Protein AF-A0A6I8MD84-F1 (afdb_monomer)

InterPro domains:
  IPR002524 Cation efflux [TIGR01297] (111-387)
  IPR016181 Acyl-CoA N-acyltransferase [SSF55729] (29-90)
  IPR027469 Cation efflux transmembrane domain superfamily [G3DSA:1.20.1510.10] (109-306)
  IPR027469 Cation efflux transmembrane domain superfamily [SSF161111] (107-308)
  IPR027470 Cation efflux protein, cytoplasmic domain [PF16916] (311-387)
  IPR036837 Cation efflux protein, cytoplasmic domain superfamily [G3DSA:3.30.70.1350] (307-388)
  IPR036837 Cation efflux protein, cytoplasmic domain superfamily [SSF160240] (311-388)
  IPR050291 Cation-efflux pump FieF-like [PTHR43840] (76-385)
  IPR058533 Cation efflux protein, transmembrane domain [PF01545] (112-307)

Sequence (390 aa):
MIKLNKKGKNKFELELIENDIIISKASIKDNVIENIEVNDKFRHISFGKKTLYYIIAELSKRKYDEVIVLNYNEAGKNFFLKNGFILEAEKLVLSGLKEEREEKRQLLNTSIISFIINIILASMKVFVGYVFNLNSIIADGINSATDSLSTIFAIFGIKISTKKENEKYPFGYGKIEAIFNLFIGFFIFITTASVFYASIKKLFINPNLELDKKSFLIYLITFVFILLKLFQYLYVNTYAKKYKNEVLLTLSKDYLADIMLGIAVLVGVILTIKFSYIYDALLSIIISLYIMYQAFDIAKQNIDILLEKQDEKLIRKVRTIIMRNKDVFFCHDLYMIRSGKSIYMYADIRINKDYSLEKAHEIAEEVSIDVKNRFKNIKNISFHMEPIYI

Mean predicted aligned error: 9.23 Å

Radius of gyration: 27.42 Å; Cα contacts (8 Å, |Δi|>4): 546; chains: 1; bounding box: 78×40×79 Å

Organism: NCBI:txid1130046

Nearest PDB structures (foldseek):
  8f6f-assembly1_B  TM=7.393E-01  e=5.195E-14  Shewanella oneidensis
  6h83-assembly1_A-2  TM=9.193E-01  e=2.066E-04  Magnetospirillum gryphiswaldense
  6h81-assembly1_A-2  TM=9.216E-01  e=3.430E-04  Magnetospirillum gryphiswaldense
  6han-assembly2_B  TM=9.323E-01  e=4.201E-04  Magnetospirillum gryphiswaldense
  6g5e-assembly1_A-2  TM=9.194E-01  e=5.145E-04  Magnetospirillum gryphiswaldense

Solvent-accessible surface area (backbone atoms only — not comparable to full-atom values): 20346 Å² total; per-residue (Å²): 92,77,48,78,46,75,75,53,98,54,29,37,37,41,38,37,33,55,95,92,37,73,46,31,43,32,39,34,45,76,51,33,43,70,44,80,47,49,39,79,96,48,56,94,43,72,56,60,59,54,51,50,54,50,51,54,53,52,38,40,73,72,67,38,43,47,40,38,36,71,72,69,54,74,71,50,47,54,54,43,45,75,70,66,31,42,84,52,96,86,25,37,38,36,69,54,40,50,57,55,51,48,50,53,50,47,56,50,51,55,38,52,55,50,26,54,51,23,48,52,50,13,52,50,30,35,50,50,12,58,77,72,64,36,51,31,42,28,45,54,10,52,51,30,43,50,53,22,52,56,32,45,45,60,57,46,47,57,56,50,69,64,47,67,56,42,94,93,34,74,73,35,60,26,58,57,55,33,52,52,44,36,55,48,20,52,52,51,31,54,58,33,50,51,51,28,52,55,20,55,49,42,63,78,74,50,77,78,67,77,70,70,86,84,47,66,63,57,56,52,51,47,49,48,54,33,51,52,38,48,51,49,26,55,54,40,39,52,55,12,62,74,66,68,34,66,68,40,45,51,53,25,50,54,36,52,52,50,35,54,50,38,49,53,42,46,51,28,51,53,44,22,76,75,75,34,49,55,40,27,24,53,49,17,37,55,51,21,52,52,52,37,49,50,21,48,50,50,30,51,56,27,49,38,45,76,71,38,62,73,54,66,72,58,48,52,55,48,51,57,56,48,59,65,42,86,69,37,78,44,79,45,79,68,49,52,42,55,28,59,81,38,31,38,34,40,30,37,35,27,28,63,60,87,54,51,73,66,56,51,49,51,52,54,48,53,45,41,47,57,48,33,73,77,34,79,48,42,73,45,65,48,73,48,82,40,68,42,93,128

pLDDT: mean 86.71, std 9.93, range [46.69, 97.06]

Foldseek 3Di:
DWDWADPDPFKIKIFDADPNDGQWIWIGGNQETADIDGDPVCPPPCVSVVRVVVSLVVNLVVVDFKHKYQDDDPVRVLVLVLVPWDQDPNMTMDGGSPVVVVLVVVQLVLLVVLLVLLLVQLVLQCVLCVVQVQLLSNLLSLVSVVLSVVSVCSNVVVVQVVQDADPVRNVGQLLVSLVVLLVVLVVSLVSLVVSLVVLVCCLPPPFPPQRPLVCPVVLVSLVVSLVSLVVSLVSLVVSCVVSVPPVSVVSSVVSVVSSVSSVQSSVLVVCCNPPTVNSSSVSSNVSSVVSNVVSVVSNVVSVCLVVQPFDVVLQVVLQVLLVVPPQFPHKDPWGWHDRNLAIEIEIETEGAPPDDPVRQVVSVSVSQSRSCVVPVRHPYYHYDYDYDDD

Secondary structure (DSSP, 8-state):
-EEEEE-SSSEEEEEEEETTEEEEEEEEETTEEEEEEE-GGGTTSTHHHHHHHHHHHHHHHTT-S-EEE----HHHHHHHHHTT-EEETTEEEE--HHHHHHHHHHHHHHHHHHHHHHHHHHHHHHHHHHHT--HHHHHHHHHHHHHHHHHHHHHHHHHHHTS--BTTBTT-SHHHHHHHHHHHHHHHHHHHHHHHHHHHHHHHH-TT----S-THHHHHHHHHHHHHHHHHHHHHHHHHHHTT-HHHHHHHHHHHHHHHHHHHHHHHHHHHHHT-THHHHHHHHHHHHHHHHHHHHHHHHHHHHHTT---HHHHHHHHHHHTTSTT--EEEEEEEEEETTEEEEEEEEEEETTS-HHHHHHHHHHHHHHHHHH-TTEEEEEEEEEEE--

Structure (mmCIF, N/CA/C/O backbone):
data_AF-A0A6I8MD84-F1
#
_entry.id   AF-A0A6I8MD84-F1
#
loop_
_atom_site.group_PDB
_atom_site.id
_atom_site.type_symbol
_atom_site.label_atom_id
_atom_site.label_alt_id
_atom_site.label_comp_id
_atom_site.label_asym_id
_atom_site.label_entity_id
_atom_site.label_seq_id
_atom_site.pdbx_PDB_ins_code
_atom_site.Cartn_x
_atom_site.Cartn_y
_atom_site.Cartn_z
_atom_site.occupancy
_atom_site.B_iso_or_equiv
_atom_site.auth_seq_id
_atom_site.auth_comp_id
_atom_site.auth_asym_id
_atom_site.auth_atom_id
_atom_site.pdbx_PDB_model_num
ATOM 1 N N . MET A 1 1 ? -2.477 13.548 29.105 1.00 71.69 1 MET A N 1
ATOM 2 C CA . MET A 1 1 ? -1.234 12.984 29.680 1.00 71.69 1 MET A CA 1
ATOM 3 C C . MET A 1 1 ? -1.483 11.566 30.185 1.00 71.69 1 MET A C 1
ATOM 5 O O . MET A 1 1 ? -2.589 11.271 30.611 1.00 71.69 1 MET A O 1
ATOM 9 N N . ILE A 1 2 ? -0.492 10.674 30.115 1.00 74.44 2 ILE A N 1
ATOM 10 C CA . ILE A 1 2 ? -0.581 9.343 30.739 1.00 74.44 2 ILE A CA 1
ATOM 11 C C . ILE A 1 2 ? 0.542 9.209 31.743 1.00 74.44 2 ILE A C 1
ATOM 13 O O . ILE A 1 2 ? 1.701 9.449 31.405 1.00 74.44 2 ILE A O 1
ATOM 17 N N . LYS A 1 3 ? 0.182 8.825 32.961 1.00 83.00 3 LYS A N 1
ATOM 18 C CA . LYS A 1 3 ? 1.097 8.641 34.074 1.00 83.00 3 LYS A CA 1
ATOM 19 C C . LYS A 1 3 ? 1.139 7.160 34.426 1.00 83.00 3 LYS A C 1
ATOM 21 O O . LYS A 1 3 ? 0.105 6.541 34.656 1.00 83.00 3 LYS A O 1
ATOM 26 N N . LEU A 1 4 ? 2.339 6.588 34.416 1.00 82.44 4 LEU A N 1
ATOM 27 C CA . LEU A 1 4 ? 2.562 5.186 34.751 1.00 82.44 4 LEU A CA 1
ATOM 28 C C . LEU A 1 4 ? 3.316 5.117 36.076 1.00 82.44 4 LEU A C 1
ATOM 30 O O . LEU A 1 4 ? 4.495 5.460 36.146 1.00 82.44 4 LEU A O 1
ATOM 34 N N . ASN A 1 5 ? 2.624 4.682 37.123 1.00 84.56 5 ASN A N 1
ATOM 35 C CA . ASN A 1 5 ? 3.146 4.616 38.482 1.00 84.56 5 ASN A CA 1
ATOM 36 C C . ASN A 1 5 ? 3.519 3.163 38.797 1.00 84.56 5 ASN A C 1
ATOM 38 O O . ASN A 1 5 ? 2.653 2.299 38.933 1.00 84.56 5 ASN A O 1
ATOM 42 N N . LYS A 1 6 ? 4.815 2.858 38.918 1.00 81.19 6 LYS A N 1
ATOM 43 C CA . LYS A 1 6 ? 5.260 1.530 39.372 1.00 81.19 6 LYS A CA 1
ATOM 44 C C . LYS A 1 6 ? 4.985 1.394 40.872 1.00 81.19 6 LYS A C 1
ATOM 46 O O . LYS A 1 6 ? 5.474 2.204 41.651 1.00 81.19 6 LYS A O 1
ATOM 51 N N . LYS A 1 7 ? 4.238 0.361 41.270 1.00 79.00 7 LYS A N 1
ATOM 52 C CA . LYS A 1 7 ? 3.894 0.062 42.675 1.00 79.00 7 LYS A CA 1
ATOM 53 C C . LYS A 1 7 ? 4.567 -1.208 43.209 1.00 79.00 7 LYS A C 1
ATOM 55 O O . LYS A 1 7 ? 4.214 -1.705 44.270 1.00 79.00 7 LYS A O 1
ATOM 60 N N . GLY A 1 8 ? 5.537 -1.743 42.471 1.00 74.19 8 GLY A N 1
ATOM 61 C CA . GLY A 1 8 ? 6.320 -2.918 42.843 1.00 74.19 8 GLY A CA 1
ATOM 62 C C . GLY A 1 8 ? 7.018 -3.538 41.634 1.00 74.19 8 GLY A C 1
ATOM 63 O O . GLY A 1 8 ? 6.959 -2.993 40.529 1.00 74.19 8 GLY A O 1
ATOM 64 N N . LYS A 1 9 ? 7.658 -4.699 41.831 1.00 69.62 9 LYS A N 1
ATOM 65 C CA . LYS A 1 9 ? 8.406 -5.405 40.772 1.00 69.62 9 LYS A CA 1
ATOM 66 C C . LYS A 1 9 ? 7.499 -5.788 39.592 1.00 69.62 9 LYS A C 1
ATOM 68 O O . LYS A 1 9 ? 7.874 -5.568 38.443 1.00 69.62 9 LYS A O 1
ATOM 73 N N . ASN A 1 10 ? 6.270 -6.221 39.893 1.00 79.25 10 ASN A N 1
ATOM 74 C CA . ASN A 1 10 ? 5.307 -6.700 38.897 1.00 79.25 10 ASN A CA 1
ATOM 75 C C . ASN A 1 10 ? 3.951 -5.974 38.926 1.00 79.25 10 ASN A C 1
ATOM 77 O O . ASN A 1 10 ? 3.030 -6.387 38.233 1.00 79.25 10 ASN A O 1
ATOM 81 N N . LYS A 1 11 ? 3.808 -4.887 39.695 1.00 87.56 11 LYS A N 1
ATOM 82 C CA . LYS A 1 11 ? 2.554 -4.123 39.788 1.00 87.56 11 LYS A CA 1
ATOM 83 C C . LYS A 1 11 ? 2.743 -2.696 39.294 1.00 87.56 11 LYS A C 1
ATOM 85 O O . LYS A 1 11 ? 3.705 -2.023 39.677 1.00 87.56 11 LYS A O 1
ATOM 90 N N . PHE A 1 12 ? 1.839 -2.226 38.445 1.00 88.25 12 PHE A N 1
ATOM 91 C CA . PHE A 1 12 ? 1.821 -0.843 37.988 1.00 88.25 12 PHE A CA 1
ATOM 92 C C . PHE A 1 12 ? 0.394 -0.314 37.884 1.00 88.25 12 PHE A C 1
ATOM 94 O O . PHE A 1 12 ? -0.540 -1.043 37.566 1.00 88.25 12 PHE A O 1
ATOM 101 N N . GLU A 1 13 ? 0.255 0.974 38.165 1.00 88.62 13 GLU A N 1
ATOM 102 C CA . GLU A 1 13 ? -0.969 1.730 37.950 1.00 88.62 13 GLU A CA 1
ATOM 103 C C . GLU A 1 13 ? -0.787 2.638 36.738 1.00 88.62 13 GLU A C 1
ATOM 105 O O . GLU A 1 13 ? 0.288 3.208 36.520 1.00 88.62 13 GLU A O 1
ATOM 110 N N . LEU A 1 14 ? -1.844 2.771 35.949 1.00 86.88 14 LEU A N 1
ATOM 111 C CA . LEU A 1 14 ? -1.883 3.644 34.789 1.00 86.88 14 LEU A CA 1
ATOM 112 C C . LEU A 1 14 ? -3.015 4.647 34.972 1.00 86.88 14 LEU A C 1
ATOM 114 O O . LEU A 1 14 ? -4.163 4.259 35.160 1.00 86.88 14 LEU A O 1
ATOM 118 N N . GLU A 1 15 ? -2.681 5.930 34.920 1.00 87.31 15 GLU A N 1
ATOM 119 C CA . GLU A 1 15 ? -3.626 7.037 35.039 1.00 87.31 15 GLU A CA 1
ATOM 120 C C . GLU A 1 15 ? -3.627 7.827 33.732 1.00 87.31 15 GLU A C 1
ATOM 122 O O . GLU A 1 15 ? -2.584 8.290 33.258 1.00 87.31 15 GLU A O 1
ATOM 127 N N . LEU A 1 16 ? -4.804 7.968 33.128 1.00 82.06 16 LEU A N 1
ATOM 128 C CA . LEU A 1 16 ? -5.026 8.829 31.975 1.00 82.06 16 LEU A CA 1
ATOM 129 C C . LEU A 1 16 ? -5.623 10.142 32.478 1.00 82.06 16 LEU A C 1
ATOM 131 O O . LEU A 1 16 ? -6.715 10.145 33.040 1.00 82.06 16 LEU A O 1
ATOM 135 N N . ILE A 1 17 ? -4.879 11.232 32.303 1.00 83.12 17 ILE A N 1
ATOM 136 C CA . ILE A 1 17 ? -5.186 12.558 32.847 1.00 83.12 17 ILE A CA 1
ATOM 137 C C . ILE A 1 17 ? -5.403 13.529 31.688 1.00 83.12 17 ILE A C 1
ATOM 139 O O . ILE A 1 17 ? -4.570 13.590 30.782 1.00 83.12 17 ILE A O 1
ATOM 143 N N . GLU A 1 18 ? -6.466 14.318 31.711 1.00 77.62 18 GLU A N 1
ATOM 144 C CA . GLU A 1 18 ? -6.718 15.389 30.738 1.00 77.62 18 GLU A CA 1
ATOM 145 C C . GLU A 1 18 ? -7.308 16.582 31.480 1.00 77.62 18 GLU A C 1
ATOM 147 O O . GLU A 1 18 ? -8.179 16.403 32.328 1.00 77.62 18 GLU A O 1
ATOM 152 N N . ASN A 1 19 ? -6.778 17.779 31.214 1.00 77.06 19 ASN A N 1
ATOM 153 C CA . ASN A 1 19 ? -7.138 19.012 31.927 1.00 77.06 19 ASN A CA 1
ATOM 154 C C . ASN A 1 19 ? -7.116 18.846 33.462 1.00 77.06 19 ASN A C 1
ATOM 156 O O . ASN A 1 19 ? -8.062 19.222 34.143 1.00 77.06 19 ASN A O 1
ATOM 160 N N . ASP A 1 20 ? -6.062 18.206 33.983 1.00 80.25 20 ASP A N 1
ATOM 161 C CA . ASP A 1 20 ? -5.855 17.891 35.408 1.00 80.25 20 ASP A CA 1
ATOM 162 C C . ASP A 1 20 ? -6.907 16.978 36.067 1.00 80.25 20 ASP A C 1
ATOM 164 O O . ASP A 1 20 ? -6.879 16.753 37.277 1.00 80.25 20 ASP A O 1
ATOM 168 N N . ILE A 1 21 ? -7.781 16.354 35.274 1.00 81.44 21 ILE A N 1
ATOM 169 C CA . ILE A 1 21 ? -8.766 15.375 35.741 1.00 81.44 21 ILE A CA 1
ATOM 170 C C . ILE A 1 21 ? -8.290 13.966 35.381 1.00 81.44 21 ILE A C 1
ATOM 172 O O . ILE A 1 21 ? -7.938 13.684 34.234 1.00 81.44 21 ILE A O 1
ATOM 176 N N . ILE A 1 22 ? -8.309 13.047 36.353 1.00 82.69 22 ILE A N 1
ATOM 177 C CA . ILE A 1 22 ? -8.101 11.616 36.095 1.00 82.69 22 ILE A CA 1
ATOM 178 C C . ILE A 1 22 ? -9.358 11.079 35.404 1.00 82.69 22 ILE A C 1
ATOM 180 O O . ILE A 1 22 ? -10.414 10.928 36.021 1.00 82.69 22 ILE A O 1
ATOM 184 N N . ILE A 1 23 ? -9.238 10.794 34.111 1.00 84.06 23 ILE A N 1
ATOM 185 C CA . ILE A 1 23 ? -10.333 10.252 33.307 1.00 84.06 23 ILE A CA 1
ATOM 186 C C . ILE A 1 23 ? -10.458 8.748 33.501 1.00 84.06 23 ILE A C 1
ATOM 188 O O . ILE A 1 23 ? -11.563 8.220 33.586 1.00 84.06 23 ILE A O 1
ATOM 192 N N . SER A 1 24 ? -9.332 8.040 33.542 1.00 85.50 24 SER A N 1
ATOM 193 C CA . SER A 1 24 ? -9.349 6.601 33.770 1.00 85.50 24 SER A CA 1
ATOM 194 C C . SER A 1 24 ? -8.149 6.152 34.573 1.00 85.50 24 SER A C 1
ATOM 196 O O . SER A 1 24 ? -7.042 6.659 34.360 1.00 85.50 24 SER A O 1
ATOM 198 N N . LYS A 1 25 ? -8.356 5.137 35.400 1.00 88.62 25 LYS A N 1
ATOM 199 C CA . LYS A 1 25 ? -7.318 4.491 36.184 1.00 88.62 25 LYS A CA 1
ATOM 200 C C . LYS A 1 25 ? -7.363 2.987 35.959 1.00 88.62 25 LYS A C 1
ATOM 202 O O . LYS A 1 25 ? -8.433 2.396 35.910 1.00 88.62 25 LYS A O 1
ATOM 207 N N . ALA A 1 26 ? -6.202 2.364 35.820 1.00 89.00 26 ALA A N 1
ATOM 208 C CA . ALA A 1 26 ? -6.096 0.916 35.734 1.00 89.00 26 ALA A CA 1
ATOM 209 C C . ALA A 1 26 ? -5.017 0.392 36.681 1.00 89.00 26 ALA A C 1
ATOM 211 O O . ALA A 1 26 ? -3.958 1.009 36.815 1.00 89.00 26 ALA A O 1
ATOM 212 N N . SER A 1 27 ? -5.287 -0.749 37.313 1.00 89.25 27 SER A N 1
ATOM 213 C CA . SER A 1 27 ? -4.340 -1.488 38.153 1.00 89.25 27 SER A CA 1
ATOM 214 C C . SER A 1 27 ? -3.997 -2.802 37.470 1.00 89.25 27 SER A C 1
ATOM 216 O O . SER A 1 27 ? -4.888 -3.574 37.113 1.00 89.25 27 SER A O 1
ATOM 218 N N . ILE A 1 28 ? -2.703 -3.043 37.274 1.00 91.88 28 ILE A N 1
ATOM 219 C CA . ILE A 1 28 ? -2.200 -4.220 36.576 1.00 91.88 28 ILE A CA 1
ATOM 220 C C . ILE A 1 28 ? -1.152 -4.893 37.447 1.00 91.88 28 ILE A C 1
ATOM 222 O O . ILE A 1 28 ? -0.208 -4.246 37.917 1.00 91.88 28 ILE A O 1
ATOM 226 N N . LYS A 1 29 ? -1.310 -6.201 37.636 1.00 91.25 29 LYS A N 1
ATOM 227 C CA . LYS A 1 29 ? -0.362 -7.056 38.346 1.00 91.25 29 LYS A CA 1
ATOM 228 C C . LYS A 1 29 ? 0.027 -8.216 37.439 1.00 91.25 29 LYS A C 1
ATOM 230 O O . LYS A 1 29 ? -0.836 -8.925 36.938 1.00 91.25 29 LYS A O 1
ATOM 235 N N . ASP A 1 30 ? 1.326 -8.380 37.222 1.00 90.50 30 ASP A N 1
ATOM 236 C CA . ASP A 1 30 ? 1.889 -9.309 36.245 1.00 90.50 30 ASP A CA 1
ATOM 237 C C . ASP A 1 30 ? 1.310 -9.038 34.845 1.00 90.50 30 ASP A C 1
ATOM 239 O O . ASP A 1 30 ? 1.632 -8.005 34.251 1.00 90.50 30 ASP A O 1
ATOM 243 N N . ASN A 1 31 ? 0.433 -9.914 34.352 1.00 90.69 31 ASN A N 1
ATOM 244 C CA . ASN A 1 31 ? -0.331 -9.762 33.114 1.00 90.69 31 ASN A CA 1
ATOM 245 C C . ASN A 1 31 ? -1.855 -9.680 33.316 1.00 90.69 31 ASN A C 1
ATOM 247 O O . ASN A 1 31 ? -2.615 -9.740 32.347 1.00 90.69 31 ASN A O 1
ATOM 251 N N . VAL A 1 32 ? -2.303 -9.542 34.562 1.00 91.69 32 VAL A N 1
ATOM 252 C CA . VAL A 1 32 ? -3.716 -9.487 34.928 1.00 91.69 32 VAL A CA 1
ATOM 253 C C . VAL A 1 32 ? -4.142 -8.034 35.113 1.00 91.69 32 VAL A C 1
ATOM 255 O O . VAL A 1 32 ? -3.545 -7.291 35.900 1.00 91.69 32 VAL A O 1
ATOM 258 N N . ILE A 1 33 ? -5.195 -7.626 34.406 1.00 91.19 33 ILE A N 1
ATOM 259 C CA . ILE A 1 33 ? -5.908 -6.378 34.680 1.00 91.19 33 ILE A CA 1
ATOM 260 C C . ILE A 1 33 ? -6.779 -6.635 35.910 1.00 91.19 33 ILE A C 1
ATOM 262 O O . ILE A 1 33 ? -7.795 -7.323 35.828 1.00 91.19 33 ILE A O 1
ATOM 266 N N . GLU A 1 34 ? -6.356 -6.112 37.061 1.00 88.31 34 GLU A N 1
ATOM 267 C CA . GLU A 1 34 ? -7.116 -6.234 38.311 1.00 88.31 34 GLU A CA 1
ATOM 268 C C . GLU A 1 34 ? -8.354 -5.335 38.278 1.00 88.31 34 GLU A C 1
ATOM 270 O O . GLU A 1 34 ? -9.414 -5.719 38.765 1.00 88.31 34 GLU A O 1
ATOM 275 N N . ASN A 1 35 ? -8.205 -4.130 37.721 1.00 84.31 35 ASN A N 1
ATOM 276 C CA . ASN A 1 35 ? -9.285 -3.163 37.595 1.00 84.31 35 ASN A CA 1
ATOM 277 C C . ASN A 1 35 ? -8.996 -2.163 36.466 1.00 84.31 35 ASN A C 1
ATOM 279 O O . ASN A 1 35 ? -7.843 -1.760 36.271 1.00 84.31 35 ASN A O 1
ATOM 283 N N . ILE A 1 36 ? -10.042 -1.743 35.758 1.00 85.12 36 ILE A N 1
ATOM 284 C CA . ILE A 1 36 ? -10.031 -0.605 34.842 1.00 85.12 36 ILE A CA 1
ATOM 285 C C . ILE A 1 36 ? -11.277 0.240 35.107 1.00 85.12 36 ILE A C 1
ATOM 287 O O . ILE A 1 36 ? -12.404 -0.172 34.856 1.00 85.12 36 ILE A O 1
ATOM 291 N N . GLU A 1 37 ? -11.061 1.443 35.614 1.00 83.44 37 GLU A N 1
ATOM 292 C CA . GLU A 1 37 ? -12.121 2.387 35.934 1.00 83.44 37 GLU A CA 1
ATOM 293 C C . GLU A 1 37 ? -12.035 3.568 34.983 1.00 83.44 37 GLU A C 1
ATOM 295 O O . GLU A 1 37 ? -10.971 4.163 34.788 1.00 83.44 37 GLU A O 1
ATOM 300 N N . VAL A 1 38 ? -13.171 3.912 34.388 1.00 80.94 38 VAL A N 1
ATOM 301 C CA . VAL A 1 38 ? -13.355 5.164 33.662 1.00 80.94 38 VAL A CA 1
ATOM 302 C C . VAL A 1 38 ? -14.332 5.986 34.476 1.00 80.94 38 VAL A C 1
ATOM 304 O O . VAL A 1 38 ? -15.401 5.497 34.835 1.00 80.94 38 VAL A O 1
ATOM 307 N N . ASN A 1 39 ? -13.949 7.222 34.768 1.00 79.44 39 ASN A N 1
ATOM 308 C CA . ASN A 1 39 ? -14.789 8.175 35.470 1.00 79.44 39 ASN A CA 1
ATOM 309 C C . ASN A 1 39 ? -16.151 8.275 34.767 1.00 79.44 39 ASN A C 1
ATOM 311 O O . ASN A 1 39 ? -16.214 8.423 33.546 1.00 79.44 39 ASN A O 1
ATOM 315 N N . ASP A 1 40 ? -17.226 8.177 35.546 1.00 75.19 40 ASP A N 1
ATOM 316 C CA . ASP A 1 40 ? -18.611 8.039 35.082 1.00 75.19 40 ASP A CA 1
ATOM 317 C C . ASP A 1 40 ? -19.012 9.119 34.084 1.00 75.19 40 ASP A C 1
ATOM 319 O O . ASP A 1 40 ? -19.639 8.823 33.069 1.00 75.19 40 ASP A O 1
ATOM 323 N N . LYS A 1 41 ? -18.530 10.348 34.299 1.00 72.19 41 LYS A N 1
ATOM 324 C CA . LYS A 1 41 ? -18.764 11.489 33.402 1.00 72.19 41 LYS A CA 1
ATOM 325 C C . LYS A 1 41 ? -18.176 11.296 31.997 1.00 72.19 41 LYS A C 1
ATOM 327 O O . LYS A 1 41 ? -18.564 11.998 31.072 1.00 72.19 41 LYS A O 1
ATOM 332 N N . PHE A 1 42 ? -17.245 10.358 31.836 1.00 67.75 42 PHE A N 1
ATOM 333 C CA . PHE A 1 42 ? -16.491 10.103 30.610 1.00 67.75 42 PHE A CA 1
ATOM 334 C C . PHE A 1 42 ? -16.607 8.649 30.111 1.00 67.75 42 PHE A C 1
ATOM 336 O O . PHE A 1 42 ? -15.934 8.296 29.139 1.00 67.75 42 PHE A O 1
ATOM 343 N N . ARG A 1 43 ? -17.453 7.801 30.726 1.00 62.56 43 ARG A N 1
ATOM 344 C CA . ARG A 1 43 ? -17.624 6.376 30.355 1.00 62.56 43 ARG A CA 1
ATOM 345 C C . ARG A 1 43 ? -18.015 6.161 28.891 1.00 62.56 43 ARG A C 1
ATOM 347 O O . ARG A 1 43 ? -17.603 5.171 28.296 1.00 62.56 43 ARG A O 1
ATOM 354 N N . HIS A 1 44 ? -18.753 7.098 28.298 1.00 55.47 44 HIS A N 1
ATOM 355 C CA . HIS A 1 44 ? -19.212 7.021 26.904 1.00 55.47 44 HIS A CA 1
ATOM 356 C C . HIS A 1 44 ? -18.168 7.490 25.878 1.00 55.47 44 HIS A C 1
ATOM 358 O O . HIS A 1 44 ? -18.408 7.452 24.672 1.00 55.47 44 HIS A O 1
ATOM 364 N N . ILE A 1 45 ? -16.994 7.934 26.332 1.00 59.41 45 ILE A N 1
ATOM 365 C CA . ILE A 1 45 ? -15.913 8.402 25.468 1.00 59.41 45 ILE A CA 1
ATOM 366 C C . ILE A 1 45 ? -14.853 7.297 25.378 1.00 59.41 45 ILE A C 1
ATOM 368 O O . ILE A 1 45 ? -14.645 6.517 26.306 1.00 59.41 45 ILE A O 1
ATOM 372 N N . SER A 1 46 ? -14.148 7.220 24.246 1.00 65.50 46 SER A N 1
ATOM 373 C CA . SER A 1 46 ? -13.166 6.171 23.905 1.00 65.50 46 SER A CA 1
ATOM 374 C C 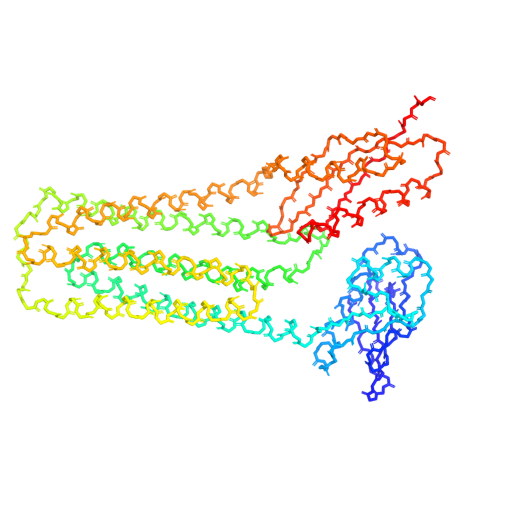. SER A 1 46 ? -11.944 6.037 24.848 1.00 65.50 46 SER A C 1
ATOM 376 O O . SER A 1 46 ? -10.976 5.340 24.526 1.00 65.50 46 SER A O 1
ATOM 378 N N . PHE A 1 47 ? -11.964 6.664 26.026 1.00 76.00 47 PHE A N 1
ATOM 379 C CA . PHE A 1 47 ? -10.890 6.660 27.014 1.00 76.00 47 PHE A CA 1
ATOM 380 C C . PHE A 1 47 ? -10.614 5.284 27.612 1.00 76.00 47 PHE A C 1
ATOM 382 O O . PHE A 1 47 ? -9.445 4.919 27.714 1.00 76.00 47 PHE A O 1
ATOM 389 N N . GLY A 1 48 ? -11.639 4.476 27.904 1.00 78.88 48 GLY A N 1
ATOM 390 C CA . GLY A 1 48 ? -11.432 3.095 28.366 1.00 78.88 48 GLY A CA 1
ATOM 391 C C . GLY A 1 48 ? -10.618 2.279 27.358 1.00 78.88 48 GLY A C 1
ATOM 392 O O . GLY A 1 48 ? -9.617 1.647 27.699 1.00 78.88 48 GLY A O 1
ATOM 393 N N . LYS A 1 49 ? -10.967 2.398 26.071 1.00 78.44 49 LYS A N 1
ATOM 394 C CA . LYS A 1 49 ? -10.236 1.772 24.959 1.00 78.44 49 LYS A CA 1
ATOM 395 C C . LYS A 1 49 ? -8.804 2.292 24.851 1.00 78.44 49 LYS A C 1
ATOM 397 O O . LYS A 1 49 ? -7.868 1.513 24.673 1.00 78.44 49 LYS A O 1
ATOM 402 N N . LYS A 1 50 ? -8.616 3.611 24.973 1.00 77.25 50 LYS A N 1
ATOM 403 C CA . LYS A 1 50 ? -7.290 4.244 24.960 1.00 77.25 50 LYS A CA 1
ATOM 404 C C . LYS A 1 50 ? -6.413 3.637 26.055 1.00 77.25 50 LYS A C 1
ATOM 406 O O . LYS A 1 50 ? -5.300 3.218 25.749 1.00 77.25 50 LYS A O 1
ATOM 411 N N . THR A 1 51 ? -6.935 3.527 27.272 1.00 83.38 51 THR A N 1
ATOM 412 C CA . THR A 1 51 ? -6.258 2.961 28.445 1.00 83.38 51 THR A CA 1
ATOM 413 C C . THR A 1 51 ? -5.915 1.490 28.259 1.00 83.38 51 THR A C 1
ATOM 415 O O . THR A 1 51 ? -4.751 1.127 28.427 1.00 83.38 51 THR A O 1
ATOM 418 N N . LEU A 1 52 ? -6.856 0.670 27.783 1.00 86.31 52 LEU A N 1
ATOM 419 C CA . LEU A 1 52 ? -6.604 -0.735 27.448 1.00 86.31 52 LEU A CA 1
ATOM 420 C C . LEU A 1 52 ? -5.446 -0.900 26.449 1.00 86.31 52 LEU A C 1
ATOM 422 O O . LEU A 1 52 ? -4.538 -1.699 26.670 1.00 86.31 52 LEU A O 1
ATOM 426 N N . TYR A 1 53 ? -5.409 -0.096 25.385 1.00 83.00 53 TYR A N 1
ATOM 427 C CA . TYR A 1 53 ? -4.312 -0.143 24.412 1.00 83.00 53 TYR A CA 1
ATOM 428 C C . TYR A 1 53 ? -2.956 0.255 24.997 1.00 83.00 53 TYR A C 1
ATOM 430 O O . TYR A 1 53 ? -1.928 -0.262 24.558 1.00 83.00 53 TYR A O 1
ATOM 438 N N . TYR A 1 54 ? -2.920 1.152 25.985 1.00 83.00 54 TYR A N 1
ATOM 439 C CA . TYR A 1 54 ? -1.675 1.446 26.696 1.00 83.00 54 TYR A CA 1
ATOM 440 C C . TYR A 1 54 ? -1.228 0.284 27.581 1.00 83.00 54 TYR A C 1
ATOM 442 O O . TYR A 1 54 ? -0.034 -0.011 27.607 1.00 83.00 54 TYR A O 1
ATOM 450 N N . ILE A 1 55 ? -2.164 -0.396 28.246 1.00 87.19 55 ILE A N 1
ATOM 451 C CA . ILE A 1 55 ? -1.873 -1.585 29.056 1.00 87.19 55 ILE A CA 1
ATOM 452 C C . ILE A 1 55 ? -1.270 -2.686 28.183 1.00 87.19 55 ILE A C 1
ATOM 454 O O . ILE A 1 55 ? -0.178 -3.163 28.479 1.00 87.19 55 ILE A O 1
ATOM 458 N N . ILE A 1 56 ? -1.929 -3.031 27.073 1.00 87.00 56 ILE A N 1
ATOM 459 C CA . ILE A 1 56 ? -1.456 -4.059 26.134 1.00 87.00 56 ILE A CA 1
ATOM 460 C C . ILE A 1 56 ? -0.053 -3.713 25.616 1.00 87.00 56 ILE A C 1
ATOM 462 O O . ILE A 1 56 ? 0.846 -4.554 25.623 1.00 87.00 56 ILE A O 1
ATOM 466 N N . ALA A 1 57 ? 0.175 -2.454 25.226 1.00 82.44 57 ALA A N 1
ATOM 467 C CA . ALA A 1 57 ? 1.481 -2.008 24.749 1.00 82.44 57 ALA A CA 1
ATOM 468 C C . ALA A 1 57 ? 2.578 -2.108 25.828 1.00 82.44 57 ALA A C 1
ATOM 470 O O . ALA A 1 57 ? 3.713 -2.473 25.518 1.00 82.44 57 ALA A O 1
ATOM 471 N N . GLU A 1 58 ? 2.265 -1.788 27.085 1.00 84.69 58 GLU A N 1
ATOM 472 C CA . GLU A 1 58 ? 3.204 -1.909 28.204 1.00 84.69 58 GLU A CA 1
ATOM 473 C C . GLU A 1 58 ? 3.495 -3.378 28.550 1.00 84.69 58 GLU A C 1
ATOM 475 O O . GLU A 1 58 ? 4.657 -3.749 28.731 1.00 84.69 58 GLU A O 1
ATOM 480 N N . LEU A 1 59 ? 2.474 -4.238 28.578 1.00 87.38 59 LEU A N 1
ATOM 481 C CA . LEU A 1 59 ? 2.628 -5.675 28.831 1.00 87.38 59 LEU A CA 1
ATOM 482 C C . LEU A 1 59 ? 3.432 -6.366 27.721 1.00 87.38 59 LEU A C 1
ATOM 484 O O . LEU A 1 59 ? 4.371 -7.112 28.013 1.00 87.38 59 LEU A O 1
ATOM 488 N N . SER A 1 60 ? 3.171 -6.021 26.457 1.00 84.75 60 SER A N 1
ATOM 489 C CA . SER A 1 60 ? 3.957 -6.493 25.312 1.00 84.75 60 SER A CA 1
ATOM 490 C C . SER A 1 60 ? 5.423 -6.036 25.395 1.00 84.75 60 SER A C 1
ATOM 492 O O . SER A 1 60 ? 6.345 -6.823 25.143 1.00 84.75 60 SER A O 1
ATOM 494 N N . LYS A 1 61 ? 5.696 -4.793 25.836 1.00 84.62 61 LYS A N 1
ATOM 495 C CA . LYS A 1 61 ? 7.073 -4.319 26.101 1.00 84.62 61 LYS A CA 1
ATOM 496 C C . LYS A 1 61 ? 7.767 -5.149 27.179 1.00 84.62 61 LYS A C 1
ATOM 498 O O . LYS A 1 61 ? 8.942 -5.483 27.006 1.00 84.62 61 LYS A O 1
ATOM 503 N N . ARG A 1 62 ? 7.034 -5.521 28.231 1.00 86.50 62 ARG A N 1
ATOM 504 C CA . ARG A 1 62 ? 7.490 -6.378 29.338 1.00 86.50 62 ARG A CA 1
ATOM 505 C C . ARG A 1 62 ? 7.558 -7.873 28.994 1.00 86.50 62 ARG A C 1
ATOM 507 O O . ARG A 1 62 ? 7.954 -8.650 29.852 1.00 86.50 62 ARG A O 1
ATOM 514 N N . LYS A 1 63 ? 7.285 -8.254 27.738 1.00 85.75 63 LYS A N 1
ATOM 515 C CA . LYS A 1 63 ? 7.368 -9.628 27.205 1.00 85.75 63 LYS A CA 1
ATOM 516 C C . LYS A 1 63 ? 6.331 -10.604 27.780 1.00 85.75 63 LYS A C 1
ATOM 518 O O . LYS A 1 63 ? 6.569 -11.812 27.758 1.00 85.75 63 LYS A O 1
ATOM 523 N N . TYR A 1 64 ? 5.191 -10.106 28.251 1.00 87.75 64 TYR A N 1
ATOM 524 C CA . TYR A 1 64 ? 4.031 -10.966 28.478 1.00 87.75 64 TYR A CA 1
ATOM 525 C C . TYR A 1 64 ? 3.419 -11.374 27.137 1.00 87.75 64 TYR A C 1
ATOM 527 O O . TYR A 1 64 ? 3.435 -10.584 26.193 1.00 87.75 64 TYR A O 1
ATOM 535 N N . ASP A 1 65 ? 2.945 -12.616 27.052 1.00 88.75 65 ASP A N 1
ATOM 536 C CA . ASP A 1 65 ? 2.305 -13.152 25.842 1.00 88.75 65 ASP A CA 1
ATOM 537 C C . ASP A 1 65 ? 0.784 -12.997 25.851 1.00 88.75 65 ASP A C 1
ATOM 539 O O . ASP A 1 65 ? 0.150 -12.942 24.803 1.00 88.75 65 ASP A O 1
ATOM 543 N N . GLU A 1 66 ? 0.214 -12.864 27.045 1.00 91.56 66 GLU A N 1
ATOM 544 C CA . GLU A 1 66 ? -1.224 -12.795 27.252 1.00 91.56 66 GLU A CA 1
ATOM 545 C C . GLU A 1 66 ? -1.577 -11.619 28.157 1.00 91.56 66 GLU A C 1
ATOM 547 O O . GLU A 1 66 ? -0.781 -11.260 29.027 1.00 91.56 66 GLU A O 1
ATOM 552 N N . VAL A 1 67 ? -2.775 -11.058 27.995 1.00 91.88 67 VAL A N 1
ATOM 553 C CA . VAL A 1 67 ? -3.436 -10.190 28.979 1.00 91.88 67 VAL A CA 1
ATOM 554 C C . VAL A 1 67 ? -4.680 -10.899 29.492 1.00 91.88 67 VAL A C 1
ATOM 556 O O . VAL A 1 67 ? -5.475 -11.383 28.692 1.00 91.88 67 VAL A O 1
ATOM 559 N N . ILE A 1 68 ? -4.871 -10.922 30.810 1.00 92.56 68 ILE A N 1
ATOM 560 C CA . ILE A 1 68 ? -5.991 -11.619 31.452 1.00 92.56 68 ILE A CA 1
ATOM 561 C C . ILE A 1 68 ? -6.866 -10.617 32.208 1.00 92.56 68 ILE A C 1
ATOM 563 O O . ILE A 1 68 ? -6.354 -9.732 32.896 1.00 92.56 68 ILE A O 1
ATOM 567 N N . VAL A 1 69 ? -8.185 -10.782 32.129 1.00 91.44 69 VAL A N 1
ATOM 568 C CA . VAL A 1 69 ? -9.164 -10.074 32.963 1.00 91.44 69 VAL A CA 1
ATOM 569 C C . VAL A 1 69 ? -10.001 -11.101 33.715 1.00 91.44 69 VAL A C 1
ATOM 571 O O . VAL A 1 69 ? -10.624 -11.970 33.104 1.00 91.44 69 VAL A O 1
ATOM 574 N N . LEU A 1 70 ? -9.993 -11.001 35.044 1.00 87.12 70 LEU A N 1
ATOM 575 C CA . LEU A 1 70 ? -10.706 -11.927 35.933 1.00 87.12 70 LEU A CA 1
ATOM 576 C C . LEU A 1 70 ? -12.046 -11.360 36.410 1.00 87.12 70 LEU A C 1
ATOM 578 O O . LEU A 1 70 ? -13.009 -12.102 36.532 1.00 87.12 70 LEU A O 1
ATOM 582 N N . ASN A 1 71 ? -12.110 -10.048 36.653 1.00 84.25 71 ASN A N 1
ATOM 583 C CA . ASN A 1 71 ? -13.293 -9.383 37.192 1.00 84.25 71 ASN A CA 1
ATOM 584 C C . ASN A 1 71 ? -13.879 -8.433 36.149 1.00 84.25 71 ASN A C 1
ATOM 586 O O . ASN A 1 71 ? -13.224 -7.476 35.735 1.00 84.25 71 ASN A O 1
ATOM 590 N N . TYR A 1 72 ? -15.115 -8.690 35.734 1.00 83.94 72 TYR A N 1
ATOM 591 C CA . TYR A 1 72 ? -15.852 -7.848 34.799 1.00 83.94 72 TYR A CA 1
ATOM 592 C C . TYR A 1 72 ? -17.359 -7.990 35.039 1.00 83.94 72 TYR A C 1
ATOM 594 O O . TYR A 1 72 ? -17.848 -9.056 35.400 1.00 83.94 72 TYR A O 1
ATOM 602 N N . ASN A 1 73 ? -18.100 -6.905 34.830 1.00 84.25 73 ASN A N 1
ATOM 603 C CA . ASN A 1 73 ? -19.554 -6.944 34.674 1.00 84.25 73 ASN A CA 1
ATOM 604 C C . ASN A 1 73 ? -19.913 -7.154 33.187 1.00 84.25 73 ASN A C 1
ATOM 606 O O . ASN A 1 73 ? -19.022 -7.198 32.337 1.00 84.25 73 ASN A O 1
ATOM 610 N N . GLU A 1 74 ? -21.201 -7.256 32.849 1.00 76.31 74 GLU A N 1
ATOM 611 C CA . GLU A 1 74 ? -21.652 -7.431 31.452 1.00 76.31 74 GLU A CA 1
ATOM 612 C C . GLU A 1 74 ? -21.130 -6.324 30.513 1.00 76.31 74 GLU A C 1
ATOM 614 O O . GLU A 1 74 ? -20.605 -6.605 29.435 1.00 76.31 74 GLU A O 1
ATOM 619 N N . ALA A 1 75 ? -21.147 -5.062 30.956 1.00 76.06 75 ALA A N 1
ATOM 620 C CA . ALA A 1 75 ? -20.585 -3.950 30.184 1.00 76.06 75 ALA A CA 1
ATOM 621 C C . ALA A 1 75 ? -19.069 -4.113 29.934 1.00 76.06 75 ALA A C 1
ATOM 623 O O . ALA A 1 75 ? -18.585 -3.912 28.819 1.00 76.06 75 ALA A O 1
ATOM 624 N N . GLY A 1 76 ? -18.313 -4.522 30.957 1.00 81.19 76 GLY A N 1
ATOM 625 C CA . GLY A 1 76 ? -16.882 -4.805 30.868 1.00 81.19 76 GLY A CA 1
ATOM 626 C C . GLY A 1 76 ? -16.580 -5.980 29.940 1.00 81.19 76 GLY A C 1
ATOM 627 O O . GLY A 1 76 ? -15.683 -5.883 29.102 1.00 81.19 76 GLY A O 1
ATOM 628 N N . LYS A 1 77 ? -17.368 -7.056 30.020 1.00 82.81 77 LYS A N 1
ATOM 629 C CA . LYS A 1 77 ? -17.275 -8.213 29.121 1.00 82.81 77 LYS A CA 1
ATOM 630 C C . LYS A 1 77 ? -17.401 -7.780 27.664 1.00 82.81 77 LYS A C 1
ATOM 632 O O . LYS A 1 77 ? -16.493 -8.032 26.872 1.00 82.81 77 LYS A O 1
ATOM 637 N N . ASN A 1 78 ? -18.467 -7.051 27.331 1.00 79.06 78 ASN A N 1
ATOM 638 C CA . ASN A 1 78 ? -18.697 -6.534 25.980 1.00 79.06 78 ASN A CA 1
ATOM 639 C C . ASN A 1 78 ? -17.561 -5.610 25.524 1.00 79.06 78 ASN A C 1
ATOM 641 O O . ASN A 1 78 ? -17.077 -5.721 24.395 1.00 79.06 78 ASN A O 1
ATOM 645 N N . PHE A 1 79 ? -17.069 -4.749 26.418 1.00 83.31 79 PHE A N 1
ATOM 646 C CA . PHE A 1 79 ? -15.927 -3.882 26.146 1.00 83.31 79 PHE A CA 1
ATOM 647 C C . PHE A 1 79 ? -14.656 -4.667 25.777 1.00 83.31 79 PHE A C 1
ATOM 649 O O . PHE A 1 79 ? -14.004 -4.337 24.783 1.00 83.31 79 PHE A O 1
ATOM 656 N N . PHE A 1 80 ? -14.284 -5.704 26.528 1.00 86.69 80 PHE A N 1
ATOM 657 C CA . PHE A 1 80 ? -13.076 -6.489 26.250 1.00 86.69 80 PHE A CA 1
ATOM 658 C C . PHE A 1 80 ? -13.225 -7.377 25.010 1.00 86.69 80 PHE A C 1
ATOM 660 O O . PHE A 1 80 ? -12.312 -7.404 24.181 1.00 86.69 80 PHE A O 1
ATOM 667 N N . LEU A 1 81 ? -14.383 -8.020 24.817 1.00 80.62 81 LEU A N 1
ATOM 668 C CA . LEU A 1 81 ? -14.678 -8.799 23.606 1.00 80.62 81 LEU A CA 1
ATOM 669 C C . LEU A 1 81 ? -14.567 -7.923 22.342 1.00 80.62 81 LEU A C 1
ATOM 671 O O . LEU A 1 81 ? -13.900 -8.292 21.376 1.00 80.62 81 LEU A O 1
ATOM 675 N N . LYS A 1 82 ? -15.101 -6.690 22.381 1.00 77.25 82 LYS A N 1
ATOM 676 C CA . LYS A 1 82 ? -14.969 -5.681 21.306 1.00 77.25 82 LYS A CA 1
ATOM 677 C C . LYS A 1 82 ? -13.517 -5.289 21.011 1.00 77.25 82 LYS A C 1
ATOM 679 O O . LYS A 1 82 ? -13.221 -4.772 19.932 1.00 77.25 82 LYS A O 1
ATOM 684 N N . ASN A 1 83 ? -12.606 -5.512 21.957 1.00 80.25 83 ASN A N 1
ATOM 685 C CA . ASN A 1 83 ? -11.179 -5.225 21.826 1.00 80.25 83 ASN A CA 1
ATOM 686 C C . ASN A 1 83 ? -10.315 -6.487 21.639 1.00 80.25 83 ASN A C 1
ATOM 688 O O . ASN A 1 83 ? -9.097 -6.396 21.771 1.00 80.25 83 ASN A O 1
ATOM 692 N N . GLY A 1 84 ? -10.919 -7.622 21.265 1.00 79.06 84 GLY A N 1
ATOM 693 C CA . GLY A 1 84 ? -10.205 -8.819 20.805 1.00 79.06 84 GLY A CA 1
ATOM 694 C C . GLY A 1 84 ? -9.918 -9.872 21.873 1.00 79.06 84 GLY A C 1
ATOM 695 O O . GLY A 1 84 ? -9.235 -10.843 21.568 1.00 79.06 84 GLY A O 1
ATOM 696 N N . PHE A 1 85 ? -10.429 -9.704 23.094 1.00 88.81 85 PHE A N 1
ATOM 697 C CA . PHE A 1 85 ? -10.349 -10.745 24.118 1.00 88.81 85 PHE A CA 1
ATOM 698 C C . PHE A 1 85 ? -11.324 -11.884 23.797 1.00 88.81 85 PHE A C 1
ATOM 700 O O . PHE A 1 85 ? -12.377 -11.657 23.199 1.00 88.81 85 PHE A O 1
ATOM 707 N N . ILE A 1 86 ? -10.988 -13.095 24.231 1.00 87.88 86 ILE A N 1
ATOM 708 C CA . ILE A 1 86 ? -11.815 -14.298 24.115 1.00 87.88 86 ILE A CA 1
ATOM 709 C C . ILE A 1 86 ? -12.186 -14.759 25.525 1.00 87.88 86 ILE A C 1
ATOM 711 O O . ILE A 1 86 ? -11.386 -14.641 26.452 1.00 87.88 86 ILE A O 1
ATOM 715 N N . LEU A 1 87 ? -13.418 -15.238 25.697 1.00 89.25 87 LEU A N 1
ATOM 716 C CA . LEU A 1 87 ? -13.880 -15.803 26.960 1.00 89.25 87 LEU A CA 1
ATOM 717 C C . LEU A 1 87 ? -13.448 -17.272 27.062 1.00 89.25 87 LEU A C 1
ATOM 719 O O . LEU A 1 87 ? -13.942 -18.113 26.315 1.00 89.25 87 LEU A O 1
ATOM 723 N N . GLU A 1 88 ? -12.573 -17.579 28.015 1.00 88.56 88 GLU A N 1
ATOM 724 C CA . GLU A 1 88 ? -12.055 -18.919 28.294 1.00 88.56 88 GLU A CA 1
ATOM 725 C C . GLU A 1 88 ? -12.180 -19.216 29.792 1.00 88.56 88 GLU A C 1
ATOM 727 O O . GLU A 1 88 ? -11.577 -18.529 30.615 1.00 88.56 88 GLU A O 1
ATOM 732 N N . ALA A 1 89 ? -12.972 -20.233 30.156 1.00 82.75 89 ALA A N 1
ATOM 733 C CA . ALA A 1 89 ? -13.145 -20.678 31.547 1.00 82.75 89 ALA A CA 1
ATOM 734 C C . ALA A 1 89 ? -13.373 -19.512 32.541 1.00 82.75 89 ALA A C 1
ATOM 736 O O . ALA A 1 89 ? -12.633 -19.356 33.512 1.00 82.75 89 ALA A O 1
ATOM 737 N N . GLU A 1 90 ? -14.376 -18.671 32.246 1.00 85.75 90 GLU A N 1
ATOM 738 C CA . GLU A 1 90 ? -14.781 -17.481 33.025 1.00 85.75 90 GLU A CA 1
ATOM 739 C C . GLU A 1 90 ? -13.774 -16.316 33.045 1.00 85.75 90 GLU A C 1
ATOM 741 O O . GLU A 1 90 ? -14.009 -15.297 33.694 1.00 85.75 90 GLU A O 1
ATOM 746 N N . LYS A 1 91 ? -12.689 -16.394 32.274 1.00 90.31 91 LYS A N 1
ATOM 747 C CA . LYS A 1 91 ? -11.677 -15.337 32.156 1.00 90.31 91 LYS A CA 1
ATOM 748 C C . LYS A 1 91 ? -11.677 -14.771 30.748 1.00 90.31 91 LYS A C 1
ATOM 750 O O . LYS A 1 91 ? -11.912 -15.489 29.782 1.00 90.31 91 LYS A O 1
ATOM 755 N N . LEU A 1 92 ? -11.386 -13.483 30.616 1.00 89.94 92 LEU A N 1
ATOM 756 C CA . LEU A 1 92 ? -11.159 -12.874 29.307 1.00 89.94 92 LEU A CA 1
ATOM 757 C C . LEU A 1 92 ? -9.661 -12.846 29.041 1.00 89.94 92 LEU A C 1
ATOM 759 O O . LEU A 1 92 ? -8.911 -12.248 29.814 1.00 89.94 92 LEU A O 1
ATOM 763 N N . VAL A 1 93 ? -9.235 -13.477 27.951 1.00 89.88 93 VAL A N 1
ATOM 764 C CA . VAL A 1 93 ? -7.824 -13.616 27.587 1.00 89.88 93 VAL A CA 1
ATOM 765 C C . VAL A 1 93 ? -7.580 -12.992 26.218 1.00 89.88 93 VAL A C 1
ATOM 767 O O . VAL A 1 93 ? -8.324 -13.223 25.267 1.00 89.88 93 VAL A O 1
ATOM 770 N N . LEU A 1 94 ? -6.533 -12.180 26.125 1.00 89.19 94 LEU A N 1
ATOM 771 C CA . LEU A 1 94 ? -5.951 -11.734 24.865 1.00 89.19 94 LEU A CA 1
ATOM 772 C C . LEU A 1 94 ? -4.568 -12.367 24.753 1.00 89.19 94 LEU A C 1
ATOM 774 O O . LEU A 1 94 ? -3.666 -11.942 25.469 1.00 89.19 94 LEU A O 1
ATOM 778 N N . SER A 1 95 ? -4.413 -13.363 23.889 1.00 87.81 95 SER A N 1
ATOM 779 C CA . SER A 1 95 ? -3.169 -14.113 23.681 1.00 87.81 95 SER A CA 1
ATOM 780 C C . SER A 1 95 ? -2.425 -13.684 22.411 1.00 87.81 95 SER A C 1
ATOM 782 O O . SER A 1 95 ? -2.938 -12.907 21.603 1.00 87.81 95 SER A O 1
ATOM 784 N N . GLY A 1 96 ? -1.187 -14.161 22.245 1.00 83.38 96 GLY A N 1
ATOM 785 C CA . GLY A 1 96 ? -0.392 -13.950 21.029 1.00 83.38 96 GLY A CA 1
ATOM 786 C C . GLY A 1 96 ? 0.356 -12.615 20.958 1.00 83.38 96 GLY A C 1
ATOM 787 O O . GLY A 1 96 ? 0.810 -12.219 19.883 1.00 83.38 96 GLY A O 1
ATOM 788 N N . LEU A 1 97 ? 0.545 -11.911 22.081 1.00 82.94 97 LEU A N 1
ATOM 789 C CA . LEU A 1 97 ? 1.243 -10.618 22.097 1.00 82.94 97 LEU A CA 1
ATOM 790 C C . LEU A 1 97 ? 2.714 -10.729 21.679 1.00 82.94 97 LEU A C 1
ATOM 792 O O . LEU A 1 97 ? 3.275 -9.760 21.150 1.00 82.94 97 LEU A O 1
ATOM 796 N N . LYS A 1 98 ? 3.378 -11.865 21.950 1.00 81.88 98 LYS A N 1
ATOM 797 C CA . LYS A 1 98 ? 4.762 -12.083 21.501 1.00 81.88 98 LYS A CA 1
ATOM 798 C C . LYS A 1 98 ? 4.811 -12.344 20.007 1.00 81.88 98 LYS A C 1
ATOM 800 O O . LYS A 1 98 ? 5.638 -11.728 19.338 1.00 81.88 98 LYS A O 1
ATOM 805 N N . GLU A 1 99 ? 3.934 -13.205 19.499 1.00 80.94 99 GLU A N 1
ATOM 806 C CA . GLU A 1 99 ? 3.860 -13.532 18.074 1.00 80.94 99 GLU A CA 1
ATOM 807 C C . GLU A 1 99 ? 3.542 -12.283 17.242 1.00 80.94 99 GLU A C 1
ATOM 809 O O . GLU A 1 99 ? 4.285 -11.972 16.315 1.00 80.94 99 GLU A O 1
ATOM 814 N N . GLU A 1 100 ? 2.554 -11.480 17.653 1.00 78.50 100 GLU A N 1
ATOM 815 C CA . GLU A 1 100 ? 2.209 -10.211 16.996 1.00 78.50 100 GLU A CA 1
ATOM 816 C C . GLU A 1 100 ? 3.394 -9.226 17.006 1.00 78.50 100 GLU A C 1
ATOM 818 O O . GLU A 1 100 ? 3.697 -8.549 16.015 1.00 78.50 100 GLU A O 1
ATOM 823 N N . ARG A 1 101 ? 4.125 -9.150 18.127 1.00 80.38 101 ARG A N 1
ATOM 824 C CA . ARG A 1 101 ? 5.322 -8.306 18.239 1.00 80.38 101 ARG A CA 1
ATOM 825 C C . ARG A 1 101 ? 6.445 -8.792 17.324 1.00 80.38 101 ARG A C 1
ATOM 827 O O . ARG A 1 101 ? 7.140 -7.960 16.730 1.00 80.38 101 ARG A O 1
ATOM 834 N N . GLU A 1 102 ? 6.669 -10.098 17.247 1.00 82.31 102 GLU A N 1
ATOM 835 C CA . GLU A 1 102 ? 7.676 -10.695 16.375 1.00 82.31 102 GLU A CA 1
ATOM 836 C C . GLU A 1 102 ? 7.318 -10.516 14.905 1.00 82.31 102 GLU A C 1
ATOM 838 O O . GLU A 1 102 ? 8.163 -10.031 14.153 1.00 82.31 102 GLU A O 1
ATOM 843 N N . GLU A 1 103 ? 6.077 -10.802 14.512 1.00 82.56 103 GLU A N 1
ATOM 844 C CA . GLU A 1 103 ? 5.559 -10.549 13.168 1.00 82.56 103 GLU A CA 1
ATOM 845 C C . GLU A 1 103 ? 5.785 -9.088 12.779 1.00 82.56 103 GLU A C 1
ATOM 847 O O . GLU A 1 103 ? 6.415 -8.804 11.760 1.00 82.56 103 GLU A O 1
ATOM 852 N N . LYS A 1 104 ? 5.361 -8.141 13.625 1.00 80.38 104 LYS A N 1
ATOM 853 C CA . LYS A 1 104 ? 5.537 -6.708 13.364 1.00 80.38 104 LYS A CA 1
ATOM 854 C C . LYS A 1 104 ? 7.007 -6.320 13.220 1.00 80.38 104 LYS A C 1
ATOM 856 O O . LYS A 1 104 ? 7.346 -5.486 12.378 1.00 80.38 104 LYS A O 1
ATOM 861 N N . ARG A 1 105 ? 7.897 -6.903 14.030 1.00 83.69 105 ARG A N 1
ATOM 862 C CA . ARG A 1 105 ? 9.345 -6.665 13.923 1.00 83.69 105 ARG A CA 1
ATOM 863 C C . ARG A 1 105 ? 9.897 -7.210 12.609 1.00 83.69 105 ARG A C 1
ATOM 865 O O . ARG A 1 105 ? 10.688 -6.523 11.970 1.00 83.69 105 ARG A O 1
ATOM 872 N N . GLN A 1 106 ? 9.493 -8.414 12.211 1.00 85.12 106 GLN A N 1
ATOM 873 C CA . GLN A 1 106 ? 9.928 -9.011 10.951 1.00 85.12 106 GLN A CA 1
ATOM 874 C C . GLN A 1 106 ? 9.391 -8.229 9.755 1.00 85.12 106 GLN A C 1
ATOM 876 O O . GLN A 1 106 ? 10.174 -7.881 8.885 1.00 85.12 106 GLN A O 1
ATOM 881 N N . LEU A 1 107 ? 8.116 -7.836 9.761 1.00 83.88 107 LEU A N 1
ATOM 882 C CA . LEU A 1 107 ? 7.518 -6.968 8.746 1.00 83.88 107 LEU A CA 1
ATOM 883 C C . LEU A 1 107 ? 8.346 -5.692 8.538 1.00 83.88 107 LEU A C 1
ATOM 885 O O . LEU A 1 107 ? 8.678 -5.345 7.404 1.00 83.88 107 LEU A O 1
ATOM 889 N N . LEU A 1 108 ? 8.717 -5.014 9.630 1.00 83.44 108 LEU A N 1
ATOM 890 C CA . LEU A 1 108 ? 9.549 -3.811 9.575 1.00 83.44 108 LEU A CA 1
ATOM 891 C C . LEU A 1 108 ? 10.947 -4.107 9.026 1.00 83.44 108 LEU A C 1
ATOM 893 O O . LEU A 1 108 ? 11.394 -3.416 8.114 1.00 83.44 108 LEU A O 1
ATOM 897 N N . ASN A 1 109 ? 11.623 -5.137 9.537 1.00 87.19 109 ASN A N 1
ATOM 898 C CA . ASN A 1 109 ? 12.967 -5.504 9.089 1.00 87.19 109 ASN A CA 1
ATOM 899 C C . ASN A 1 109 ? 12.989 -5.886 7.604 1.00 87.19 109 ASN A C 1
ATOM 901 O O . ASN A 1 109 ? 13.822 -5.386 6.851 1.00 87.19 109 ASN A O 1
ATOM 905 N N . THR A 1 110 ? 12.047 -6.725 7.171 1.00 88.38 110 THR A N 1
ATOM 906 C CA . THR A 1 110 ? 11.898 -7.152 5.779 1.00 88.38 110 THR A CA 1
ATOM 907 C C . THR A 1 110 ? 11.621 -5.964 4.864 1.00 88.38 110 THR A C 1
ATOM 909 O O . THR A 1 110 ? 12.222 -5.867 3.792 1.00 88.38 110 THR A O 1
ATOM 912 N N . SER A 1 111 ? 10.777 -5.025 5.299 1.00 86.12 111 SER A N 1
ATOM 913 C CA . SER A 1 111 ? 10.499 -3.800 4.545 1.00 86.12 111 SER A CA 1
ATOM 914 C C . SER A 1 111 ? 11.732 -2.891 4.461 1.00 86.12 111 SER A C 1
ATOM 916 O O . SER A 1 111 ? 12.024 -2.364 3.395 1.00 86.12 111 SER A O 1
ATOM 918 N N . ILE A 1 112 ? 12.504 -2.730 5.543 1.00 87.50 112 ILE A N 1
ATOM 919 C CA . ILE A 1 112 ? 13.730 -1.907 5.543 1.00 87.50 112 ILE A CA 1
ATOM 920 C C . ILE A 1 112 ? 14.786 -2.492 4.603 1.00 87.50 112 ILE A C 1
ATOM 922 O O . ILE A 1 112 ? 15.363 -1.762 3.800 1.00 87.50 112 ILE A O 1
ATOM 926 N N . ILE A 1 113 ? 15.024 -3.804 4.672 1.00 89.25 113 ILE A N 1
ATOM 927 C CA . ILE A 1 113 ? 15.964 -4.490 3.773 1.00 89.25 113 ILE A CA 1
ATOM 928 C C . ILE A 1 113 ? 15.525 -4.300 2.320 1.00 89.25 113 ILE A C 1
ATOM 930 O O . ILE A 1 113 ? 16.332 -3.938 1.468 1.00 89.25 113 ILE A O 1
ATOM 934 N N . SER A 1 114 ? 14.231 -4.477 2.056 1.00 89.25 114 SER A N 1
ATOM 935 C CA . SER A 1 114 ? 13.660 -4.300 0.723 1.00 89.25 114 SER A CA 1
ATOM 936 C C . SER A 1 114 ? 13.821 -2.875 0.194 1.00 89.25 114 SER A C 1
ATOM 938 O O . SER A 1 114 ? 14.197 -2.679 -0.958 1.00 89.25 114 SER A O 1
ATOM 940 N N . PHE A 1 115 ? 13.595 -1.880 1.049 1.00 90.00 115 PHE A N 1
ATOM 941 C CA . PHE A 1 115 ? 13.797 -0.477 0.720 1.00 90.00 115 PHE A CA 1
ATOM 942 C C . PHE A 1 115 ? 15.251 -0.183 0.322 1.00 90.00 115 PHE A C 1
ATOM 944 O O . PHE A 1 115 ? 15.491 0.439 -0.711 1.00 90.00 115 PHE A O 1
ATOM 951 N N . ILE A 1 116 ? 16.219 -0.671 1.106 1.00 90.88 116 ILE A N 1
ATOM 952 C CA . ILE A 1 116 ? 17.650 -0.477 0.828 1.00 90.88 116 ILE A CA 1
ATOM 953 C C . ILE A 1 116 ? 18.030 -1.118 -0.512 1.00 90.88 116 ILE A C 1
ATOM 955 O O . ILE A 1 116 ? 18.681 -0.473 -1.333 1.00 90.88 116 ILE A O 1
ATOM 959 N N . ILE A 1 117 ? 17.590 -2.357 -0.759 1.00 91.94 117 ILE A N 1
ATOM 960 C CA . ILE A 1 117 ? 17.850 -3.061 -2.022 1.00 91.94 117 ILE A CA 1
ATOM 961 C C . ILE A 1 117 ? 17.263 -2.285 -3.206 1.00 91.94 117 ILE A C 1
ATOM 963 O O . ILE A 1 117 ? 17.957 -2.093 -4.202 1.00 91.94 117 ILE A O 1
ATOM 967 N N . ASN A 1 118 ? 16.024 -1.794 -3.097 1.00 92.94 118 ASN A N 1
ATOM 968 C CA . ASN A 1 118 ? 15.374 -1.059 -4.183 1.00 92.94 118 ASN A CA 1
ATOM 969 C C . ASN A 1 118 ? 16.078 0.270 -4.494 1.00 92.94 118 ASN A C 1
ATOM 971 O O . ASN A 1 118 ? 16.257 0.581 -5.669 1.00 92.94 118 ASN A O 1
ATOM 975 N N . ILE A 1 119 ? 16.552 1.016 -3.486 1.00 92.81 119 ILE A N 1
ATOM 976 C CA . ILE A 1 119 ? 17.327 2.247 -3.722 1.00 92.81 119 ILE A CA 1
ATOM 977 C C . ILE A 1 119 ? 18.650 1.949 -4.427 1.00 92.81 119 ILE A C 1
ATOM 979 O O . ILE A 1 119 ? 19.026 2.667 -5.359 1.00 92.81 119 ILE A O 1
ATOM 983 N N . ILE A 1 120 ? 19.356 0.900 -3.996 1.00 94.31 120 ILE A N 1
ATOM 984 C CA . ILE A 1 120 ? 20.622 0.498 -4.617 1.00 94.31 120 ILE A CA 1
ATOM 985 C C . ILE A 1 120 ? 20.368 0.081 -6.068 1.00 94.31 120 ILE A C 1
ATOM 987 O O . ILE A 1 120 ? 21.037 0.581 -6.969 1.00 94.31 120 ILE A O 1
ATOM 991 N N . LEU A 1 121 ? 19.359 -0.762 -6.310 1.00 94.75 121 LEU A N 1
ATOM 992 C CA . LEU A 1 121 ? 18.976 -1.198 -7.652 1.00 94.75 121 LEU A CA 1
ATOM 993 C C . LEU A 1 121 ? 18.575 -0.026 -8.545 1.00 94.75 121 LEU A C 1
ATOM 995 O O . LEU A 1 121 ? 19.069 0.065 -9.663 1.00 94.75 121 LEU A O 1
ATOM 999 N N . ALA A 1 122 ? 17.729 0.882 -8.059 1.00 95.44 122 ALA A N 1
ATOM 1000 C CA . ALA A 1 122 ? 17.313 2.065 -8.802 1.00 95.44 122 ALA A CA 1
ATOM 1001 C C . ALA A 1 122 ? 18.517 2.925 -9.203 1.00 95.44 122 ALA A C 1
ATOM 1003 O O . ALA A 1 122 ? 18.679 3.256 -10.376 1.00 95.44 122 ALA A O 1
ATOM 1004 N N . SER A 1 123 ? 19.404 3.218 -8.248 1.00 95.88 123 SER A N 1
ATOM 1005 C CA . SER A 1 123 ? 20.602 4.029 -8.487 1.00 95.88 123 SER A CA 1
ATOM 1006 C C . SER A 1 123 ? 21.542 3.363 -9.493 1.00 95.88 123 SER A C 1
ATOM 1008 O O . SER A 1 123 ? 21.987 4.010 -10.439 1.00 95.88 123 SER A O 1
ATOM 1010 N N . MET A 1 124 ? 21.807 2.061 -9.335 1.00 96.12 124 MET A N 1
ATOM 1011 C CA . MET A 1 124 ? 22.672 1.314 -10.251 1.00 96.12 124 MET A CA 1
ATOM 1012 C C . MET A 1 124 ? 22.065 1.213 -11.652 1.00 96.12 124 MET A C 1
ATOM 1014 O O . MET A 1 124 ? 22.778 1.429 -12.626 1.00 96.12 124 MET A O 1
ATOM 1018 N N . LYS A 1 125 ? 20.764 0.928 -11.772 1.00 96.12 125 LYS A N 1
ATOM 1019 C CA . LYS A 1 125 ? 20.066 0.854 -13.063 1.00 96.12 125 LYS A CA 1
ATOM 1020 C C . LYS A 1 125 ? 20.084 2.196 -13.784 1.00 96.12 125 LYS A C 1
ATOM 1022 O O . LYS A 1 125 ? 20.485 2.245 -14.940 1.00 96.12 125 LYS A O 1
ATOM 1027 N N . VAL A 1 126 ? 19.727 3.290 -13.108 1.00 95.81 126 VAL A N 1
ATOM 1028 C CA . VAL A 1 126 ? 19.766 4.633 -13.711 1.00 95.81 126 VAL A CA 1
ATOM 1029 C C . VAL A 1 126 ? 21.189 4.999 -14.132 1.00 95.81 126 VAL A C 1
ATOM 1031 O O . VAL A 1 126 ? 21.384 5.479 -15.245 1.00 95.81 126 VAL A O 1
ATOM 1034 N N . PHE A 1 127 ? 22.191 4.723 -13.292 1.00 94.88 127 PHE A N 1
ATOM 1035 C CA . PHE A 1 127 ? 23.592 4.985 -13.620 1.00 94.88 127 PHE A CA 1
ATOM 1036 C C . PHE A 1 127 ? 24.059 4.189 -14.847 1.00 94.88 127 PHE A C 1
ATOM 1038 O O . PHE A 1 127 ? 24.596 4.764 -15.789 1.00 94.88 127 PHE A O 1
ATOM 1045 N N . VAL A 1 128 ? 23.811 2.878 -14.869 1.00 93.31 128 VAL A N 1
ATOM 1046 C CA . VAL A 1 128 ? 24.169 1.986 -15.984 1.00 93.31 128 VAL A CA 1
ATOM 1047 C C . VAL A 1 128 ? 23.428 2.397 -17.255 1.00 93.31 128 VAL A C 1
ATOM 1049 O O . VAL A 1 128 ? 24.049 2.559 -18.301 1.00 93.31 128 VAL A O 1
ATOM 1052 N N . GLY A 1 129 ? 22.122 2.641 -17.167 1.00 92.88 129 GLY A N 1
ATOM 1053 C CA . GLY A 1 129 ? 21.322 3.124 -18.286 1.00 92.88 129 GLY A CA 1
ATOM 1054 C C . GLY A 1 129 ? 21.830 4.456 -18.837 1.00 92.88 129 GLY A C 1
ATOM 1055 O O . GLY A 1 129 ? 21.914 4.620 -20.046 1.00 92.88 129 GLY A O 1
ATOM 1056 N N . TYR A 1 130 ? 22.266 5.382 -17.982 1.00 91.81 130 TYR A N 1
ATOM 1057 C CA . TYR A 1 130 ? 22.859 6.644 -18.425 1.00 91.81 130 TYR A CA 1
ATOM 1058 C C . TYR A 1 130 ? 24.222 6.446 -19.108 1.00 91.81 130 TYR A C 1
ATOM 1060 O O . TYR A 1 130 ? 24.425 6.933 -20.218 1.00 91.81 130 TYR A O 1
ATOM 1068 N N . VAL A 1 131 ? 25.140 5.692 -18.489 1.00 90.12 131 VAL A N 1
ATOM 1069 C CA . VAL A 1 131 ? 26.503 5.452 -19.007 1.00 90.12 131 VAL A CA 1
ATOM 1070 C C . VAL A 1 131 ? 26.486 4.719 -20.349 1.00 90.12 131 VAL A C 1
ATOM 1072 O O . VAL A 1 131 ? 27.215 5.092 -21.263 1.00 90.12 131 VAL A O 1
ATOM 1075 N N . PHE A 1 132 ? 25.635 3.702 -20.488 1.00 87.94 132 PHE A N 1
ATOM 1076 C CA . PHE A 1 132 ? 25.482 2.939 -21.732 1.00 87.94 132 PHE A CA 1
ATOM 1077 C C . PHE A 1 132 ? 24.403 3.516 -22.660 1.00 87.94 132 PHE A C 1
ATOM 1079 O O . PHE A 1 132 ? 24.090 2.935 -23.700 1.00 87.94 132 PHE A O 1
ATOM 1086 N N . ASN A 1 133 ? 23.839 4.668 -22.289 1.00 88.38 133 ASN A N 1
ATOM 1087 C CA . ASN A 1 133 ? 22.775 5.378 -22.987 1.00 88.38 133 ASN A CA 1
ATOM 1088 C C . ASN A 1 133 ? 21.451 4.585 -23.122 1.00 88.38 133 ASN A C 1
ATOM 1090 O O . ASN A 1 133 ? 20.557 5.040 -23.813 1.00 88.38 133 ASN A O 1
ATOM 1094 N N . LEU A 1 134 ? 21.266 3.425 -22.488 1.00 91.69 134 LEU A N 1
ATOM 1095 C CA . LEU A 1 134 ? 20.086 2.562 -22.655 1.00 91.69 134 LEU A CA 1
ATOM 1096 C C . LEU A 1 134 ? 18.875 3.071 -21.863 1.00 91.69 134 LEU A C 1
ATOM 1098 O O . LEU A 1 134 ? 18.833 2.973 -20.633 1.00 91.69 134 LEU A O 1
ATOM 1102 N N . ASN A 1 135 ? 17.856 3.569 -22.567 1.00 93.94 135 ASN A N 1
ATOM 1103 C CA . ASN A 1 135 ? 16.673 4.152 -21.936 1.00 93.94 135 ASN A CA 1
ATOM 1104 C C . ASN A 1 135 ? 15.794 3.090 -21.262 1.00 93.94 135 ASN A C 1
ATOM 1106 O O . ASN A 1 135 ? 15.172 3.392 -20.244 1.00 93.94 135 ASN A O 1
ATOM 1110 N N . SER A 1 136 ? 15.771 1.851 -21.771 1.00 95.69 136 SER A N 1
ATOM 1111 C CA . SER A 1 136 ? 14.987 0.767 -21.160 1.00 95.69 136 SER A CA 1
ATOM 1112 C C . SER A 1 136 ? 15.478 0.431 -19.747 1.00 95.69 136 SER A C 1
ATOM 1114 O O . SER A 1 136 ? 14.666 0.223 -18.845 1.00 95.69 136 SER A O 1
ATOM 1116 N N . ILE A 1 137 ? 16.799 0.477 -19.519 1.00 95.94 137 ILE A N 1
ATOM 1117 C CA . ILE A 1 137 ? 17.401 0.294 -18.190 1.00 95.94 137 ILE A CA 1
ATOM 1118 C C . ILE A 1 137 ? 17.084 1.493 -17.282 1.00 95.94 137 ILE A C 1
ATOM 1120 O O . ILE A 1 137 ? 16.789 1.301 -16.103 1.00 95.94 137 ILE A O 1
ATOM 1124 N N . ILE A 1 138 ? 17.096 2.726 -17.809 1.00 96.50 138 ILE A N 1
ATOM 1125 C CA . ILE A 1 138 ? 16.704 3.917 -17.031 1.00 96.50 138 ILE A CA 1
ATOM 1126 C C . ILE A 1 138 ? 15.238 3.804 -16.592 1.00 96.50 138 ILE A C 1
ATOM 1128 O O . ILE A 1 138 ? 14.939 4.045 -15.422 1.00 96.50 138 ILE A O 1
ATOM 1132 N N . ALA A 1 139 ? 14.334 3.403 -17.491 1.00 96.00 139 ALA A N 1
ATOM 1133 C CA . ALA A 1 139 ? 12.917 3.222 -17.182 1.00 96.00 139 ALA A CA 1
ATOM 1134 C C . ALA A 1 139 ? 12.701 2.164 -16.080 1.00 96.00 139 ALA A C 1
ATOM 1136 O O . ALA A 1 139 ? 11.985 2.418 -15.114 1.00 96.00 139 ALA A O 1
ATOM 1137 N N . ASP A 1 140 ? 13.388 1.022 -16.159 1.00 95.75 140 ASP A N 1
ATOM 1138 C CA . ASP A 1 140 ? 13.381 -0.012 -15.110 1.00 95.75 140 ASP A CA 1
ATOM 1139 C C . ASP A 1 140 ? 14.002 0.483 -13.780 1.00 95.75 140 ASP A C 1
ATOM 1141 O O . ASP A 1 140 ? 13.554 0.144 -12.679 1.00 95.75 140 ASP A O 1
ATOM 1145 N N . GLY A 1 141 ? 14.996 1.372 -13.855 1.00 95.88 141 GLY A N 1
ATOM 1146 C CA . GLY A 1 141 ? 15.525 2.094 -12.698 1.00 95.88 141 GLY A CA 1
ATOM 1147 C C . GLY A 1 141 ? 14.486 2.997 -12.022 1.00 95.88 141 GLY A C 1
ATOM 1148 O O . GLY A 1 141 ? 14.365 2.968 -10.796 1.00 95.88 141 GLY A O 1
ATOM 1149 N N . ILE A 1 142 ? 13.690 3.741 -12.799 1.00 94.25 142 ILE A N 1
ATOM 1150 C CA . ILE A 1 142 ? 12.578 4.565 -12.289 1.00 94.25 142 ILE A CA 1
ATOM 1151 C C . ILE A 1 142 ? 11.476 3.688 -11.669 1.00 94.25 142 ILE A C 1
ATOM 1153 O O . ILE A 1 142 ? 10.935 4.043 -10.618 1.00 94.25 142 ILE A O 1
ATOM 1157 N N . ASN A 1 143 ? 11.183 2.519 -12.250 1.00 92.31 143 ASN A N 1
ATOM 1158 C CA . ASN A 1 143 ? 10.270 1.545 -11.641 1.00 92.31 143 ASN A CA 1
ATOM 1159 C C . ASN A 1 143 ? 10.789 1.091 -10.266 1.00 92.31 143 ASN A C 1
ATOM 1161 O O . ASN A 1 143 ? 10.095 1.212 -9.262 1.00 92.31 143 ASN A O 1
ATOM 1165 N N . SER A 1 144 ? 12.069 0.720 -10.184 1.00 93.25 144 SER A N 1
ATOM 1166 C CA . SER A 1 144 ? 12.703 0.311 -8.917 1.00 93.25 144 SER A CA 1
ATOM 1167 C C . SER A 1 144 ? 12.713 1.444 -7.865 1.00 93.25 144 SER A C 1
ATOM 1169 O O . SER A 1 144 ? 12.609 1.206 -6.655 1.00 93.25 144 SER A O 1
ATOM 1171 N N . ALA A 1 145 ? 12.813 2.705 -8.302 1.00 90.00 145 ALA A N 1
ATOM 1172 C CA . ALA A 1 145 ? 12.673 3.869 -7.424 1.00 90.00 145 ALA A CA 1
ATOM 1173 C C . ALA A 1 145 ? 11.234 4.012 -6.898 1.00 90.00 145 ALA A C 1
ATOM 1175 O O . ALA A 1 145 ? 11.035 4.304 -5.717 1.00 90.00 145 ALA A O 1
ATOM 1176 N N . THR A 1 146 ? 10.238 3.743 -7.744 1.00 86.94 146 THR A N 1
ATOM 1177 C CA . THR A 1 146 ? 8.818 3.710 -7.362 1.00 86.94 146 THR A CA 1
ATOM 1178 C C . THR A 1 146 ? 8.565 2.656 -6.282 1.00 86.94 146 THR A C 1
ATOM 1180 O O . THR A 1 146 ? 7.951 2.967 -5.261 1.00 86.94 146 THR A O 1
ATOM 1183 N N . ASP A 1 147 ? 9.147 1.459 -6.407 1.00 85.38 147 ASP A N 1
ATOM 1184 C CA . ASP A 1 147 ? 9.031 0.407 -5.383 1.00 85.38 147 ASP A CA 1
ATOM 1185 C C . ASP A 1 147 ? 9.639 0.820 -4.039 1.00 85.38 147 ASP A C 1
ATOM 1187 O O . ASP A 1 147 ? 9.148 0.450 -2.965 1.00 85.38 147 ASP A O 1
ATOM 1191 N N . SER A 1 148 ? 10.736 1.584 -4.081 1.00 85.88 148 SER A N 1
ATOM 1192 C CA . SER A 1 148 ? 11.372 2.136 -2.880 1.00 85.88 148 SER A CA 1
ATOM 1193 C C . SER A 1 148 ? 10.404 3.058 -2.144 1.00 85.88 148 SER A C 1
ATOM 1195 O O . SER A 1 148 ? 10.255 2.950 -0.926 1.00 85.88 148 SER A O 1
ATOM 1197 N N . LEU A 1 149 ? 9.702 3.922 -2.882 1.00 80.12 149 LEU A N 1
ATOM 1198 C CA . LEU A 1 149 ? 8.701 4.831 -2.329 1.00 80.12 149 LEU A CA 1
ATOM 1199 C C . LEU A 1 149 ? 7.519 4.054 -1.739 1.00 80.12 149 LEU A C 1
ATOM 1201 O O . LEU A 1 149 ? 7.175 4.282 -0.581 1.00 80.12 149 LEU A O 1
ATOM 1205 N N . SER A 1 150 ? 6.974 3.065 -2.447 1.00 73.56 150 SER A N 1
ATOM 1206 C CA . SER A 1 150 ? 5.910 2.192 -1.923 1.00 73.56 150 SER A CA 1
ATOM 1207 C C . SER A 1 150 ? 6.320 1.483 -0.623 1.00 73.56 150 SER A C 1
ATOM 1209 O O . SER A 1 150 ? 5.544 1.410 0.334 1.00 73.56 150 SER A O 1
ATOM 1211 N N . THR A 1 151 ? 7.575 1.032 -0.533 1.00 75.69 151 THR A N 1
ATOM 1212 C CA . THR A 1 151 ? 8.119 0.389 0.675 1.00 75.69 151 THR A CA 1
ATOM 1213 C C . THR A 1 151 ? 8.301 1.390 1.823 1.00 75.69 151 THR A C 1
ATOM 1215 O O . THR A 1 151 ? 8.002 1.070 2.977 1.00 75.69 151 THR A O 1
ATOM 1218 N N . ILE A 1 152 ? 8.713 2.631 1.528 1.00 74.19 152 ILE A N 1
ATOM 1219 C CA . ILE A 1 152 ? 8.705 3.735 2.499 1.00 74.19 152 ILE A CA 1
ATOM 1220 C C . ILE A 1 152 ? 7.296 3.918 3.052 1.00 74.19 152 ILE A C 1
ATOM 1222 O O . ILE A 1 152 ? 7.168 3.978 4.269 1.00 74.19 152 ILE A O 1
ATOM 1226 N N . PHE A 1 153 ? 6.237 3.958 2.238 1.00 66.06 153 PHE A N 1
ATOM 1227 C CA . PHE A 1 153 ? 4.870 4.083 2.768 1.00 66.06 153 PHE A CA 1
ATOM 1228 C C . PHE A 1 153 ? 4.417 2.869 3.555 1.00 66.06 153 PHE A C 1
ATOM 1230 O O . PHE A 1 153 ? 3.716 3.036 4.547 1.00 66.06 153 PHE A O 1
ATOM 1237 N N . ALA A 1 154 ? 4.850 1.660 3.210 1.00 64.25 154 ALA A N 1
ATOM 1238 C CA . ALA A 1 154 ? 4.585 0.511 4.069 1.00 64.25 154 ALA A CA 1
ATOM 1239 C C . ALA A 1 154 ? 5.168 0.735 5.482 1.00 64.25 154 ALA A C 1
ATOM 1241 O O . ALA A 1 154 ? 4.483 0.513 6.481 1.00 64.25 154 ALA A O 1
ATOM 1242 N N . ILE A 1 155 ? 6.392 1.268 5.584 1.00 65.31 155 ILE A N 1
ATOM 1243 C CA . ILE A 1 155 ? 7.085 1.527 6.859 1.00 65.31 155 ILE A CA 1
ATOM 1244 C C . ILE A 1 155 ? 6.538 2.779 7.575 1.00 65.31 155 ILE A C 1
ATOM 1246 O O . ILE A 1 155 ? 6.245 2.755 8.774 1.00 65.31 155 ILE A O 1
ATOM 1250 N N . PHE A 1 156 ? 6.392 3.892 6.859 1.00 64.00 156 PHE A N 1
ATOM 1251 C CA . PHE A 1 156 ? 5.904 5.168 7.380 1.00 64.00 156 PHE A CA 1
ATOM 1252 C C . PHE A 1 156 ? 4.407 5.151 7.627 1.00 64.00 156 PHE A C 1
ATOM 1254 O O . PHE A 1 156 ? 3.981 5.728 8.616 1.00 64.00 156 PHE A O 1
ATOM 1261 N N . GLY A 1 157 ? 3.612 4.460 6.818 1.00 57.56 157 GLY A N 1
ATOM 1262 C CA . GLY A 1 157 ? 2.185 4.242 7.043 1.00 57.56 157 GLY A CA 1
ATOM 1263 C C . GLY A 1 157 ? 1.937 3.529 8.369 1.00 57.56 157 GLY A C 1
ATOM 1264 O O . GLY A 1 157 ? 1.040 3.916 9.116 1.00 57.56 157 GLY A O 1
ATOM 1265 N N . ILE A 1 158 ? 2.800 2.587 8.771 1.00 55.91 158 ILE A N 1
ATOM 1266 C CA . ILE A 1 158 ? 2.773 2.011 10.129 1.00 55.91 158 ILE A CA 1
ATOM 1267 C C . ILE A 1 158 ? 3.064 3.088 11.187 1.00 55.91 158 ILE A C 1
ATOM 1269 O O . ILE A 1 158 ? 2.398 3.147 12.215 1.00 55.91 158 ILE A O 1
ATOM 1273 N N . LYS A 1 159 ? 4.028 3.982 10.952 1.00 56.34 159 LYS A N 1
ATOM 1274 C CA . LYS A 1 159 ? 4.412 5.022 11.922 1.00 56.34 159 LYS A CA 1
ATOM 1275 C C . LYS A 1 159 ? 3.401 6.181 12.001 1.00 56.34 159 LYS A C 1
ATOM 1277 O O . LYS A 1 159 ? 3.116 6.673 13.090 1.00 56.34 159 LYS A O 1
ATOM 1282 N N . ILE A 1 160 ? 2.808 6.591 10.885 1.00 54.94 160 ILE A N 1
ATOM 1283 C CA . ILE A 1 160 ? 1.802 7.656 10.787 1.00 54.94 160 ILE A CA 1
ATOM 1284 C C . ILE A 1 160 ? 0.444 7.148 11.271 1.00 54.94 160 ILE A C 1
ATOM 1286 O O . ILE A 1 160 ? -0.208 7.854 12.033 1.00 54.94 160 ILE A O 1
ATOM 1290 N N . SER A 1 161 ? 0.055 5.907 10.950 1.00 46.69 161 SER A N 1
ATOM 1291 C CA . SER A 1 161 ? -1.156 5.293 11.523 1.00 46.69 161 SER A CA 1
ATOM 1292 C C . SER A 1 161 ? -1.080 5.144 13.046 1.00 46.69 161 SER A C 1
ATOM 1294 O O . SER A 1 161 ? -2.111 5.159 13.716 1.00 46.69 161 SER A O 1
ATOM 1296 N N . THR A 1 162 ? 0.127 5.081 13.628 1.00 49.91 162 THR A N 1
ATOM 1297 C CA . THR A 1 162 ? 0.292 5.122 15.092 1.00 49.91 162 THR A CA 1
ATOM 1298 C C . THR A 1 162 ? 0.161 6.522 15.697 1.00 49.91 162 THR A C 1
ATOM 1300 O O . THR A 1 162 ? 0.003 6.636 16.917 1.00 49.91 162 THR A O 1
ATOM 1303 N N . LYS A 1 163 ? 0.180 7.594 14.888 1.00 57.00 163 LYS A N 1
ATOM 1304 C CA . LYS A 1 163 ? -0.125 8.950 15.357 1.00 57.00 163 LYS A CA 1
ATOM 1305 C C . LYS A 1 163 ? -1.637 9.040 15.577 1.00 57.00 163 LYS A C 1
ATOM 1307 O O . LYS A 1 163 ? -2.417 9.179 14.638 1.00 57.00 163 LYS A O 1
ATOM 1312 N N . LYS A 1 164 ? -2.028 8.873 16.843 1.00 58.91 164 LYS A N 1
ATOM 1313 C CA . LYS A 1 164 ? -3.427 8.800 17.277 1.00 58.91 164 LYS A CA 1
ATOM 1314 C C . LYS A 1 164 ? -4.190 10.073 16.897 1.00 58.91 164 LYS A C 1
ATOM 1316 O O . LYS A 1 164 ? -3.614 11.161 16.866 1.00 58.91 164 LYS A O 1
ATOM 1321 N N . GLU A 1 165 ? -5.483 9.895 16.641 1.00 70.69 165 GLU A N 1
ATOM 1322 C CA . GLU A 1 165 ? -6.461 10.981 16.549 1.00 70.69 165 GLU A CA 1
ATOM 1323 C C . GLU A 1 165 ? -6.291 11.931 17.733 1.00 70.69 165 GLU A C 1
ATOM 1325 O O . GLU A 1 165 ? -5.975 11.515 18.854 1.00 70.69 165 GLU A O 1
ATOM 1330 N N . ASN A 1 166 ? -6.487 13.210 17.468 1.00 71.44 166 ASN A N 1
ATOM 1331 C CA . ASN A 1 166 ? -6.499 14.246 18.484 1.00 71.44 166 ASN A CA 1
ATOM 1332 C C . ASN A 1 166 ? -7.625 15.228 18.167 1.00 71.44 166 ASN A C 1
ATOM 1334 O O . ASN A 1 166 ? -8.227 15.154 17.100 1.00 71.44 166 ASN A O 1
ATOM 1338 N N . GLU A 1 167 ? -7.895 16.150 19.081 1.00 70.00 167 GLU A N 1
ATOM 1339 C CA . GLU A 1 167 ? -8.984 17.121 18.927 1.00 70.00 167 GLU A CA 1
ATOM 1340 C C . GLU A 1 167 ? -8.854 17.964 17.650 1.00 70.00 167 GLU A C 1
ATOM 1342 O O . GLU A 1 167 ? -9.851 18.282 17.011 1.00 70.00 167 GLU A O 1
ATOM 1347 N N . LYS A 1 168 ? -7.621 18.263 17.220 1.00 72.25 168 LYS A N 1
ATOM 1348 C CA . LYS A 1 168 ? -7.356 19.016 15.986 1.00 72.25 168 LYS A CA 1
ATOM 1349 C C . LYS A 1 168 ? -7.572 18.182 14.715 1.00 72.25 168 LYS A C 1
ATOM 1351 O O . LYS A 1 168 ? -7.903 18.733 13.671 1.00 72.25 168 LYS A O 1
ATOM 1356 N N . TYR A 1 169 ? -7.366 16.869 14.789 1.00 81.19 169 TYR A N 1
ATOM 1357 C CA . TYR A 1 169 ? -7.484 15.920 13.681 1.00 81.19 169 TYR A CA 1
ATOM 1358 C C . TYR A 1 169 ? -8.254 14.673 14.149 1.00 81.19 169 TYR A C 1
ATOM 1360 O O . TYR A 1 169 ? -7.642 13.632 14.436 1.00 81.19 169 TYR A O 1
ATOM 1368 N N . PRO A 1 170 ? -9.594 14.760 14.234 1.00 78.56 170 PRO A N 1
ATOM 1369 C CA . PRO A 1 170 ? -10.430 13.733 14.860 1.00 78.56 170 PRO A CA 1
ATOM 1370 C C . PRO A 1 170 ? -10.455 12.403 14.097 1.00 78.56 170 PRO A C 1
ATOM 1372 O O . PRO A 1 170 ? -10.679 11.365 14.706 1.00 78.56 170 PRO A O 1
ATOM 1375 N N . PHE A 1 171 ? -10.145 12.406 12.795 1.00 79.25 171 PHE A N 1
ATOM 1376 C CA . PHE A 1 171 ? -9.980 11.192 11.976 1.00 79.25 171 PHE A CA 1
ATOM 1377 C C . PHE A 1 171 ? -8.509 10.805 11.758 1.00 79.25 171 PHE A C 1
ATOM 1379 O O . PHE A 1 171 ? -8.195 9.912 10.962 1.00 79.25 171 PHE A O 1
ATOM 1386 N N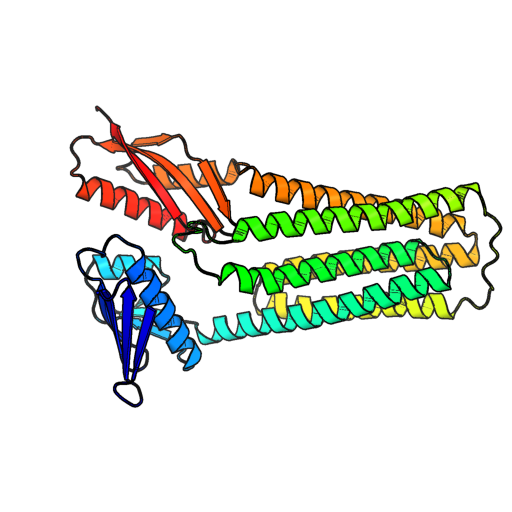 . GLY A 1 172 ? -7.590 11.481 12.451 1.00 80.19 172 GLY A N 1
ATOM 1387 C CA . GLY A 1 172 ? -6.151 11.287 12.343 1.00 80.19 172 GLY A CA 1
ATOM 1388 C C . GLY A 1 172 ? -5.546 11.904 11.082 1.00 80.19 172 GLY A C 1
ATOM 1389 O O . GLY A 1 172 ? -6.135 12.752 10.418 1.00 80.19 172 GLY A O 1
ATOM 1390 N N . TYR A 1 173 ? -4.333 11.463 10.757 1.00 79.62 173 TYR A N 1
ATOM 1391 C CA . TYR A 1 173 ? -3.500 12.043 9.698 1.00 79.62 173 TYR A CA 1
ATOM 1392 C C . TYR A 1 173 ? -3.475 11.206 8.410 1.00 79.62 173 TYR A C 1
ATOM 1394 O O . TYR A 1 173 ? -2.622 11.417 7.555 1.00 79.62 173 TYR A O 1
ATOM 1402 N N . GLY A 1 174 ? -4.391 10.248 8.249 1.00 79.31 174 GLY A N 1
ATOM 1403 C CA . GLY A 1 174 ? -4.360 9.304 7.130 1.00 79.31 174 GLY A CA 1
ATOM 1404 C C . GLY A 1 174 ? -4.533 9.956 5.754 1.00 79.31 174 GLY A C 1
ATOM 1405 O O . GLY A 1 174 ? -3.953 9.487 4.785 1.00 79.31 174 GLY A O 1
ATOM 1406 N N . LYS A 1 175 ? -5.255 11.081 5.648 1.00 85.75 175 LYS A N 1
ATOM 1407 C CA . LYS A 1 175 ? -5.393 11.817 4.373 1.00 85.75 175 LYS A CA 1
ATOM 1408 C C . LYS A 1 175 ? -4.083 12.467 3.896 1.00 85.75 175 LYS A C 1
ATOM 1410 O O . LYS A 1 175 ? -3.917 12.681 2.701 1.00 85.75 175 LYS A O 1
ATOM 1415 N N . ILE A 1 176 ? -3.128 12.732 4.794 1.00 83.69 176 ILE A N 1
ATOM 1416 C CA . ILE A 1 176 ? -1.806 13.261 4.412 1.00 83.69 176 ILE A CA 1
ATOM 1417 C C . ILE A 1 176 ? -1.021 12.234 3.590 1.00 83.69 176 ILE A C 1
ATOM 1419 O O . ILE A 1 176 ? -0.295 12.616 2.678 1.00 83.69 176 ILE A O 1
ATOM 1423 N N . GLU A 1 177 ? -1.199 10.940 3.866 1.00 79.81 177 GLU A N 1
ATOM 1424 C CA . GLU A 1 177 ? -0.613 9.860 3.064 1.00 79.81 177 GLU A CA 1
ATOM 1425 C C . GLU A 1 177 ? -1.057 9.963 1.601 1.00 79.81 177 GLU A C 1
ATOM 1427 O O . GLU A 1 177 ? -0.221 9.938 0.702 1.00 79.81 177 GLU A O 1
ATOM 1432 N N . ALA A 1 178 ? -2.353 10.194 1.370 1.00 85.69 178 ALA A N 1
ATOM 1433 C CA . ALA A 1 178 ? -2.890 10.356 0.024 1.00 85.69 178 ALA A CA 1
ATOM 1434 C C . ALA A 1 178 ? -2.296 11.573 -0.703 1.00 85.69 178 ALA A C 1
ATOM 1436 O O . ALA A 1 178 ? -1.958 11.482 -1.880 1.00 85.69 178 ALA A O 1
ATOM 1437 N N . ILE A 1 179 ? -2.091 12.688 0.005 1.00 88.38 179 ILE A N 1
ATOM 1438 C CA . ILE A 1 179 ? -1.437 13.882 -0.553 1.00 88.38 179 ILE A CA 1
ATOM 1439 C C . ILE A 1 179 ? 0.013 13.575 -0.951 1.00 88.38 179 ILE A C 1
ATOM 1441 O O . ILE A 1 179 ? 0.434 13.922 -2.052 1.00 88.38 179 ILE A O 1
ATOM 1445 N N . PHE A 1 180 ? 0.780 12.897 -0.093 1.00 84.31 180 PHE A N 1
ATOM 1446 C CA . PHE A 1 180 ? 2.154 12.510 -0.425 1.00 84.31 180 PHE A CA 1
ATOM 1447 C C . PHE A 1 180 ? 2.217 11.563 -1.629 1.00 84.31 180 PHE A C 1
ATOM 1449 O O . PHE A 1 180 ? 3.062 11.748 -2.505 1.00 84.31 180 PHE A O 1
ATOM 1456 N N . ASN A 1 181 ? 1.299 10.600 -1.711 1.00 83.81 181 ASN A N 1
ATOM 1457 C CA . ASN A 1 181 ? 1.219 9.681 -2.844 1.00 83.81 181 ASN A CA 1
ATOM 1458 C C . ASN A 1 181 ? 0.899 10.402 -4.160 1.00 83.81 181 ASN A C 1
ATOM 1460 O O . ASN A 1 181 ? 1.408 10.003 -5.205 1.00 83.81 181 ASN A O 1
ATOM 1464 N N . LEU A 1 182 ? 0.113 11.484 -4.124 1.00 89.69 182 LEU A N 1
ATOM 1465 C CA . LEU A 1 182 ? -0.135 12.313 -5.306 1.00 89.69 182 LEU A CA 1
ATOM 1466 C C . LEU A 1 182 ? 1.131 13.009 -5.797 1.00 89.69 182 LEU A C 1
ATOM 1468 O O . LEU A 1 182 ? 1.422 12.958 -6.991 1.00 89.69 182 LEU A O 1
ATOM 1472 N N . PHE A 1 183 ? 1.907 13.611 -4.890 1.00 87.81 183 PHE A N 1
ATOM 1473 C CA . PHE A 1 183 ? 3.195 14.206 -5.256 1.00 87.81 183 PHE A CA 1
ATOM 1474 C C . PHE A 1 183 ? 4.133 13.168 -5.869 1.00 87.81 183 PHE A C 1
ATOM 1476 O O . PHE A 1 183 ? 4.792 13.438 -6.867 1.00 87.81 183 PHE A O 1
ATOM 1483 N N . ILE A 1 184 ? 4.164 11.964 -5.309 1.00 85.12 184 ILE A N 1
ATOM 1484 C CA . ILE A 1 184 ? 5.013 10.883 -5.805 1.00 85.12 184 ILE A CA 1
ATOM 1485 C C . ILE A 1 184 ? 4.573 10.399 -7.179 1.00 85.12 184 ILE A C 1
ATOM 1487 O O . ILE A 1 184 ? 5.408 10.333 -8.078 1.00 85.12 184 ILE A O 1
ATOM 1491 N N . GLY A 1 185 ? 3.279 10.130 -7.367 1.00 89.50 185 GLY A N 1
ATOM 1492 C CA . GLY A 1 185 ? 2.730 9.786 -8.676 1.00 89.50 185 GLY A CA 1
ATOM 1493 C C . GLY A 1 185 ? 3.061 10.857 -9.717 1.00 89.50 185 GLY A C 1
ATOM 1494 O O . GLY A 1 185 ? 3.501 10.534 -10.816 1.00 89.50 185 GLY A O 1
ATOM 1495 N N . PHE A 1 186 ? 2.967 12.136 -9.348 1.00 91.06 186 PHE A N 1
ATOM 1496 C CA . PHE A 1 186 ? 3.349 13.253 -10.212 1.00 91.06 186 PHE A CA 1
ATOM 1497 C C . PHE A 1 186 ? 4.842 13.250 -10.583 1.00 91.06 186 PHE A C 1
ATOM 1499 O O . PHE A 1 186 ? 5.179 13.368 -11.762 1.00 91.06 186 PHE A O 1
ATOM 1506 N N . PHE A 1 187 ? 5.747 13.062 -9.615 1.00 89.56 187 PHE A N 1
ATOM 1507 C CA . PHE A 1 187 ? 7.186 12.985 -9.891 1.00 89.56 187 PHE A CA 1
ATOM 1508 C C . PHE A 1 187 ? 7.550 11.781 -10.762 1.00 89.56 187 PHE A C 1
ATOM 1510 O O . PHE A 1 187 ? 8.327 11.939 -11.702 1.00 89.56 187 PHE A O 1
ATOM 1517 N N . ILE A 1 188 ? 6.968 10.607 -10.492 1.00 91.44 188 ILE A N 1
ATOM 1518 C CA . ILE A 1 188 ? 7.159 9.399 -11.309 1.00 91.44 188 ILE A CA 1
ATOM 1519 C C . ILE A 1 188 ? 6.666 9.646 -12.732 1.00 91.44 188 ILE A C 1
ATOM 1521 O O . ILE A 1 188 ? 7.345 9.284 -13.691 1.00 91.44 188 ILE A O 1
ATOM 1525 N N . PHE A 1 189 ? 5.506 10.286 -12.888 1.00 94.69 189 PHE A N 1
ATOM 1526 C CA . PHE A 1 189 ? 4.958 10.594 -14.200 1.00 94.69 189 PHE A CA 1
ATOM 1527 C C . PHE A 1 189 ? 5.895 11.510 -14.995 1.00 94.69 189 PHE A C 1
ATOM 1529 O O . PHE A 1 189 ? 6.207 11.198 -16.140 1.00 94.69 189 PHE A O 1
ATOM 1536 N N . ILE A 1 190 ? 6.399 12.596 -14.396 1.00 94.88 190 ILE A N 1
ATOM 1537 C CA . ILE A 1 190 ? 7.311 13.534 -15.073 1.00 94.88 190 ILE A CA 1
ATOM 1538 C C . ILE A 1 190 ? 8.633 12.863 -15.454 1.00 94.88 190 ILE A C 1
ATOM 1540 O O . ILE A 1 190 ? 9.082 12.988 -16.596 1.00 94.88 190 ILE A O 1
ATOM 1544 N N . THR A 1 191 ? 9.269 12.154 -14.518 1.00 93.62 191 THR A N 1
ATOM 1545 C CA . THR A 1 191 ? 10.563 11.504 -14.776 1.00 93.62 191 THR A CA 1
ATOM 1546 C C . THR A 1 191 ? 10.413 10.439 -15.858 1.00 93.62 191 THR A C 1
ATOM 1548 O O . THR A 1 191 ? 11.201 10.406 -16.803 1.00 93.62 191 THR A O 1
ATOM 1551 N N . THR A 1 192 ? 9.349 9.642 -15.804 1.00 95.88 192 THR A N 1
ATOM 1552 C CA . THR A 1 192 ? 9.054 8.621 -16.814 1.00 95.88 192 THR A CA 1
ATOM 1553 C C . THR A 1 192 ? 8.699 9.239 -18.166 1.00 95.88 192 THR A C 1
ATOM 1555 O O . THR A 1 192 ? 9.193 8.773 -19.191 1.00 95.88 192 THR A O 1
ATOM 1558 N N . ALA A 1 193 ? 7.917 10.323 -18.196 1.00 96.94 193 ALA A N 1
ATOM 1559 C CA . ALA A 1 193 ? 7.587 11.043 -19.426 1.00 96.94 193 ALA A CA 1
ATOM 1560 C C . ALA A 1 193 ? 8.840 11.612 -20.113 1.00 96.94 193 ALA A C 1
ATOM 1562 O O . ALA A 1 193 ? 8.926 11.617 -21.342 1.00 96.94 193 ALA A O 1
ATOM 1563 N N . SER A 1 194 ? 9.848 12.032 -19.339 1.00 95.75 194 SER A N 1
ATOM 1564 C CA . SER A 1 194 ? 11.136 12.462 -19.894 1.00 95.75 194 SER A CA 1
ATOM 1565 C C . SER A 1 194 ? 11.882 11.318 -20.596 1.00 95.75 194 SER A C 1
ATOM 1567 O O . SER A 1 194 ? 12.393 11.507 -21.702 1.00 95.75 194 SER A O 1
ATOM 1569 N N . VAL A 1 195 ? 11.872 10.109 -20.017 1.00 95.88 195 VAL A N 1
ATOM 1570 C CA . VAL A 1 195 ? 12.478 8.906 -20.618 1.00 95.88 195 VAL A CA 1
ATOM 1571 C C . VAL A 1 195 ? 11.697 8.461 -21.852 1.00 95.88 195 VAL A C 1
ATOM 1573 O O . VAL A 1 195 ? 12.297 8.135 -22.880 1.00 95.88 195 VAL A O 1
ATOM 1576 N N . PHE A 1 196 ? 10.367 8.520 -21.796 1.00 97.06 196 PHE A N 1
ATOM 1577 C CA . PHE A 1 196 ? 9.489 8.263 -22.933 1.00 97.06 196 PHE A CA 1
ATOM 1578 C C . PHE A 1 196 ? 9.818 9.190 -24.111 1.00 97.06 196 PHE A C 1
ATOM 1580 O O . PHE A 1 196 ? 10.106 8.720 -25.213 1.00 97.06 196 PHE A O 1
ATOM 1587 N N . TYR A 1 197 ? 9.873 10.503 -23.865 1.00 96.00 197 TYR A N 1
ATOM 1588 C CA . TYR A 1 197 ? 10.222 11.495 -24.882 1.00 96.00 197 TYR A CA 1
ATOM 1589 C C . TYR A 1 197 ? 11.630 11.273 -25.451 1.00 96.00 197 TYR A C 1
ATOM 1591 O O . TYR A 1 197 ? 11.818 11.290 -26.669 1.00 96.00 197 TYR A O 1
ATOM 1599 N N . ALA A 1 198 ? 12.619 10.992 -24.595 1.00 91.94 198 ALA A N 1
ATOM 1600 C CA . ALA A 1 198 ? 13.975 10.665 -25.036 1.00 91.94 198 ALA A CA 1
ATOM 1601 C C . ALA A 1 198 ? 14.011 9.412 -25.929 1.00 91.94 198 ALA A C 1
ATOM 1603 O O . ALA A 1 198 ? 14.796 9.349 -26.876 1.00 91.94 198 ALA A O 1
ATOM 1604 N N . SER A 1 199 ? 13.153 8.428 -25.653 1.00 92.81 199 SER A N 1
ATOM 1605 C CA . SER A 1 199 ? 13.058 7.178 -26.419 1.00 92.81 199 SER A CA 1
ATOM 1606 C C . SER A 1 199 ? 12.406 7.396 -27.784 1.00 92.81 199 SER A C 1
ATOM 1608 O O . SER A 1 199 ? 12.930 6.914 -28.786 1.00 92.81 199 SER A O 1
ATOM 1610 N N . ILE A 1 200 ? 11.349 8.214 -27.853 1.00 93.44 200 ILE A N 1
ATOM 1611 C CA . ILE A 1 200 ? 10.768 8.670 -29.127 1.00 93.44 200 ILE A CA 1
ATOM 1612 C C . ILE A 1 200 ? 11.821 9.408 -29.953 1.00 93.44 200 ILE A C 1
ATOM 1614 O O . ILE A 1 200 ? 12.027 9.090 -31.121 1.00 93.44 200 ILE A O 1
ATOM 1618 N N . LYS A 1 201 ? 12.535 10.363 -29.347 1.00 89.94 201 LYS A N 1
ATOM 1619 C CA . LYS A 1 201 ? 13.571 11.140 -30.038 1.00 89.94 201 LYS A CA 1
ATOM 1620 C C . LYS A 1 201 ? 14.641 10.230 -30.652 1.00 89.94 201 LYS A C 1
ATOM 1622 O O . LYS A 1 201 ? 15.039 10.438 -31.797 1.00 89.94 201 LYS A O 1
ATOM 1627 N N . LYS A 1 202 ? 15.085 9.207 -29.913 1.00 83.62 202 LYS A N 1
ATOM 1628 C CA . LYS A 1 202 ? 16.069 8.225 -30.395 1.00 83.62 202 LYS A CA 1
ATOM 1629 C C . LYS A 1 202 ? 15.579 7.426 -31.596 1.00 83.62 202 LYS A C 1
ATOM 1631 O O . LYS A 1 202 ? 16.373 7.190 -32.501 1.00 83.62 202 LYS A O 1
ATOM 1636 N N . LEU A 1 203 ? 14.295 7.075 -31.630 1.00 86.00 203 LEU A N 1
ATOM 1637 C CA . LEU A 1 203 ? 13.699 6.316 -32.728 1.00 86.00 203 LEU A CA 1
ATOM 1638 C C . LEU A 1 203 ? 13.751 7.073 -34.068 1.00 86.00 203 LEU A C 1
ATOM 1640 O O . LEU A 1 203 ? 13.923 6.446 -35.107 1.00 86.00 203 LEU A O 1
ATOM 1644 N N . PHE A 1 204 ? 13.659 8.408 -34.043 1.00 83.31 204 PHE A N 1
ATOM 1645 C CA . PHE A 1 204 ? 13.646 9.236 -35.257 1.00 83.31 204 PHE A CA 1
ATOM 1646 C C . PHE A 1 204 ? 15.003 9.850 -35.640 1.00 83.31 204 PHE A C 1
ATOM 1648 O O . PHE A 1 204 ? 15.215 10.128 -36.815 1.00 83.31 204 PHE A O 1
ATOM 1655 N N . ILE A 1 205 ? 15.909 10.099 -34.684 1.00 71.94 205 ILE A N 1
ATOM 1656 C CA . ILE A 1 205 ? 17.103 10.938 -34.926 1.00 71.94 205 ILE A CA 1
ATOM 1657 C C . ILE A 1 205 ? 18.421 10.150 -35.023 1.00 71.94 205 ILE A C 1
ATOM 1659 O O . ILE A 1 205 ? 19.331 10.627 -35.689 1.00 71.94 205 ILE A O 1
ATOM 1663 N N . ASN A 1 206 ? 18.558 8.961 -34.415 1.00 61.16 206 ASN A N 1
ATOM 1664 C CA . ASN A 1 206 ? 19.854 8.253 -34.352 1.00 61.16 206 ASN A CA 1
ATOM 1665 C C . ASN A 1 206 ? 19.746 6.715 -34.508 1.00 61.16 206 ASN A C 1
ATOM 1667 O O . ASN A 1 206 ? 20.029 5.988 -33.553 1.00 61.16 206 ASN A O 1
ATOM 1671 N N . PRO A 1 207 ? 19.405 6.178 -35.695 1.00 56.97 207 PRO A N 1
ATOM 1672 C CA . PRO A 1 207 ?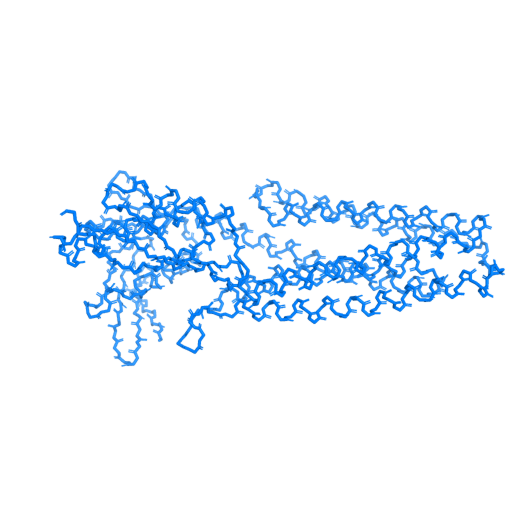 19.390 4.726 -35.918 1.00 56.97 207 PRO A CA 1
ATOM 1673 C C . PRO A 1 207 ? 20.790 4.073 -35.927 1.00 56.97 207 PRO A C 1
ATOM 1675 O O . PRO A 1 207 ? 20.886 2.864 -35.730 1.00 56.97 207 PRO A O 1
ATOM 1678 N N . ASN A 1 208 ? 21.869 4.854 -36.100 1.00 54.53 208 ASN A N 1
ATOM 1679 C CA . ASN A 1 208 ? 23.239 4.359 -36.332 1.00 54.53 208 ASN A CA 1
ATOM 1680 C C . ASN A 1 208 ? 24.198 4.540 -35.136 1.00 54.53 208 ASN A C 1
ATOM 1682 O O . ASN A 1 208 ? 25.409 4.623 -35.326 1.00 54.53 208 ASN A O 1
ATOM 1686 N N . LEU A 1 209 ? 23.688 4.637 -33.902 1.00 56.06 209 LEU A N 1
ATOM 1687 C CA . LEU A 1 209 ? 24.540 4.584 -32.707 1.00 56.06 209 LEU A CA 1
ATOM 1688 C C . LEU A 1 209 ? 25.148 3.177 -32.593 1.00 56.06 209 LEU A C 1
ATOM 1690 O O . LEU A 1 209 ? 24.520 2.260 -32.062 1.00 56.06 209 LEU A O 1
ATOM 1694 N N . GLU A 1 210 ? 26.363 3.002 -33.115 1.00 55.06 210 GLU A N 1
ATOM 1695 C CA . GLU A 1 210 ? 27.158 1.802 -32.875 1.00 55.06 210 GLU A CA 1
ATOM 1696 C C . GLU A 1 210 ? 27.542 1.769 -31.393 1.00 55.06 210 GLU A C 1
ATOM 1698 O O . GLU A 1 210 ? 28.394 2.524 -30.926 1.00 55.06 210 GLU A O 1
ATOM 1703 N N . LEU A 1 211 ? 26.879 0.903 -30.626 1.00 58.16 211 LEU A N 1
ATOM 1704 C CA . LEU A 1 211 ? 27.385 0.521 -29.315 1.00 58.16 211 LEU A CA 1
ATOM 1705 C C . LEU A 1 211 ? 28.724 -0.183 -29.522 1.00 58.16 211 LEU A C 1
ATOM 1707 O O . LEU A 1 211 ? 28.820 -1.122 -30.319 1.00 58.16 211 LEU A O 1
ATOM 1711 N N . ASP A 1 212 ? 29.745 0.248 -28.780 1.00 60.16 212 ASP A N 1
ATOM 1712 C CA . ASP A 1 212 ? 31.025 -0.446 -28.762 1.00 60.16 212 ASP A CA 1
ATOM 1713 C C . ASP A 1 212 ? 30.773 -1.922 -28.390 1.00 60.16 212 ASP A C 1
ATOM 1715 O O . ASP A 1 212 ? 30.188 -2.257 -27.349 1.00 60.16 212 ASP A O 1
ATOM 1719 N N . LYS A 1 213 ? 31.161 -2.831 -29.293 1.00 55.69 213 LYS A N 1
ATOM 1720 C CA . LYS A 1 213 ? 30.806 -4.263 -29.264 1.00 55.69 213 LYS A CA 1
ATOM 1721 C C . LYS A 1 213 ? 31.404 -5.007 -28.060 1.00 55.69 213 LYS A C 1
ATOM 1723 O O . LYS A 1 213 ? 31.110 -6.184 -27.857 1.00 55.69 213 LYS A O 1
ATOM 1728 N N . LYS A 1 214 ? 32.162 -4.328 -27.189 1.00 55.75 214 LYS A N 1
ATOM 1729 C CA . LYS A 1 214 ? 32.619 -4.804 -25.868 1.00 55.75 214 LYS A CA 1
ATOM 1730 C C . LYS A 1 214 ? 31.512 -4.780 -24.793 1.00 55.75 214 LYS A C 1
ATOM 1732 O O . LYS A 1 214 ? 31.760 -4.499 -23.625 1.00 55.75 214 LYS A O 1
ATOM 1737 N N . SER A 1 215 ? 30.281 -5.127 -25.167 1.00 69.50 215 SER A N 1
ATOM 1738 C CA . SER A 1 215 ? 29.077 -4.990 -24.331 1.00 69.50 215 SER A CA 1
ATOM 1739 C C . SER A 1 215 ? 28.738 -6.216 -23.457 1.00 69.50 215 SER A C 1
ATOM 1741 O O . SER A 1 215 ? 27.644 -6.292 -22.899 1.00 69.50 215 SER A O 1
ATOM 1743 N N . PHE A 1 216 ? 29.666 -7.170 -23.271 1.00 79.44 216 PHE A N 1
ATOM 1744 C CA . PHE A 1 216 ? 29.453 -8.307 -22.351 1.00 79.44 216 PHE A CA 1
ATOM 1745 C C . PHE A 1 216 ? 29.159 -7.844 -20.916 1.00 79.44 216 PHE A C 1
ATOM 1747 O O . PHE A 1 216 ? 28.337 -8.435 -20.215 1.00 79.44 216 PHE A O 1
ATOM 1754 N N . LEU A 1 217 ? 29.785 -6.737 -20.508 1.00 87.19 217 LEU A N 1
ATOM 1755 C CA . LEU A 1 217 ? 29.596 -6.144 -19.191 1.00 87.19 217 LEU A CA 1
ATOM 1756 C C . LEU A 1 217 ? 28.140 -5.711 -18.945 1.00 87.19 217 LEU A C 1
ATOM 1758 O O . LEU A 1 217 ? 27.645 -5.885 -17.836 1.00 87.19 217 LEU A O 1
ATOM 1762 N N . ILE A 1 218 ? 27.434 -5.210 -19.967 1.00 89.81 218 ILE A N 1
ATOM 1763 C CA . ILE A 1 218 ? 26.041 -4.754 -19.830 1.00 89.81 218 ILE A CA 1
ATOM 1764 C C . ILE A 1 218 ? 25.126 -5.949 -19.554 1.00 89.81 218 ILE A C 1
ATOM 1766 O O . ILE A 1 218 ? 24.341 -5.905 -18.613 1.00 89.81 218 ILE A O 1
ATOM 1770 N N . TYR A 1 219 ? 25.277 -7.051 -20.302 1.00 89.81 219 TYR A N 1
ATOM 1771 C CA . TYR A 1 219 ? 24.508 -8.278 -20.056 1.00 89.81 219 TYR A CA 1
ATOM 1772 C C . TYR A 1 219 ? 24.721 -8.806 -18.647 1.00 89.81 219 TYR A C 1
ATOM 1774 O O . TYR A 1 219 ? 23.757 -9.155 -17.971 1.00 89.81 219 TYR A O 1
ATOM 1782 N N . LEU A 1 220 ? 25.984 -8.847 -18.210 1.00 91.81 220 LEU A N 1
ATOM 1783 C CA . LEU A 1 220 ? 26.340 -9.331 -16.885 1.00 91.81 220 LEU A CA 1
ATOM 1784 C C . LEU A 1 220 ? 25.688 -8.465 -15.802 1.00 91.81 220 LEU A C 1
ATOM 1786 O O . LEU A 1 220 ? 25.073 -9.001 -14.885 1.00 91.81 220 LEU A O 1
ATOM 1790 N N . ILE A 1 221 ? 25.761 -7.139 -15.931 1.00 93.12 221 ILE A N 1
ATOM 1791 C CA . ILE A 1 221 ? 25.171 -6.205 -14.966 1.00 93.12 221 ILE A CA 1
ATOM 1792 C C . ILE A 1 221 ? 23.638 -6.306 -14.952 1.00 93.12 221 ILE A C 1
ATOM 1794 O O . ILE A 1 221 ? 23.047 -6.425 -13.879 1.00 93.12 221 ILE A O 1
ATOM 1798 N N . THR A 1 222 ? 22.980 -6.318 -16.115 1.00 93.62 222 THR A N 1
ATOM 1799 C CA . THR A 1 222 ? 21.517 -6.458 -16.191 1.00 93.62 222 THR A CA 1
ATOM 1800 C C . THR A 1 222 ? 21.057 -7.811 -15.643 1.00 93.62 222 THR A C 1
ATOM 1802 O O . THR A 1 222 ? 20.061 -7.882 -14.926 1.00 93.62 222 THR A O 1
ATOM 1805 N N . PHE A 1 223 ? 21.812 -8.884 -15.893 1.00 95.69 223 PHE A N 1
ATOM 1806 C CA . PHE A 1 223 ? 21.548 -10.194 -15.302 1.00 95.69 223 PHE A CA 1
ATOM 1807 C C . PHE A 1 223 ? 21.705 -10.181 -13.774 1.00 95.69 223 PHE A C 1
ATOM 1809 O O . PHE A 1 223 ? 20.861 -10.724 -13.062 1.00 95.69 223 PHE A O 1
ATOM 1816 N N . VAL A 1 224 ? 22.725 -9.496 -13.247 1.00 96.25 224 VAL A N 1
ATOM 1817 C CA . VAL A 1 224 ? 22.896 -9.299 -11.798 1.00 96.25 224 VAL A CA 1
ATOM 1818 C C . VAL A 1 224 ? 21.704 -8.553 -11.189 1.00 96.25 224 VAL A C 1
ATOM 1820 O O . VAL A 1 224 ? 21.254 -8.936 -10.111 1.00 96.25 224 VAL A O 1
ATOM 1823 N N . PHE A 1 225 ? 21.123 -7.556 -11.867 1.00 96.56 225 PHE A N 1
ATOM 1824 C CA . PHE A 1 225 ? 19.903 -6.894 -11.379 1.00 96.56 225 PHE A CA 1
ATOM 1825 C C . PHE A 1 225 ? 18.723 -7.861 -11.231 1.00 96.56 225 PHE A C 1
ATOM 1827 O O . PHE A 1 225 ? 18.003 -7.797 -10.232 1.00 96.56 225 PHE A O 1
ATOM 1834 N N . ILE A 1 226 ? 18.556 -8.790 -12.177 1.00 96.81 226 ILE A N 1
ATOM 1835 C CA . ILE A 1 226 ? 17.528 -9.838 -12.100 1.00 96.81 226 ILE A CA 1
ATOM 1836 C C . ILE A 1 226 ? 17.805 -10.769 -10.916 1.00 96.81 226 ILE A C 1
ATOM 1838 O O . ILE A 1 226 ? 16.888 -11.066 -10.153 1.00 96.81 226 ILE A O 1
ATOM 1842 N N . LEU A 1 227 ? 19.057 -11.197 -10.715 1.00 96.69 227 LEU A N 1
ATOM 1843 C CA . LEU A 1 227 ? 19.428 -12.051 -9.580 1.00 96.69 227 LEU A CA 1
ATOM 1844 C C . LEU A 1 227 ? 19.176 -11.369 -8.232 1.00 96.69 227 LEU A C 1
ATOM 1846 O O . LEU A 1 227 ? 18.672 -12.005 -7.307 1.00 96.69 227 LEU A O 1
ATOM 1850 N N . LEU A 1 228 ? 19.477 -10.074 -8.122 1.00 94.88 228 LEU A N 1
ATOM 1851 C CA . LEU A 1 228 ? 19.195 -9.289 -6.921 1.00 94.88 228 LEU A CA 1
ATOM 1852 C C . LEU A 1 228 ? 17.687 -9.192 -6.653 1.00 94.88 228 LEU A C 1
ATOM 1854 O O . LEU A 1 228 ? 17.264 -9.384 -5.511 1.00 94.88 228 LEU A O 1
ATOM 1858 N N . LYS A 1 229 ? 16.859 -8.973 -7.686 1.00 94.38 229 LYS A N 1
ATOM 1859 C CA . LYS A 1 229 ? 15.395 -9.017 -7.528 1.00 94.38 229 LYS A CA 1
ATOM 1860 C C . LYS A 1 229 ? 14.875 -10.411 -7.196 1.00 94.38 229 LYS A C 1
ATOM 1862 O O . LYS A 1 229 ? 13.981 -10.527 -6.363 1.00 94.38 229 LYS A O 1
ATOM 1867 N N . LEU A 1 230 ? 15.448 -11.467 -7.769 1.00 96.31 230 LEU A N 1
ATOM 1868 C CA . LEU A 1 230 ? 15.097 -12.846 -7.429 1.00 96.31 230 LEU A CA 1
ATOM 1869 C C . LEU A 1 230 ? 15.412 -13.157 -5.964 1.00 96.31 230 LEU A C 1
ATOM 1871 O O . LEU A 1 230 ? 14.571 -13.710 -5.258 1.00 96.31 230 LEU A O 1
ATOM 1875 N N . PHE A 1 231 ? 16.587 -12.750 -5.481 1.00 95.06 231 PHE A N 1
ATOM 1876 C CA . PHE A 1 231 ? 16.937 -12.852 -4.067 1.00 95.06 231 PHE A CA 1
ATOM 1877 C C . PHE A 1 231 ? 15.926 -12.103 -3.189 1.00 95.06 231 PHE A C 1
ATOM 1879 O O . PHE A 1 231 ? 15.420 -12.663 -2.215 1.00 95.06 231 PHE A O 1
ATOM 1886 N N . GLN A 1 232 ? 15.580 -10.867 -3.561 1.00 93.06 232 GLN A N 1
ATOM 1887 C CA . GLN A 1 232 ? 14.602 -10.061 -2.834 1.00 93.06 232 GLN A CA 1
ATOM 1888 C C . GLN A 1 232 ? 13.215 -10.722 -2.805 1.00 93.06 232 GLN A C 1
ATOM 1890 O O . GLN A 1 232 ? 12.591 -10.793 -1.746 1.00 93.06 232 GLN A O 1
ATOM 1895 N N . TYR A 1 233 ? 12.755 -11.263 -3.936 1.00 95.12 233 TYR A N 1
ATOM 1896 C CA . TYR A 1 233 ? 11.518 -12.034 -4.039 1.00 95.12 233 TYR A CA 1
ATOM 1897 C C . TYR A 1 233 ? 11.528 -13.240 -3.097 1.00 95.12 233 TYR A C 1
ATOM 1899 O O . TYR A 1 233 ? 10.610 -13.395 -2.295 1.00 95.12 233 TYR A O 1
ATOM 1907 N N . LEU A 1 234 ? 12.570 -14.077 -3.151 1.00 95.19 234 LEU A N 1
ATOM 1908 C CA . LEU A 1 234 ? 12.676 -15.274 -2.312 1.00 95.19 234 LEU A CA 1
ATOM 1909 C C . LEU A 1 234 ? 12.682 -14.915 -0.825 1.00 95.19 234 LEU A C 1
ATOM 1911 O O . LEU A 1 234 ? 11.981 -15.549 -0.031 1.00 95.19 234 LEU A O 1
ATOM 1915 N N . TYR A 1 235 ? 13.425 -13.869 -0.462 1.00 93.25 235 TYR A N 1
ATOM 1916 C CA . TYR A 1 235 ? 13.473 -13.354 0.896 1.00 93.25 235 TYR A CA 1
ATOM 1917 C C . TYR A 1 235 ? 12.079 -12.917 1.363 1.00 93.25 235 TYR A C 1
ATOM 1919 O O . TYR A 1 235 ? 11.551 -13.489 2.314 1.00 93.25 235 TYR A O 1
ATOM 1927 N N . VAL A 1 236 ? 11.424 -11.983 0.664 1.00 92.12 236 VAL A N 1
ATOM 1928 C CA . VAL A 1 236 ? 10.106 -11.469 1.074 1.00 92.12 236 VAL A CA 1
ATOM 1929 C C . VAL A 1 236 ? 9.035 -12.557 1.067 1.00 92.12 236 VAL A C 1
ATOM 1931 O O . VAL A 1 236 ? 8.286 -12.664 2.036 1.00 92.12 236 VAL A O 1
ATOM 1934 N N . ASN A 1 237 ? 8.989 -13.411 0.044 1.00 94.12 237 ASN A N 1
ATOM 1935 C CA . ASN A 1 237 ? 7.999 -14.484 -0.073 1.00 94.12 237 ASN A CA 1
ATOM 1936 C C . ASN A 1 237 ? 8.088 -15.492 1.086 1.00 94.12 237 ASN A C 1
ATOM 1938 O O . ASN A 1 237 ? 7.069 -15.990 1.565 1.00 94.12 237 ASN A O 1
ATOM 1942 N N . THR A 1 238 ? 9.301 -15.771 1.573 1.00 93.19 238 THR A N 1
ATOM 1943 C CA . THR A 1 238 ? 9.513 -16.670 2.718 1.00 93.19 238 THR A CA 1
ATOM 1944 C C . THR A 1 238 ? 8.847 -16.119 3.979 1.00 93.19 238 THR A C 1
ATOM 1946 O O . THR A 1 238 ? 8.087 -16.828 4.641 1.00 93.19 238 THR A O 1
ATOM 1949 N N . TYR A 1 239 ? 9.062 -14.836 4.286 1.00 89.88 239 TYR A N 1
ATOM 1950 C CA . TYR A 1 239 ? 8.432 -14.180 5.437 1.00 89.88 239 TYR A CA 1
ATOM 1951 C C . TYR A 1 239 ? 6.931 -13.950 5.218 1.00 89.88 239 TYR A C 1
ATOM 1953 O O . TYR A 1 239 ? 6.143 -14.147 6.141 1.00 89.88 239 TYR A O 1
ATOM 1961 N N . ALA A 1 240 ? 6.518 -13.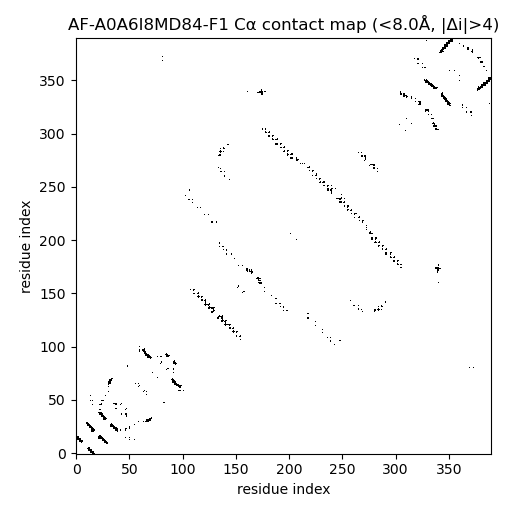626 3.992 1.00 89.19 240 ALA A N 1
ATOM 1962 C CA . ALA A 1 240 ? 5.117 -13.459 3.622 1.00 89.19 240 ALA A CA 1
ATOM 1963 C C . ALA A 1 240 ? 4.293 -14.719 3.913 1.00 89.19 240 ALA A C 1
ATOM 1965 O O . ALA A 1 240 ? 3.230 -14.639 4.527 1.00 89.19 240 ALA A O 1
ATOM 1966 N N . LYS A 1 241 ? 4.810 -15.892 3.525 1.00 90.88 241 LYS A N 1
ATOM 1967 C CA . LYS A 1 241 ? 4.167 -17.187 3.782 1.00 90.88 241 LYS A CA 1
ATOM 1968 C C . LYS A 1 241 ? 4.243 -17.594 5.249 1.00 90.88 241 LYS A C 1
ATOM 1970 O O . LYS A 1 241 ? 3.245 -18.072 5.780 1.00 90.88 241 LYS A O 1
ATOM 1975 N N . LYS A 1 242 ? 5.393 -17.384 5.904 1.00 88.62 242 LYS A N 1
ATOM 1976 C CA . LYS A 1 242 ? 5.589 -17.731 7.321 1.00 88.62 242 LYS A CA 1
ATOM 1977 C C . LYS A 1 242 ? 4.576 -17.028 8.227 1.00 88.62 242 LYS A C 1
ATOM 1979 O O . LYS A 1 242 ? 4.007 -17.673 9.095 1.00 88.62 242 LYS A O 1
ATOM 1984 N N . TYR A 1 243 ? 4.347 -15.736 7.998 1.00 84.44 243 TYR A N 1
ATOM 1985 C CA . TYR A 1 243 ? 3.458 -14.911 8.821 1.00 84.44 243 TYR A CA 1
ATOM 1986 C C . TYR A 1 243 ? 2.060 -14.717 8.212 1.00 84.44 243 TYR A C 1
ATOM 1988 O O . TYR A 1 243 ? 1.253 -13.985 8.766 1.00 84.44 243 TYR A O 1
ATOM 1996 N N . LYS A 1 244 ? 1.766 -15.339 7.057 1.00 84.75 244 LYS A N 1
ATOM 1997 C CA . LYS A 1 244 ? 0.510 -15.160 6.295 1.00 84.75 244 LYS A CA 1
ATOM 1998 C C . LYS A 1 244 ? 0.113 -13.684 6.130 1.00 84.75 244 LYS A C 1
ATOM 2000 O O . LYS A 1 244 ? -1.065 -13.334 6.140 1.00 84.75 244 LYS A O 1
ATOM 2005 N N . ASN A 1 245 ? 1.107 -12.814 5.973 1.00 82.19 245 ASN A N 1
ATOM 2006 C CA . ASN A 1 245 ? 0.903 -11.376 5.998 1.00 82.19 245 ASN A CA 1
ATOM 2007 C C . ASN A 1 245 ? 0.568 -10.856 4.592 1.00 82.19 245 ASN A C 1
ATOM 2009 O O . ASN A 1 245 ? 1.391 -10.933 3.676 1.00 82.19 245 ASN A O 1
ATOM 2013 N N . GLU A 1 246 ? -0.630 -10.295 4.419 1.00 79.88 246 GLU A N 1
ATOM 2014 C CA . GLU A 1 246 ? -1.120 -9.814 3.119 1.00 79.88 246 GLU A CA 1
ATOM 2015 C C . GLU A 1 246 ? -0.250 -8.706 2.507 1.00 79.88 246 GLU A C 1
ATOM 2017 O O . GLU A 1 246 ? -0.108 -8.635 1.284 1.00 79.88 246 GLU A O 1
ATOM 2022 N N . VAL A 1 247 ? 0.375 -7.864 3.340 1.00 81.00 247 VAL A N 1
ATOM 2023 C CA . VAL A 1 247 ? 1.243 -6.773 2.868 1.00 81.00 247 VAL A CA 1
ATOM 2024 C C . VAL A 1 247 ? 2.501 -7.348 2.224 1.00 81.00 247 VAL A C 1
ATOM 2026 O O . VAL A 1 247 ? 2.842 -6.973 1.105 1.00 81.00 247 VAL A O 1
ATOM 2029 N N . LEU A 1 248 ? 3.158 -8.305 2.887 1.00 84.56 248 LEU A N 1
ATOM 2030 C CA . LEU A 1 248 ? 4.343 -8.970 2.337 1.00 84.56 248 LEU A CA 1
ATOM 2031 C C . LEU A 1 248 ? 4.006 -9.855 1.129 1.00 84.56 248 LEU A C 1
ATOM 2033 O O . LEU A 1 248 ? 4.809 -9.955 0.204 1.00 84.56 248 LEU A O 1
ATOM 2037 N N . LEU A 1 249 ? 2.824 -10.483 1.108 1.00 88.25 249 LEU A N 1
ATOM 2038 C CA . LEU A 1 249 ? 2.366 -11.270 -0.044 1.00 88.25 249 LEU A CA 1
ATOM 2039 C C . LEU A 1 249 ? 2.148 -10.393 -1.278 1.00 88.25 249 LEU A C 1
ATOM 2041 O O . LEU A 1 249 ? 2.509 -10.798 -2.380 1.00 88.25 249 LEU A O 1
ATOM 2045 N N . THR A 1 250 ? 1.573 -9.204 -1.094 1.00 85.12 250 THR A N 1
ATOM 2046 C CA . THR A 1 250 ? 1.402 -8.222 -2.174 1.00 85.12 250 THR A CA 1
ATOM 2047 C C . THR A 1 250 ? 2.765 -7.768 -2.689 1.00 85.12 250 THR A C 1
ATOM 2049 O O . THR A 1 250 ? 3.044 -7.925 -3.872 1.00 85.12 250 THR A O 1
ATOM 2052 N N . LEU A 1 251 ? 3.667 -7.379 -1.782 1.00 85.81 251 LEU A N 1
ATOM 2053 C CA . LEU A 1 251 ? 5.026 -6.961 -2.132 1.00 85.81 251 LEU A CA 1
ATOM 2054 C C . LEU A 1 251 ? 5.807 -8.049 -2.891 1.00 85.81 251 LEU A C 1
ATOM 2056 O O . LEU A 1 251 ? 6.538 -7.773 -3.837 1.00 85.81 251 LEU A O 1
ATOM 2060 N N . SER A 1 252 ? 5.632 -9.316 -2.506 1.00 90.31 252 SER A N 1
ATOM 2061 C CA . SER A 1 252 ? 6.244 -10.442 -3.212 1.00 90.31 252 SER A CA 1
ATOM 2062 C C . SER A 1 252 ? 5.711 -10.614 -4.638 1.00 90.31 252 SER A C 1
ATOM 2064 O O . SER A 1 252 ? 6.462 -11.082 -5.492 1.00 90.31 252 SER A O 1
ATOM 2066 N N . LYS A 1 253 ? 4.440 -10.295 -4.906 1.00 90.62 253 LYS A N 1
ATOM 2067 C CA . LYS A 1 253 ? 3.880 -10.349 -6.266 1.00 90.62 253 LYS A CA 1
ATOM 2068 C C . LYS A 1 253 ? 4.438 -9.225 -7.131 1.00 90.62 253 LYS A C 1
ATOM 2070 O O . LYS A 1 253 ? 4.788 -9.492 -8.276 1.00 90.62 253 LYS A O 1
ATOM 2075 N N . ASP A 1 254 ? 4.593 -8.033 -6.565 1.00 89.00 254 ASP A N 1
ATOM 2076 C CA . ASP A 1 254 ? 5.196 -6.893 -7.261 1.00 89.00 254 ASP A CA 1
ATOM 2077 C C . ASP A 1 254 ? 6.632 -7.231 -7.690 1.00 89.00 254 ASP A C 1
ATOM 2079 O O . ASP A 1 254 ? 6.985 -7.099 -8.858 1.00 89.00 254 ASP A O 1
ATOM 2083 N N . TYR A 1 255 ? 7.425 -7.849 -6.806 1.00 91.94 255 TYR A N 1
ATOM 2084 C CA . TYR A 1 255 ? 8.787 -8.276 -7.159 1.00 91.94 255 TYR A CA 1
ATOM 2085 C C . TYR A 1 255 ? 8.836 -9.366 -8.226 1.00 91.94 255 TYR A C 1
ATOM 2087 O O . TYR A 1 255 ? 9.805 -9.439 -8.977 1.00 91.94 255 TYR A O 1
ATOM 2095 N N . LEU A 1 256 ? 7.808 -10.211 -8.330 1.00 93.19 256 LEU A N 1
ATOM 2096 C CA . LEU A 1 256 ? 7.718 -11.159 -9.438 1.00 93.19 256 LEU A CA 1
ATOM 2097 C C . LEU A 1 256 ? 7.499 -10.428 -10.770 1.00 93.19 256 LEU A C 1
ATOM 2099 O O . LEU A 1 256 ? 8.121 -10.793 -11.769 1.00 93.19 256 LEU A O 1
ATOM 2103 N N . ALA A 1 257 ? 6.659 -9.389 -10.782 1.00 91.62 257 ALA A N 1
ATOM 2104 C CA . ALA A 1 257 ? 6.467 -8.540 -11.954 1.00 91.62 257 ALA A CA 1
ATOM 2105 C C . ALA A 1 257 ? 7.763 -7.796 -12.327 1.00 91.62 257 ALA A C 1
ATOM 2107 O O . ALA A 1 257 ? 8.126 -7.777 -13.502 1.00 91.62 257 ALA A O 1
ATOM 2108 N N . ASP A 1 258 ? 8.521 -7.297 -11.345 1.00 92.88 258 ASP A N 1
ATOM 2109 C CA . ASP A 1 258 ? 9.822 -6.651 -11.578 1.00 92.88 258 ASP A CA 1
ATOM 2110 C C . ASP A 1 258 ? 10.862 -7.604 -12.175 1.00 92.88 258 ASP A C 1
ATOM 2112 O O . ASP A 1 258 ? 11.682 -7.198 -12.997 1.00 92.88 258 ASP A O 1
ATOM 2116 N N . ILE A 1 259 ? 10.854 -8.881 -11.777 1.00 95.94 259 ILE A N 1
ATOM 2117 C CA . ILE A 1 259 ? 11.731 -9.897 -12.376 1.00 95.94 259 ILE A CA 1
ATOM 2118 C C . ILE A 1 259 ? 11.377 -10.077 -13.854 1.00 95.94 259 ILE A C 1
ATOM 2120 O O . ILE A 1 259 ? 12.277 -10.116 -14.691 1.00 95.94 259 ILE A O 1
ATOM 2124 N N . MET A 1 260 ? 10.085 -10.149 -14.190 1.00 95.44 260 MET A N 1
ATOM 2125 C CA . MET A 1 260 ? 9.637 -10.251 -15.585 1.00 95.44 260 MET A CA 1
ATOM 2126 C C . MET A 1 260 ? 10.016 -9.006 -16.393 1.00 95.44 260 MET A C 1
ATOM 2128 O O . MET A 1 260 ? 10.505 -9.135 -17.516 1.00 95.44 260 MET A O 1
ATOM 2132 N N . LEU A 1 261 ? 9.866 -7.814 -15.805 1.00 94.56 261 LEU A N 1
ATOM 2133 C CA . LEU A 1 261 ? 10.322 -6.557 -16.395 1.00 94.56 261 LEU A CA 1
ATOM 2134 C C . LEU A 1 261 ? 11.837 -6.583 -16.643 1.00 94.56 261 LEU A C 1
ATOM 2136 O O . LEU A 1 261 ? 12.282 -6.295 -17.750 1.00 94.56 261 LEU A O 1
ATOM 2140 N N . GLY A 1 262 ? 12.626 -7.001 -15.652 1.00 95.50 262 GLY A N 1
ATOM 2141 C CA . GLY A 1 262 ? 14.079 -7.120 -15.766 1.00 95.50 262 GLY A CA 1
ATOM 2142 C C . GLY A 1 262 ? 14.515 -8.120 -16.841 1.00 95.50 262 GLY A C 1
ATOM 2143 O O . GLY A 1 262 ? 15.456 -7.849 -17.586 1.00 95.50 262 GLY A O 1
ATOM 2144 N N . ILE A 1 263 ? 13.809 -9.248 -16.986 1.00 96.88 263 ILE A N 1
ATOM 2145 C CA . ILE A 1 263 ? 14.035 -10.210 -18.077 1.00 96.88 263 ILE A CA 1
ATOM 2146 C C . ILE A 1 263 ? 13.733 -9.563 -19.433 1.00 96.88 263 ILE A C 1
ATOM 2148 O O . ILE A 1 263 ? 14.539 -9.693 -20.355 1.00 96.88 263 ILE A O 1
ATOM 2152 N N . ALA A 1 264 ? 12.618 -8.837 -19.560 1.00 96.31 264 ALA A N 1
ATOM 2153 C CA . ALA A 1 264 ? 12.288 -8.114 -20.786 1.00 96.31 264 ALA A CA 1
ATOM 2154 C C . ALA A 1 264 ? 13.369 -7.077 -21.136 1.00 96.31 264 ALA A C 1
ATOM 2156 O O . ALA A 1 264 ? 13.787 -7.004 -22.290 1.00 96.31 264 ALA A O 1
ATOM 2157 N N . VAL A 1 265 ? 13.887 -6.349 -20.139 1.00 96.69 265 VAL A N 1
ATOM 2158 C CA . VAL A 1 265 ? 15.024 -5.425 -20.291 1.00 96.69 265 VAL A CA 1
ATOM 2159 C C . VAL A 1 265 ? 16.272 -6.161 -20.761 1.00 96.69 265 VAL A C 1
ATOM 2161 O O . VAL A 1 265 ? 16.872 -5.742 -21.743 1.00 96.69 265 VAL A O 1
ATOM 2164 N N . LEU A 1 266 ? 16.647 -7.288 -20.148 1.00 96.25 266 LEU A N 1
ATOM 2165 C CA . LEU A 1 266 ? 17.805 -8.073 -20.589 1.00 96.25 266 LEU A CA 1
ATOM 2166 C C . LEU A 1 266 ? 17.670 -8.529 -22.049 1.00 96.25 266 LEU A C 1
ATOM 2168 O O . LEU A 1 266 ? 18.621 -8.407 -22.822 1.00 96.25 266 LEU A O 1
ATOM 2172 N N . VAL A 1 267 ? 16.490 -9.012 -22.446 1.00 95.56 267 VAL A N 1
ATOM 2173 C CA . VAL A 1 267 ? 16.207 -9.380 -23.841 1.00 95.56 267 VAL A CA 1
ATOM 2174 C C . VAL A 1 267 ? 16.320 -8.158 -24.754 1.00 95.56 267 VAL A C 1
ATOM 2176 O O . VAL A 1 267 ? 16.987 -8.233 -25.784 1.00 95.56 267 VAL A O 1
ATOM 2179 N N . GLY A 1 268 ? 15.748 -7.017 -24.364 1.00 93.38 268 GLY A N 1
ATOM 2180 C CA . GLY A 1 268 ? 15.859 -5.759 -25.105 1.00 93.38 268 GLY A CA 1
ATOM 2181 C C . GLY A 1 268 ? 17.302 -5.296 -25.285 1.00 93.38 268 GLY A C 1
ATOM 2182 O O . GLY A 1 268 ? 17.682 -4.884 -26.379 1.00 93.38 268 GLY A O 1
ATOM 2183 N N . VAL A 1 269 ? 18.135 -5.439 -24.254 1.00 92.00 269 VAL A N 1
ATOM 2184 C CA . VAL A 1 269 ? 19.571 -5.134 -24.297 1.00 92.00 269 VAL A CA 1
ATOM 2185 C C . VAL A 1 269 ? 20.300 -6.063 -25.275 1.00 92.00 269 VAL A C 1
ATOM 2187 O O . VAL A 1 269 ? 21.073 -5.588 -26.106 1.00 92.00 269 VAL A O 1
ATOM 2190 N N . ILE A 1 270 ? 20.017 -7.373 -25.250 1.00 91.75 270 ILE A N 1
ATOM 2191 C CA . ILE A 1 270 ? 20.567 -8.347 -26.215 1.00 91.75 270 ILE A CA 1
ATOM 2192 C C . ILE A 1 270 ? 20.186 -7.981 -27.647 1.00 91.75 270 ILE A C 1
ATOM 2194 O O . ILE A 1 270 ? 21.051 -7.974 -28.525 1.00 91.75 270 ILE A O 1
ATOM 2198 N N . LEU A 1 271 ? 18.916 -7.656 -27.888 1.00 91.31 271 LEU A N 1
ATOM 2199 C CA . LEU A 1 271 ? 18.453 -7.256 -29.214 1.00 91.31 271 LEU A CA 1
ATOM 2200 C C . LEU A 1 271 ? 19.102 -5.945 -29.668 1.00 91.31 271 LEU A C 1
ATOM 2202 O O . LEU A 1 271 ? 19.504 -5.813 -30.823 1.00 91.31 271 LEU A O 1
ATOM 2206 N N . THR A 1 272 ? 19.268 -5.006 -28.741 1.00 89.19 272 THR A N 1
ATOM 2207 C CA . THR A 1 272 ? 19.866 -3.699 -29.009 1.00 89.19 272 THR A CA 1
ATOM 2208 C C . THR A 1 272 ? 21.310 -3.809 -29.469 1.00 89.19 272 THR A C 1
ATOM 2210 O O . THR A 1 272 ? 21.683 -3.224 -30.481 1.00 89.19 272 THR A O 1
ATOM 2213 N N . ILE A 1 273 ? 22.112 -4.602 -28.762 1.00 86.38 273 ILE A N 1
ATOM 2214 C CA . ILE A 1 273 ? 23.535 -4.768 -29.071 1.00 86.38 273 ILE A CA 1
ATOM 2215 C C . ILE A 1 273 ? 23.746 -5.643 -30.315 1.00 86.38 273 ILE A C 1
ATOM 2217 O O . ILE A 1 273 ? 24.675 -5.395 -31.081 1.00 86.38 273 ILE A O 1
ATOM 2221 N N . LYS A 1 274 ? 22.924 -6.684 -30.524 1.00 86.12 274 LYS A N 1
ATOM 2222 C CA . LYS A 1 274 ? 23.090 -7.598 -31.668 1.00 86.12 274 LYS A CA 1
ATOM 2223 C C . LYS A 1 274 ? 22.540 -7.052 -32.980 1.00 86.12 274 LYS A C 1
ATOM 2225 O O . LYS A 1 274 ? 23.082 -7.396 -34.027 1.00 86.12 274 LYS A O 1
ATOM 2230 N N . PHE A 1 275 ? 21.461 -6.273 -32.930 1.00 86.31 275 PHE A N 1
ATOM 2231 C CA . PHE A 1 275 ? 20.726 -5.867 -34.125 1.00 86.31 275 PHE A CA 1
ATOM 2232 C C . PHE A 1 275 ? 20.692 -4.351 -34.308 1.00 86.31 275 PHE A C 1
ATOM 2234 O O . PHE A 1 275 ? 21.194 -3.861 -35.314 1.00 86.31 275 PHE A O 1
ATOM 2241 N N . SER A 1 276 ? 20.069 -3.603 -33.391 1.00 85.75 276 SER A N 1
ATOM 2242 C CA . SER A 1 276 ? 19.909 -2.149 -33.545 1.00 85.75 276 SER A CA 1
ATOM 2243 C C . SER A 1 276 ? 19.405 -1.467 -32.275 1.00 85.75 276 SER A C 1
ATOM 2245 O O . SER A 1 276 ? 18.568 -2.005 -31.554 1.00 85.75 276 SER A O 1
ATOM 2247 N N . TYR A 1 277 ? 19.800 -0.209 -32.077 1.00 85.81 277 TYR A N 1
ATOM 2248 C CA . TYR A 1 277 ? 19.312 0.654 -30.998 1.00 85.81 277 TYR A CA 1
ATOM 2249 C C . TYR A 1 277 ? 17.790 0.853 -30.957 1.00 85.81 277 TYR A C 1
ATOM 2251 O O . TYR A 1 277 ? 17.231 1.238 -29.928 1.00 85.81 277 TYR A O 1
ATOM 2259 N N . ILE A 1 278 ? 17.094 0.564 -32.059 1.00 89.38 278 ILE A N 1
ATOM 2260 C CA . ILE A 1 278 ? 15.637 0.686 -32.129 1.00 89.38 278 ILE A CA 1
ATOM 2261 C C . ILE A 1 278 ? 14.921 -0.209 -31.107 1.00 89.38 278 ILE A C 1
ATOM 2263 O O . ILE A 1 278 ? 13.864 0.171 -30.607 1.00 89.38 278 ILE A O 1
ATOM 2267 N N . TYR A 1 279 ? 15.502 -1.359 -30.743 1.00 91.75 279 TYR A N 1
ATOM 2268 C CA . TYR A 1 279 ? 14.897 -2.278 -29.777 1.00 91.75 279 TYR A CA 1
ATOM 2269 C C . TYR A 1 279 ? 14.873 -1.699 -28.354 1.00 91.75 279 TYR A C 1
ATOM 2271 O O . TYR A 1 279 ? 13.857 -1.837 -27.674 1.00 91.75 279 TYR A O 1
ATOM 2279 N N . ASP A 1 280 ? 15.926 -0.992 -27.924 1.00 92.50 280 ASP A N 1
ATOM 2280 C CA . ASP A 1 280 ? 15.943 -0.266 -26.643 1.00 92.50 280 ASP A CA 1
ATOM 2281 C C . ASP A 1 280 ? 14.900 0.850 -26.640 1.00 92.50 280 ASP A C 1
ATOM 2283 O O . ASP A 1 280 ? 14.141 0.976 -25.682 1.00 92.50 280 ASP A O 1
ATOM 2287 N N . ALA A 1 281 ? 14.809 1.620 -27.730 1.00 92.56 281 ALA A N 1
ATOM 2288 C CA . ALA A 1 281 ? 13.833 2.698 -27.848 1.00 92.56 281 ALA A CA 1
ATOM 2289 C C . ALA A 1 281 ? 12.389 2.174 -27.768 1.00 92.56 281 ALA A C 1
ATOM 2291 O O . ALA A 1 281 ? 11.590 2.708 -27.000 1.00 92.56 281 ALA A O 1
ATOM 2292 N N . LEU A 1 282 ? 12.063 1.108 -28.508 1.00 95.00 282 LEU A N 1
ATOM 2293 C CA . LEU A 1 282 ? 10.737 0.483 -28.487 1.00 95.00 282 LEU A CA 1
ATOM 2294 C C . LEU A 1 282 ? 10.401 -0.095 -27.111 1.00 95.00 282 LEU A C 1
ATOM 2296 O O . LEU A 1 282 ? 9.319 0.165 -26.583 1.00 95.00 282 LEU A O 1
ATOM 2300 N N . LEU A 1 283 ? 11.327 -0.846 -26.509 1.00 96.00 283 LEU A N 1
ATOM 2301 C CA . LEU A 1 283 ? 11.103 -1.427 -25.191 1.00 96.00 283 LEU A CA 1
ATOM 2302 C C . LEU A 1 283 ? 10.938 -0.338 -24.128 1.00 96.00 283 LEU A C 1
ATOM 2304 O O . LEU A 1 283 ? 10.018 -0.404 -23.318 1.00 96.00 283 LEU A O 1
ATOM 2308 N N . SER A 1 284 ? 11.786 0.688 -24.159 1.00 96.31 284 SER A N 1
ATOM 2309 C CA . SER A 1 284 ? 11.699 1.835 -23.260 1.00 96.31 284 SER A CA 1
ATOM 2310 C C . SER A 1 284 ? 10.357 2.558 -23.384 1.00 96.31 284 SER A C 1
ATOM 2312 O O . SER A 1 284 ? 9.729 2.842 -22.372 1.00 96.31 284 SER A O 1
ATOM 2314 N N . ILE A 1 285 ? 9.858 2.782 -24.606 1.00 96.56 285 ILE A N 1
ATOM 2315 C CA . ILE A 1 285 ? 8.525 3.362 -24.847 1.00 96.56 285 ILE A CA 1
ATOM 2316 C C . ILE A 1 285 ? 7.435 2.525 -24.167 1.00 96.56 285 ILE A C 1
ATOM 2318 O O . ILE A 1 285 ? 6.601 3.078 -23.451 1.00 96.56 285 ILE A O 1
ATOM 2322 N N . ILE A 1 286 ? 7.458 1.201 -24.348 1.00 96.56 286 ILE A N 1
ATOM 2323 C CA . ILE A 1 286 ? 6.470 0.287 -23.754 1.00 96.56 286 ILE A CA 1
ATOM 2324 C C . ILE A 1 286 ? 6.532 0.340 -22.222 1.00 96.56 286 ILE A C 1
ATOM 2326 O O . ILE A 1 286 ? 5.502 0.513 -21.567 1.00 96.56 286 ILE A O 1
ATOM 2330 N N . ILE A 1 287 ? 7.733 0.234 -21.647 1.00 95.56 287 ILE A N 1
ATOM 2331 C CA . ILE A 1 287 ? 7.939 0.270 -20.194 1.00 95.56 287 ILE A CA 1
ATOM 2332 C C . ILE A 1 287 ? 7.512 1.627 -19.624 1.00 95.56 287 ILE A C 1
ATOM 2334 O O . ILE A 1 287 ? 6.798 1.680 -18.624 1.00 95.56 287 ILE A O 1
ATOM 2338 N N . SER A 1 288 ? 7.894 2.732 -20.264 1.00 96.44 288 SER A N 1
ATOM 2339 C CA . SER A 1 288 ? 7.515 4.071 -19.822 1.00 96.44 288 SER A CA 1
ATOM 2340 C C . SER A 1 288 ? 6.002 4.289 -19.856 1.00 96.44 288 SER A C 1
ATOM 2342 O O . SER A 1 288 ? 5.466 4.852 -18.906 1.00 96.44 288 SER A O 1
ATOM 2344 N N . LEU A 1 289 ? 5.288 3.809 -20.882 1.00 96.69 289 LEU A N 1
ATOM 2345 C CA . LEU A 1 289 ? 3.821 3.880 -20.918 1.00 96.69 289 LEU A CA 1
ATOM 2346 C C . LEU A 1 289 ? 3.186 3.105 -19.762 1.00 96.69 289 LEU A C 1
ATOM 2348 O O . LEU A 1 289 ? 2.259 3.603 -19.122 1.00 96.69 289 LEU A O 1
ATOM 2352 N N . TYR A 1 290 ? 3.710 1.916 -19.461 1.00 93.94 290 TYR A N 1
ATOM 2353 C CA . TYR A 1 290 ? 3.251 1.119 -18.328 1.00 93.94 290 TYR A CA 1
ATOM 2354 C C . TYR A 1 290 ? 3.478 1.840 -16.990 1.00 93.94 290 TYR A C 1
ATOM 2356 O O . TYR A 1 290 ? 2.556 1.952 -16.184 1.00 93.94 290 TYR A O 1
ATOM 2364 N N . ILE A 1 291 ? 4.667 2.405 -16.760 1.00 93.00 291 ILE A N 1
ATOM 2365 C CA . ILE A 1 291 ? 4.974 3.147 -15.527 1.00 93.00 291 ILE A CA 1
ATOM 2366 C C . ILE A 1 291 ? 4.135 4.433 -15.423 1.00 93.00 291 ILE A C 1
ATOM 2368 O O . ILE A 1 291 ? 3.625 4.743 -14.349 1.00 93.00 291 ILE A O 1
ATOM 2372 N N . MET A 1 292 ? 3.917 5.160 -16.524 1.00 95.25 292 MET A N 1
ATOM 2373 C CA . MET A 1 292 ? 3.026 6.329 -16.543 1.00 95.25 292 MET A CA 1
ATOM 2374 C C . MET A 1 292 ? 1.577 5.950 -16.213 1.00 95.25 292 MET A C 1
ATOM 2376 O O . MET A 1 292 ? 0.915 6.675 -15.470 1.00 95.25 292 MET A O 1
ATOM 2380 N N . TYR A 1 293 ? 1.092 4.809 -16.716 1.00 94.38 293 TYR A N 1
ATOM 2381 C CA . TYR A 1 293 ? -0.218 4.269 -16.349 1.00 94.38 293 TYR A CA 1
ATOM 2382 C C . TYR A 1 293 ? -0.297 3.941 -14.852 1.00 94.38 293 TYR A C 1
ATOM 2384 O O . TYR A 1 293 ? -1.256 4.343 -14.195 1.00 94.38 293 TYR A O 1
ATOM 2392 N N . GLN A 1 294 ? 0.729 3.293 -14.286 1.00 90.81 294 GLN A N 1
ATOM 2393 C CA . GLN A 1 294 ? 0.800 3.032 -12.843 1.00 90.81 294 GLN A CA 1
ATOM 2394 C C . GLN A 1 294 ? 0.781 4.334 -12.027 1.00 90.81 294 GLN A C 1
ATOM 2396 O O . GLN A 1 294 ? 0.040 4.444 -11.053 1.00 90.81 294 GLN A O 1
ATOM 2401 N N . ALA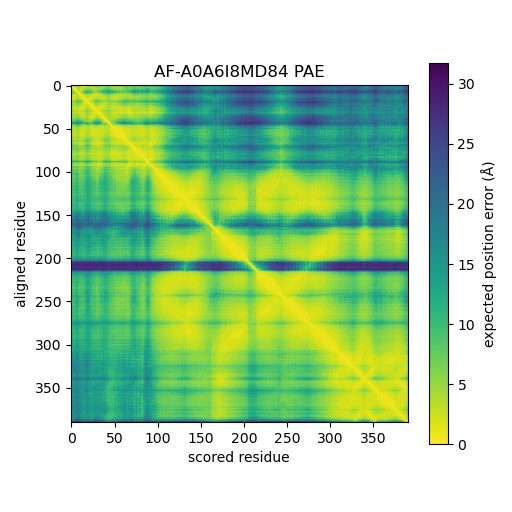 A 1 295 ? 1.542 5.349 -12.445 1.00 91.69 295 ALA A N 1
ATOM 2402 C CA . ALA A 1 295 ? 1.562 6.654 -11.789 1.00 91.69 295 ALA A CA 1
ATOM 2403 C C . ALA A 1 295 ? 0.187 7.347 -11.822 1.00 91.69 295 ALA A C 1
ATOM 2405 O O . ALA A 1 295 ? -0.241 7.926 -10.820 1.00 91.69 295 ALA A O 1
ATOM 2406 N N . PHE A 1 296 ? -0.529 7.251 -12.947 1.00 94.31 296 PHE A N 1
ATOM 2407 C CA . PHE A 1 296 ? -1.897 7.752 -13.067 1.00 94.31 296 PHE A CA 1
ATOM 2408 C C . PHE A 1 296 ? -2.874 6.993 -12.161 1.00 94.31 296 PHE A C 1
ATOM 2410 O O . PHE A 1 296 ? -3.700 7.619 -11.497 1.00 94.31 296 PHE A O 1
ATOM 2417 N N . ASP A 1 297 ? -2.777 5.664 -12.094 1.00 91.31 297 ASP A N 1
ATOM 2418 C CA . ASP A 1 297 ? -3.645 4.857 -11.234 1.00 91.31 297 ASP A CA 1
ATOM 2419 C C . ASP A 1 297 ? -3.405 5.156 -9.748 1.00 91.31 297 ASP A C 1
ATOM 2421 O O . ASP A 1 297 ? -4.360 5.396 -9.009 1.00 91.31 297 ASP A O 1
ATOM 2425 N N . ILE A 1 298 ? -2.140 5.285 -9.324 1.00 88.56 298 ILE A N 1
ATOM 2426 C CA . ILE A 1 298 ? -1.783 5.758 -7.978 1.00 88.56 298 ILE A CA 1
ATOM 2427 C C . ILE A 1 298 ? -2.440 7.114 -7.709 1.00 88.56 298 ILE A C 1
ATOM 2429 O O . ILE A 1 298 ? -3.085 7.292 -6.673 1.00 88.56 298 ILE A O 1
ATOM 2433 N N . ALA A 1 299 ? -2.329 8.073 -8.631 1.00 91.75 299 ALA A N 1
ATOM 2434 C CA . ALA A 1 299 ? -2.941 9.384 -8.447 1.00 91.75 299 ALA A CA 1
ATOM 2435 C C . ALA A 1 299 ? -4.470 9.289 -8.320 1.00 91.75 299 ALA A C 1
ATOM 2437 O O . ALA A 1 299 ? -5.053 9.829 -7.380 1.00 91.75 299 ALA A O 1
ATOM 2438 N N . LYS A 1 300 ? -5.126 8.534 -9.203 1.00 93.88 300 LYS A N 1
ATOM 2439 C CA . LYS A 1 300 ? -6.576 8.324 -9.178 1.00 93.88 300 LYS A CA 1
ATOM 2440 C C . LYS A 1 300 ? -7.046 7.696 -7.866 1.00 93.88 300 LYS A C 1
ATOM 2442 O O . LYS A 1 300 ? -7.983 8.207 -7.258 1.00 93.88 300 LYS A O 1
ATOM 2447 N N . GLN A 1 301 ? -6.384 6.639 -7.396 1.00 89.56 301 GLN A N 1
ATOM 2448 C CA . GLN A 1 301 ? -6.723 5.981 -6.130 1.00 89.56 301 GLN A CA 1
ATOM 2449 C C . GLN A 1 301 ? -6.609 6.938 -4.935 1.00 89.56 301 GLN A C 1
ATOM 2451 O O . GLN A 1 301 ? -7.438 6.905 -4.025 1.00 89.56 301 GLN A O 1
ATOM 2456 N N . ASN A 1 302 ? -5.605 7.815 -4.929 1.00 89.38 302 ASN A N 1
ATOM 2457 C CA . ASN A 1 302 ? -5.408 8.765 -3.837 1.00 89.38 302 ASN A CA 1
ATOM 2458 C C . ASN A 1 302 ? -6.364 9.968 -3.923 1.00 89.38 302 ASN A C 1
ATOM 2460 O O . ASN A 1 302 ? -6.845 10.419 -2.884 1.00 89.38 302 ASN A O 1
ATOM 2464 N N . ILE A 1 303 ? -6.731 10.427 -5.125 1.00 94.00 303 ILE A N 1
ATOM 2465 C CA . ILE A 1 303 ? -7.831 11.389 -5.321 1.00 94.00 303 ILE A CA 1
ATOM 2466 C C . ILE A 1 303 ? -9.149 10.793 -4.819 1.00 94.00 303 ILE A C 1
ATOM 2468 O O . ILE A 1 303 ? -9.866 11.452 -4.071 1.00 94.00 303 ILE A O 1
ATOM 2472 N N . ASP A 1 304 ? -9.436 9.534 -5.154 1.00 93.31 304 ASP A N 1
ATOM 2473 C CA . ASP A 1 304 ? -10.627 8.820 -4.688 1.00 93.31 304 ASP A CA 1
ATOM 2474 C C . ASP A 1 304 ? -10.693 8.767 -3.145 1.00 93.31 304 ASP A C 1
ATOM 2476 O O . ASP A 1 304 ? -11.772 8.890 -2.566 1.00 93.31 304 ASP A O 1
ATOM 2480 N N . ILE A 1 305 ? -9.551 8.624 -2.456 1.00 89.31 305 ILE A N 1
ATOM 2481 C CA . ILE A 1 305 ? -9.481 8.695 -0.984 1.00 89.31 305 ILE A CA 1
ATOM 2482 C C . ILE A 1 305 ? -9.792 10.111 -0.480 1.00 89.31 305 ILE A C 1
ATOM 2484 O O . ILE A 1 305 ? -10.525 10.258 0.499 1.00 89.31 305 ILE A O 1
ATOM 2488 N N . LEU A 1 306 ? -9.242 11.146 -1.122 1.00 91.62 306 LEU A N 1
ATOM 2489 C CA . LEU A 1 306 ? -9.448 12.542 -0.719 1.00 91.62 306 LEU A CA 1
ATOM 2490 C C . LEU A 1 306 ? -10.888 13.014 -0.941 1.00 91.62 306 LEU A C 1
ATOM 2492 O O . LEU A 1 306 ? -11.408 13.749 -0.103 1.00 91.62 306 LEU A O 1
ATOM 2496 N N . LEU A 1 307 ? -11.521 12.557 -2.023 1.00 94.56 307 LEU A N 1
ATOM 2497 C CA . LEU A 1 307 ? -12.913 12.845 -2.381 1.00 94.56 307 LEU A CA 1
ATOM 2498 C C . LEU A 1 307 ? -13.926 11.908 -1.709 1.00 94.56 307 LEU A C 1
ATOM 2500 O O . LEU A 1 307 ? -15.110 11.978 -2.019 1.00 94.56 307 LEU A O 1
ATOM 2504 N N . GLU A 1 308 ? -13.477 11.024 -0.813 1.00 93.56 308 GLU A N 1
ATOM 2505 C CA . GLU A 1 308 ? -14.349 10.117 -0.055 1.00 93.56 308 GLU A CA 1
ATOM 2506 C C . GLU A 1 308 ? -15.209 9.228 -0.964 1.00 93.56 308 GLU A C 1
ATOM 2508 O O . GLU A 1 308 ? -16.396 9.003 -0.729 1.00 93.56 308 GLU A O 1
ATOM 2513 N N . LYS A 1 309 ? -14.601 8.686 -2.024 1.00 94.81 309 LYS A N 1
ATOM 2514 C CA . LYS A 1 309 ? -15.291 7.777 -2.938 1.00 94.81 309 LYS A CA 1
ATOM 2515 C C . LYS A 1 309 ? -15.848 6.568 -2.193 1.00 94.81 309 LYS A C 1
ATOM 2517 O O . LYS A 1 309 ? -15.132 5.877 -1.464 1.00 94.81 309 LYS A O 1
ATOM 2522 N N . GLN A 1 310 ? -17.123 6.294 -2.444 1.00 95.50 310 GLN A N 1
ATOM 2523 C CA . GLN A 1 310 ? -17.875 5.218 -1.811 1.00 95.50 310 GLN A CA 1
ATOM 2524 C C . GLN A 1 310 ? -17.521 3.843 -2.402 1.00 95.50 310 GLN A C 1
ATOM 2526 O O . GLN A 1 310 ? -17.294 3.701 -3.604 1.00 95.50 310 GLN A O 1
ATOM 2531 N N . ASP A 1 311 ? -17.499 2.812 -1.552 1.00 94.69 311 ASP A N 1
ATOM 2532 C CA . ASP A 1 311 ? -17.354 1.409 -1.955 1.00 94.69 311 ASP A CA 1
ATOM 2533 C C . ASP A 1 311 ? -18.712 0.718 -1.819 1.00 94.69 311 ASP A C 1
ATOM 2535 O O . ASP A 1 311 ? -19.086 0.241 -0.746 1.00 94.69 311 ASP A O 1
ATOM 2539 N N . GLU A 1 312 ? -19.465 0.663 -2.917 1.00 94.75 312 GLU A N 1
ATOM 2540 C CA . GLU A 1 312 ? -20.811 0.085 -2.920 1.00 94.75 312 GLU A CA 1
ATOM 2541 C C . GLU A 1 312 ? -20.842 -1.373 -2.456 1.00 94.75 312 GLU A C 1
ATOM 2543 O O . GLU A 1 312 ? -21.809 -1.807 -1.826 1.00 94.75 312 GLU A O 1
ATOM 2548 N N . LYS A 1 313 ? -19.798 -2.156 -2.762 1.00 95.62 313 LYS A N 1
ATOM 2549 C CA . LYS A 1 313 ? -19.737 -3.565 -2.358 1.00 95.62 313 LYS A CA 1
ATOM 2550 C C . LYS A 1 313 ? -19.591 -3.664 -0.845 1.00 95.62 313 LYS A C 1
ATOM 2552 O O . LYS A 1 313 ? -20.262 -4.495 -0.231 1.00 95.62 313 LYS A O 1
ATOM 2557 N N . LEU A 1 314 ? -18.740 -2.831 -0.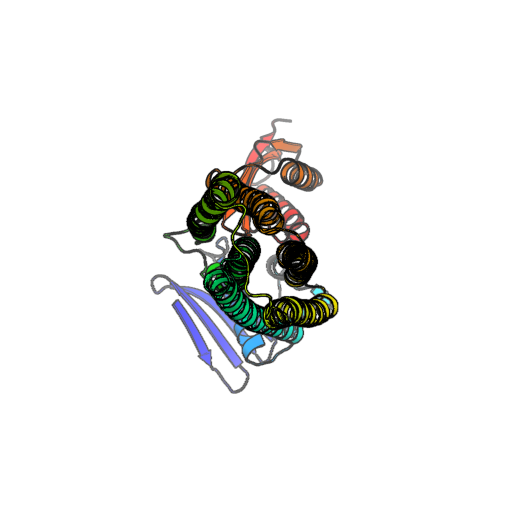248 1.00 95.06 314 LEU A N 1
ATOM 2558 C CA . LEU A 1 314 ? -18.595 -2.757 1.203 1.00 95.06 314 LEU A CA 1
ATOM 2559 C C . LEU A 1 314 ? -19.878 -2.238 1.865 1.00 95.06 314 LEU A C 1
ATOM 2561 O O . LEU A 1 314 ? -20.376 -2.883 2.784 1.00 95.06 314 LEU A O 1
ATOM 2565 N N . ILE A 1 315 ? -20.451 -1.14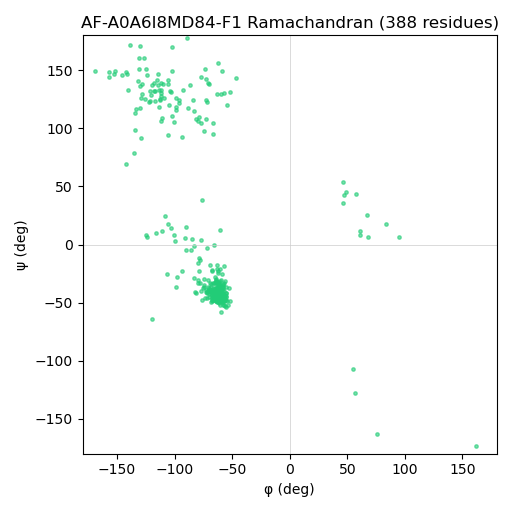3 1.360 1.00 96.62 315 ILE A N 1
ATOM 2566 C CA . ILE A 1 315 ? -21.689 -0.533 1.876 1.00 96.62 315 ILE A CA 1
ATOM 2567 C C . ILE A 1 315 ? -22.837 -1.543 1.875 1.00 96.62 315 ILE A C 1
ATOM 2569 O O . ILE A 1 315 ? -23.498 -1.717 2.896 1.00 96.62 315 ILE A O 1
ATOM 2573 N N . ARG A 1 316 ? -23.045 -2.280 0.773 1.00 96.00 316 ARG A N 1
ATOM 2574 C CA . ARG A 1 316 ? -24.074 -3.334 0.710 1.00 96.00 316 ARG A CA 1
ATOM 2575 C C . ARG A 1 316 ? -23.843 -4.408 1.769 1.00 96.00 316 ARG A C 1
ATOM 2577 O O . ARG A 1 316 ? -24.775 -4.754 2.486 1.00 96.00 316 ARG A O 1
ATOM 2584 N N . LYS A 1 317 ? -22.609 -4.906 1.910 1.00 96.44 317 LYS A N 1
ATOM 2585 C CA . LYS A 1 317 ? -22.285 -5.932 2.914 1.00 96.44 317 LYS A CA 1
ATOM 2586 C C . LYS A 1 317 ? -22.508 -5.439 4.344 1.00 96.44 317 LYS A C 1
ATOM 2588 O O . LYS A 1 317 ? -23.001 -6.209 5.163 1.00 96.44 317 LYS A O 1
ATOM 2593 N N . VAL A 1 318 ? -22.145 -4.192 4.644 1.00 96.81 318 VAL A N 1
ATOM 2594 C CA . VAL A 1 318 ? -22.351 -3.582 5.965 1.00 96.81 318 VAL A CA 1
ATOM 2595 C C . VAL A 1 318 ? -23.838 -3.391 6.241 1.00 96.81 318 VAL A C 1
ATOM 2597 O O . VAL A 1 318 ? -24.305 -3.830 7.287 1.00 96.81 318 VAL A O 1
ATOM 2600 N N . ARG A 1 319 ? -24.606 -2.862 5.279 1.00 97.06 319 ARG A N 1
ATOM 2601 C CA . ARG A 1 319 ? -26.068 -2.746 5.390 1.00 97.06 319 ARG A CA 1
ATOM 2602 C C . ARG A 1 319 ? -26.720 -4.096 5.680 1.00 97.06 319 ARG A C 1
ATOM 2604 O O . ARG A 1 319 ? -27.559 -4.185 6.564 1.00 97.06 319 ARG A O 1
ATOM 2611 N N . THR A 1 320 ? -26.302 -5.162 4.996 1.00 96.00 320 THR A N 1
ATOM 2612 C CA . THR A 1 320 ? -26.814 -6.514 5.265 1.00 96.00 320 THR A CA 1
ATOM 2613 C C . THR A 1 320 ? -26.520 -6.987 6.688 1.00 96.00 320 THR A C 1
ATOM 2615 O O . THR A 1 320 ? -27.322 -7.728 7.236 1.00 96.00 320 THR A O 1
ATOM 2618 N N . ILE A 1 321 ? -25.392 -6.602 7.293 1.00 95.50 321 ILE A N 1
ATOM 2619 C CA . ILE A 1 321 ? -25.094 -6.951 8.692 1.00 95.50 321 ILE A CA 1
ATOM 2620 C C . ILE A 1 321 ? -25.979 -6.146 9.638 1.00 95.50 321 ILE A C 1
ATOM 2622 O O . ILE A 1 321 ? -26.576 -6.736 10.528 1.00 95.50 321 ILE A O 1
ATOM 2626 N N . ILE A 1 322 ? -26.106 -4.837 9.407 1.00 96.56 322 ILE A N 1
ATOM 2627 C CA . ILE A 1 322 ? -26.955 -3.949 10.212 1.00 96.56 322 ILE A CA 1
ATOM 2628 C C . ILE A 1 322 ? -28.395 -4.471 10.257 1.00 96.56 322 ILE A C 1
ATOM 2630 O O . ILE A 1 322 ? -28.966 -4.637 11.327 1.00 96.56 322 ILE A O 1
ATOM 2634 N N . MET A 1 323 ? -28.939 -4.830 9.094 1.00 96.25 323 MET A N 1
ATOM 2635 C CA . MET A 1 323 ? -30.310 -5.324 8.936 1.00 96.25 323 MET A CA 1
ATOM 2636 C C . MET A 1 323 ? -30.554 -6.743 9.481 1.00 96.25 323 MET A C 1
ATOM 2638 O O . MET A 1 323 ? -31.672 -7.238 9.388 1.00 96.25 323 MET A O 1
ATOM 2642 N N . ARG A 1 324 ? -29.534 -7.447 10.000 1.00 95.62 324 ARG A N 1
ATOM 2643 C CA . ARG A 1 324 ? -29.735 -8.747 10.674 1.00 95.62 324 ARG A CA 1
ATOM 2644 C C . ARG A 1 324 ? -30.237 -8.592 12.101 1.00 95.62 324 ARG A C 1
ATOM 2646 O O . ARG A 1 324 ? -30.805 -9.544 12.630 1.00 95.62 324 ARG A O 1
ATOM 2653 N N . ASN A 1 325 ? -30.001 -7.439 12.722 1.00 95.00 325 ASN A N 1
ATOM 2654 C CA . ASN A 1 325 ? -30.549 -7.165 14.035 1.00 95.00 325 ASN A CA 1
ATOM 2655 C C . ASN A 1 325 ? -32.059 -6.930 13.894 1.00 95.00 325 ASN A C 1
ATOM 2657 O O . ASN A 1 325 ? -32.491 -6.058 13.145 1.00 95.00 325 ASN A O 1
ATOM 2661 N N . LYS A 1 326 ? -32.852 -7.734 14.606 1.00 94.00 326 LYS A N 1
ATOM 2662 C CA . LYS A 1 326 ? -34.321 -7.727 14.535 1.00 94.00 326 LYS A CA 1
ATOM 2663 C C . LYS A 1 326 ? -34.954 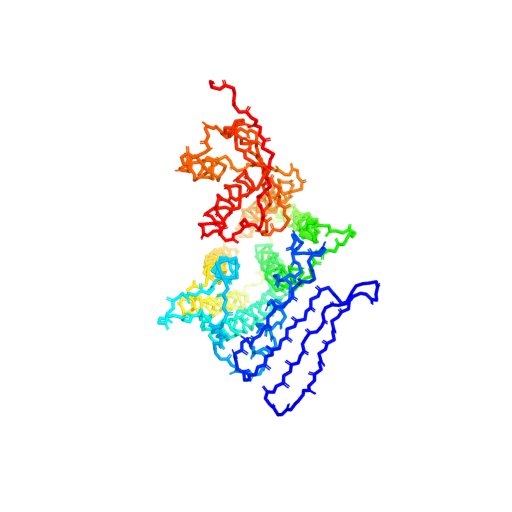-6.399 14.968 1.00 94.00 326 LYS A C 1
ATOM 2665 O O . LYS A 1 326 ? -36.078 -6.120 14.569 1.00 94.00 326 LYS A O 1
ATOM 2670 N N . ASP A 1 327 ? -34.241 -5.610 15.768 1.00 95.12 327 ASP A N 1
ATOM 2671 C CA . ASP A 1 327 ? -34.723 -4.340 16.305 1.00 95.12 327 ASP A CA 1
ATOM 2672 C C . ASP A 1 327 ? -34.386 -3.158 15.364 1.00 95.12 327 ASP A C 1
ATOM 2674 O O . ASP A 1 327 ? -34.830 -2.031 15.594 1.00 95.12 327 ASP A O 1
ATOM 2678 N N . VAL A 1 328 ? -33.641 -3.412 14.272 1.00 96.50 328 VAL A N 1
ATOM 2679 C CA . VAL A 1 328 ? -33.366 -2.457 13.188 1.00 96.50 328 VAL A CA 1
ATOM 2680 C C . VAL A 1 328 ? -34.283 -2.740 11.998 1.00 96.50 328 VAL A C 1
ATOM 2682 O O . VAL A 1 328 ? -34.071 -3.669 11.220 1.00 96.50 328 VAL A O 1
ATOM 2685 N N . PHE A 1 329 ? -35.289 -1.888 11.814 1.00 94.62 329 PHE A N 1
ATOM 2686 C CA . PHE A 1 329 ? -36.308 -2.046 10.772 1.00 94.62 329 PHE A CA 1
ATOM 2687 C C . PHE A 1 329 ? -35.837 -1.585 9.396 1.00 94.62 329 PHE A C 1
ATOM 2689 O O . PHE A 1 329 ? -36.305 -2.089 8.375 1.00 94.62 329 PHE A O 1
ATOM 2696 N N . PHE A 1 330 ? -34.940 -0.599 9.349 1.00 94.81 330 PHE A N 1
ATOM 2697 C CA . PHE A 1 330 ? -34.415 -0.063 8.099 1.00 94.81 330 PHE A CA 1
ATOM 2698 C C . PHE A 1 330 ? -33.064 0.619 8.308 1.00 94.81 330 PHE A C 1
ATOM 2700 O O . PHE A 1 330 ? -32.825 1.203 9.360 1.00 94.81 330 PHE A O 1
ATOM 2707 N N . CYS A 1 331 ? -32.196 0.575 7.297 1.00 96.19 331 CYS A N 1
ATOM 2708 C CA . CYS A 1 331 ? -30.914 1.272 7.284 1.00 96.19 331 CYS A CA 1
ATOM 2709 C C . CYS A 1 331 ? -30.738 1.996 5.947 1.00 96.19 331 CYS A C 1
ATOM 2711 O O . CYS A 1 331 ? -30.650 1.360 4.889 1.00 96.19 331 CYS A O 1
ATOM 2713 N N . HIS A 1 332 ? -30.656 3.320 6.014 1.00 93.94 332 HIS A N 1
ATOM 2714 C CA . HIS A 1 332 ? -30.498 4.219 4.876 1.00 93.94 332 HIS A CA 1
ATOM 2715 C C . HIS A 1 332 ? -29.355 5.203 5.107 1.00 93.94 332 HIS A C 1
ATOM 2717 O O . HIS A 1 332 ? -28.715 5.170 6.156 1.00 93.94 332 HIS A O 1
ATOM 2723 N N . ASP A 1 333 ? -29.008 5.940 4.050 1.00 94.94 333 ASP A N 1
ATOM 2724 C CA . ASP A 1 333 ? -27.942 6.947 4.056 1.00 94.94 333 ASP A CA 1
ATOM 2725 C C . ASP A 1 333 ? -26.636 6.453 4.693 1.00 94.94 333 ASP A C 1
ATOM 2727 O O . ASP A 1 333 ? -25.952 7.134 5.444 1.00 94.94 333 ASP A O 1
ATOM 2731 N N . LEU A 1 334 ? -26.278 5.208 4.352 1.00 97.06 334 LEU A N 1
ATOM 2732 C CA . LEU A 1 334 ? -25.018 4.590 4.747 1.00 97.06 334 LEU A CA 1
ATOM 2733 C C . LEU A 1 334 ? -23.900 5.050 3.809 1.00 97.06 334 LEU A C 1
ATOM 2735 O O . LEU A 1 334 ? -23.816 4.579 2.670 1.00 97.06 334 LEU A O 1
ATOM 2739 N N . TYR A 1 335 ? -23.016 5.901 4.318 1.00 96.00 335 TYR A N 1
ATOM 2740 C CA . TYR A 1 335 ? -21.819 6.366 3.621 1.00 96.00 335 TYR A CA 1
ATOM 2741 C C . TYR A 1 335 ? -20.558 6.152 4.459 1.00 96.00 335 TYR A C 1
ATOM 2743 O O . TYR A 1 335 ? -20.594 5.941 5.675 1.00 96.00 335 TYR A O 1
ATOM 2751 N N . MET A 1 336 ? -19.413 6.166 3.781 1.00 95.44 336 MET A N 1
ATOM 2752 C CA . MET A 1 336 ? -18.105 5.935 4.375 1.00 95.44 336 MET A CA 1
ATOM 2753 C C . MET A 1 336 ? -17.131 7.083 4.116 1.00 95.44 336 MET A C 1
ATOM 2755 O O . MET A 1 336 ? -17.105 7.669 3.039 1.00 95.44 336 MET A O 1
ATOM 2759 N N . ILE A 1 337 ? -16.264 7.326 5.092 1.00 93.31 337 ILE A N 1
ATOM 2760 C CA . ILE A 1 337 ? -15.134 8.247 5.031 1.00 93.31 337 ILE A CA 1
ATOM 2761 C C . ILE A 1 337 ? -13.855 7.447 5.260 1.00 93.31 337 ILE A C 1
ATOM 2763 O O . ILE A 1 337 ? -13.781 6.596 6.152 1.00 93.31 337 ILE A O 1
ATOM 2767 N N . ARG A 1 338 ? -12.819 7.729 4.467 1.00 89.38 338 ARG A N 1
ATOM 2768 C CA . ARG A 1 338 ? -11.505 7.087 4.584 1.00 89.38 338 ARG A CA 1
ATOM 2769 C C . ARG A 1 338 ? -10.472 8.029 5.191 1.00 89.38 338 ARG A C 1
ATOM 2771 O O . ARG A 1 338 ? -10.372 9.199 4.830 1.00 89.38 338 ARG A O 1
ATOM 2778 N N . SER A 1 339 ? -9.656 7.482 6.087 1.00 85.31 339 SER A N 1
ATOM 2779 C CA . SER A 1 339 ? -8.428 8.109 6.579 1.00 85.31 339 SER A CA 1
ATOM 2780 C C . SER A 1 339 ? -7.322 7.057 6.582 1.00 85.31 339 SER A C 1
ATOM 2782 O O . SER A 1 339 ? -7.246 6.205 7.475 1.00 85.31 339 SER A O 1
ATOM 2784 N N . GLY A 1 340 ? -6.492 7.074 5.536 1.00 79.19 340 GLY A N 1
ATOM 2785 C CA . GLY A 1 340 ? -5.543 5.995 5.260 1.00 79.19 340 GLY A CA 1
ATOM 2786 C C . GLY A 1 340 ? -6.280 4.658 5.126 1.00 79.19 340 GLY A C 1
ATOM 2787 O O . GLY A 1 340 ? -7.274 4.556 4.408 1.00 79.19 340 GLY A O 1
ATOM 2788 N N . LYS A 1 341 ? -5.844 3.642 5.878 1.00 77.19 341 LYS A N 1
ATOM 2789 C CA . LYS A 1 341 ? -6.494 2.316 5.913 1.00 77.19 341 LYS A CA 1
ATOM 2790 C C . LYS A 1 341 ? -7.761 2.245 6.777 1.00 77.19 341 LYS A C 1
ATOM 2792 O O . LYS A 1 341 ? -8.459 1.236 6.735 1.00 77.19 341 LYS A O 1
ATOM 2797 N N . SER A 1 342 ? -8.038 3.269 7.587 1.00 83.88 342 SER A N 1
ATOM 2798 C CA . SER A 1 342 ? -9.201 3.279 8.482 1.00 83.88 342 SER A CA 1
ATOM 2799 C C . SER A 1 342 ? -10.440 3.799 7.763 1.00 83.88 342 SER A C 1
ATOM 2801 O O . SER A 1 342 ? -10.376 4.807 7.057 1.00 83.88 342 SER A O 1
ATOM 2803 N N . ILE A 1 343 ? -11.570 3.135 7.994 1.00 91.25 343 ILE A N 1
ATOM 2804 C CA . ILE A 1 343 ? -12.884 3.530 7.491 1.00 91.25 343 ILE A CA 1
ATOM 2805 C C . ILE A 1 343 ? -13.762 3.970 8.664 1.00 91.25 343 ILE A C 1
ATOM 2807 O O . ILE A 1 343 ? -13.847 3.280 9.684 1.00 91.25 343 ILE A O 1
ATOM 2811 N N . TYR A 1 344 ? -14.420 5.110 8.502 1.00 92.75 344 TYR A N 1
ATOM 2812 C CA . TYR A 1 344 ? -15.484 5.596 9.373 1.00 92.75 344 TYR A CA 1
ATOM 2813 C C . TYR A 1 344 ? -16.777 5.558 8.577 1.00 92.75 344 TYR A C 1
ATOM 2815 O O . TYR A 1 344 ? -16.770 5.871 7.391 1.00 92.75 344 TYR A O 1
ATOM 2823 N N . MET A 1 345 ? -17.867 5.144 9.201 1.00 95.69 345 MET A N 1
ATOM 2824 C CA . MET A 1 345 ? -19.168 5.067 8.550 1.00 95.69 345 MET A CA 1
ATOM 2825 C C . MET A 1 345 ? -20.202 5.865 9.322 1.00 95.69 345 MET A C 1
ATOM 2827 O O . MET A 1 345 ? -20.110 5.996 10.544 1.00 95.69 345 MET A O 1
ATOM 2831 N N . TYR A 1 346 ? -21.184 6.358 8.590 1.00 96.62 346 TYR A N 1
ATOM 2832 C CA . TYR A 1 346 ? -22.359 7.039 9.108 1.00 96.62 346 TYR A CA 1
ATOM 2833 C C . TYR A 1 346 ? -23.566 6.388 8.464 1.00 96.62 346 TYR A C 1
ATOM 2835 O O . TYR A 1 346 ? -23.501 6.051 7.282 1.00 96.62 346 TYR A O 1
ATOM 2843 N N . ALA A 1 347 ? -24.601 6.135 9.251 1.00 97.00 347 ALA A N 1
ATOM 2844 C CA . ALA A 1 347 ? -25.807 5.497 8.764 1.00 97.00 347 ALA A CA 1
ATOM 2845 C C . ALA A 1 347 ? -27.013 5.924 9.585 1.00 97.00 347 ALA A C 1
ATOM 2847 O O . ALA A 1 347 ? -26.909 6.080 10.804 1.00 97.00 347 ALA A O 1
ATOM 2848 N N . ASP A 1 348 ? -28.161 5.957 8.928 1.00 96.81 348 ASP A N 1
ATOM 2849 C CA . ASP A 1 348 ? -29.429 6.264 9.563 1.00 96.81 348 ASP A CA 1
ATOM 2850 C C . ASP A 1 348 ? -30.208 4.960 9.717 1.00 96.81 348 ASP A C 1
ATOM 2852 O O . ASP A 1 348 ? -30.473 4.243 8.741 1.00 96.81 348 ASP A O 1
ATOM 2856 N N . ILE A 1 349 ? -30.529 4.607 10.962 1.00 96.81 349 ILE A N 1
ATOM 2857 C CA . ILE A 1 349 ? -31.248 3.376 11.298 1.00 96.81 349 ILE A CA 1
ATOM 2858 C C . ILE A 1 349 ? -32.619 3.695 11.873 1.00 96.81 349 ILE A C 1
ATOM 2860 O O . ILE A 1 349 ? -32.761 4.577 12.714 1.00 96.81 349 ILE A O 1
ATOM 2864 N N . ARG A 1 350 ? -33.626 2.937 11.440 1.00 96.12 350 ARG A N 1
ATOM 2865 C CA . ARG A 1 350 ? -34.985 3.030 11.969 1.00 96.12 350 ARG A CA 1
ATOM 2866 C C . ARG A 1 350 ? -35.223 1.981 13.041 1.00 96.12 350 ARG A C 1
ATOM 2868 O O . ARG A 1 350 ? -35.053 0.791 12.777 1.00 96.12 350 ARG A O 1
ATOM 2875 N N . ILE A 1 351 ? -35.641 2.431 14.217 1.00 95.75 351 ILE A N 1
ATOM 2876 C CA . ILE A 1 351 ? -35.891 1.613 15.412 1.00 95.75 351 ILE A CA 1
ATOM 2877 C C . ILE A 1 351 ? -37.258 1.951 16.016 1.00 95.75 351 ILE A C 1
ATOM 2879 O O . ILE A 1 351 ? -37.818 3.009 15.729 1.00 95.75 351 ILE A O 1
ATOM 2883 N N . ASN A 1 352 ? -37.819 1.066 16.843 1.00 95.00 352 ASN A N 1
ATOM 2884 C CA . ASN A 1 352 ? -39.138 1.288 17.444 1.00 95.00 352 ASN A CA 1
ATOM 2885 C C . ASN A 1 352 ? -39.153 2.575 18.297 1.00 95.00 352 ASN A C 1
ATOM 2887 O O . ASN A 1 352 ? -38.303 2.749 19.170 1.00 95.00 352 ASN A O 1
ATOM 2891 N N . LYS A 1 353 ? -40.142 3.453 18.065 1.00 94.81 353 LYS A N 1
ATOM 2892 C CA . LYS A 1 353 ? -40.335 4.710 18.810 1.00 94.81 353 LYS A CA 1
ATOM 2893 C C . LYS A 1 353 ? -40.526 4.521 20.321 1.00 94.81 353 LYS A C 1
ATOM 2895 O O . LYS A 1 353 ? -40.273 5.450 21.079 1.00 94.81 353 LYS A O 1
ATOM 2900 N N . ASP A 1 354 ? -41.003 3.350 20.742 1.00 94.50 354 ASP A N 1
ATOM 2901 C CA . ASP A 1 354 ? -41.320 3.050 22.141 1.00 94.50 354 ASP A CA 1
ATOM 2902 C C . ASP A 1 354 ? -40.091 2.562 22.931 1.00 94.50 354 ASP A C 1
ATOM 2904 O O . ASP A 1 354 ? -40.169 2.348 24.142 1.00 94.50 354 ASP A O 1
ATOM 2908 N N . TYR A 1 355 ? -38.940 2.383 22.273 1.00 93.94 355 TYR A N 1
ATOM 2909 C CA . TYR A 1 355 ? -37.694 2.064 22.962 1.00 93.94 355 TYR A CA 1
ATOM 2910 C C . TYR A 1 355 ? -37.161 3.262 23.745 1.00 93.94 355 TYR A C 1
ATOM 2912 O O . TYR A 1 355 ? -37.150 4.397 23.270 1.00 93.94 355 TYR A O 1
ATOM 2920 N N . SER A 1 356 ? -36.660 2.994 24.954 1.00 94.69 356 SER A N 1
ATOM 2921 C CA . SER A 1 356 ? -35.902 3.990 25.708 1.00 94.69 356 SER A CA 1
ATOM 2922 C C . SER A 1 356 ? -34.628 4.372 24.948 1.00 94.69 356 SER A C 1
ATOM 2924 O O . SER A 1 356 ? -34.088 3.583 24.167 1.00 94.69 356 SER A O 1
ATOM 2926 N N . LEU A 1 357 ? -34.101 5.569 25.220 1.00 91.06 357 LEU A N 1
ATOM 2927 C CA . LEU A 1 357 ? -32.819 6.007 24.659 1.00 91.06 357 LEU A CA 1
ATOM 2928 C C . LEU A 1 357 ? -31.687 5.017 24.976 1.00 91.06 357 LEU A C 1
ATOM 2930 O O . LEU A 1 357 ? -30.821 4.776 24.141 1.00 91.06 357 LEU A O 1
ATOM 2934 N N . GLU A 1 358 ? -31.716 4.425 26.170 1.00 88.38 358 GLU A N 1
ATOM 2935 C CA . GLU A 1 358 ? -30.767 3.391 26.581 1.00 88.38 358 GLU A CA 1
ATOM 2936 C C . GLU A 1 358 ? -30.884 2.148 25.694 1.00 88.38 358 GLU A C 1
ATOM 2938 O O . GLU A 1 358 ? -29.882 1.693 25.148 1.00 88.38 358 GLU A O 1
ATOM 2943 N N . LYS A 1 359 ? -32.107 1.663 25.438 1.00 90.94 359 LYS A N 1
ATOM 2944 C CA . LYS A 1 359 ? -32.312 0.498 24.573 1.00 90.94 359 LYS A CA 1
ATOM 2945 C C . LYS A 1 359 ? -31.894 0.767 23.126 1.00 90.94 359 LYS A C 1
ATOM 2947 O O . LYS A 1 359 ? -31.266 -0.079 22.494 1.00 90.94 359 LYS A O 1
ATOM 2952 N N . ALA A 1 360 ? -32.210 1.953 22.613 1.00 92.50 360 ALA A N 1
ATOM 2953 C CA . ALA A 1 360 ? -31.764 2.408 21.302 1.00 92.50 360 ALA A CA 1
ATOM 2954 C C . ALA A 1 360 ? -30.226 2.427 21.202 1.00 92.50 360 ALA A C 1
ATOM 2956 O O . ALA A 1 360 ? -29.653 1.929 20.230 1.00 92.50 360 ALA A O 1
ATOM 2957 N N . HIS A 1 361 ? -29.557 2.944 22.239 1.00 88.75 361 HIS A N 1
ATOM 2958 C CA . HIS A 1 361 ? -28.100 2.967 22.328 1.00 88.75 361 HIS A CA 1
ATOM 2959 C C . HIS A 1 361 ? -27.493 1.558 22.353 1.00 88.75 361 HIS A C 1
ATOM 2961 O O . HIS A 1 361 ? -26.528 1.310 21.630 1.00 88.75 361 HIS A O 1
ATOM 2967 N N . GLU A 1 362 ? -28.072 0.629 23.119 1.00 89.50 362 GLU A N 1
ATOM 2968 C CA . GLU A 1 362 ? -27.644 -0.776 23.151 1.00 89.50 362 GLU A CA 1
ATOM 2969 C C . GLU A 1 362 ? -27.715 -1.431 21.767 1.00 89.50 362 GLU A C 1
ATOM 2971 O O . GLU A 1 362 ? -26.747 -2.062 21.344 1.00 89.50 362 GLU A O 1
ATOM 2976 N N . ILE A 1 363 ? -28.822 -1.242 21.036 1.00 92.38 363 ILE A N 1
ATOM 2977 C CA . ILE A 1 363 ? -28.999 -1.784 19.676 1.00 92.38 363 ILE A CA 1
ATOM 2978 C C . ILE A 1 363 ? -27.932 -1.211 18.735 1.00 92.38 363 ILE A C 1
ATOM 2980 O O . ILE A 1 363 ? -27.276 -1.948 17.993 1.00 92.38 363 ILE A O 1
ATOM 2984 N N . ALA A 1 364 ? -27.721 0.107 18.776 1.00 91.94 364 ALA A N 1
ATOM 2985 C CA . ALA A 1 364 ? -26.697 0.764 17.971 1.00 91.94 364 ALA A CA 1
ATOM 2986 C C . ALA A 1 364 ? -25.285 0.246 18.306 1.00 91.94 364 ALA A C 1
ATOM 2988 O O . ALA A 1 364 ? -24.454 0.069 17.408 1.00 91.94 364 ALA A O 1
ATOM 2989 N N . GLU A 1 365 ? -24.997 -0.022 19.583 1.00 87.56 365 GLU A N 1
ATOM 2990 C CA . GLU A 1 365 ? -23.715 -0.575 20.011 1.00 87.56 365 GLU A CA 1
ATOM 2991 C C . GLU A 1 365 ? -23.526 -2.034 19.570 1.00 87.56 365 GLU A C 1
ATOM 2993 O O . GLU A 1 365 ? -22.464 -2.354 19.027 1.00 87.56 365 GLU A O 1
ATOM 2998 N N . GLU A 1 366 ? -24.540 -2.885 19.728 1.00 89.06 366 GLU A N 1
ATOM 2999 C CA . GLU A 1 366 ? -24.541 -4.284 19.279 1.00 89.06 366 GLU A CA 1
ATOM 3000 C C . GLU A 1 366 ? -24.241 -4.372 17.777 1.00 89.06 366 GLU A C 1
ATOM 3002 O O . GLU A 1 366 ? -23.269 -5.004 17.352 1.00 89.06 366 GLU A O 1
ATOM 3007 N N . VAL A 1 367 ? -24.992 -3.623 16.966 1.00 93.56 367 VAL A N 1
ATOM 3008 C CA . VAL A 1 367 ? -24.800 -3.575 15.513 1.00 93.56 367 VAL A CA 1
ATOM 3009 C C . VAL A 1 367 ? -23.414 -3.029 15.141 1.00 93.56 367 VAL A C 1
ATOM 3011 O O . VAL A 1 367 ? -22.759 -3.527 14.219 1.00 93.56 367 VAL A O 1
ATOM 3014 N N . SER A 1 368 ? -22.927 -2.013 15.863 1.00 90.06 368 SER A N 1
ATOM 3015 C CA . SER A 1 368 ? -21.577 -1.468 15.666 1.00 90.06 368 SER A CA 1
ATOM 3016 C C . SER A 1 368 ? -20.500 -2.530 15.903 1.00 90.06 368 SER A C 1
ATOM 3018 O O . SER A 1 368 ? -19.519 -2.597 15.156 1.00 90.06 368 SER A O 1
ATOM 3020 N N . ILE A 1 369 ? -20.666 -3.364 16.934 1.00 85.12 369 ILE A N 1
ATOM 3021 C CA . ILE A 1 369 ? -19.741 -4.450 17.274 1.00 85.12 369 ILE A CA 1
ATOM 3022 C C . ILE A 1 369 ? -19.740 -5.514 16.174 1.00 85.12 369 ILE A C 1
ATOM 3024 O O . ILE A 1 369 ? -18.662 -5.881 15.699 1.00 85.12 369 ILE A O 1
ATOM 3028 N N . ASP A 1 370 ? -20.910 -5.936 15.700 1.00 88.62 370 ASP A N 1
ATOM 3029 C CA . ASP A 1 370 ? -21.038 -6.942 14.640 1.00 88.62 370 ASP A CA 1
ATOM 3030 C C . ASP A 1 370 ? -20.337 -6.526 13.344 1.00 88.62 370 ASP A C 1
ATOM 3032 O O . ASP A 1 370 ? -19.569 -7.295 12.749 1.00 88.62 370 ASP A O 1
ATOM 3036 N N . VAL A 1 371 ? -20.536 -5.273 12.925 1.00 92.38 371 VAL A N 1
ATOM 3037 C CA . VAL A 1 371 ? -19.881 -4.716 11.737 1.00 92.38 371 VAL A CA 1
ATOM 3038 C C . VAL A 1 371 ? -18.358 -4.696 11.911 1.00 92.38 371 VAL A C 1
ATOM 3040 O O . VAL A 1 371 ? -17.634 -5.159 11.026 1.00 92.38 371 VAL A O 1
ATOM 3043 N N . LYS A 1 372 ? -17.852 -4.211 13.053 1.00 86.75 372 LYS A N 1
ATOM 3044 C CA . LYS A 1 372 ? -16.403 -4.099 13.322 1.00 86.75 372 LYS A CA 1
ATOM 3045 C C . LYS A 1 372 ? -15.720 -5.454 13.487 1.00 86.75 372 LYS A C 1
ATOM 3047 O O . LYS A 1 372 ? -14.561 -5.616 13.104 1.00 86.75 372 LYS A O 1
ATOM 3052 N N . ASN A 1 373 ? -16.426 -6.443 14.029 1.00 82.62 373 ASN A N 1
ATOM 3053 C CA . ASN A 1 373 ? -15.913 -7.803 14.152 1.00 82.62 373 ASN A CA 1
ATOM 3054 C C . ASN A 1 373 ? -15.683 -8.436 12.782 1.00 82.62 373 ASN A C 1
ATOM 3056 O O . ASN A 1 373 ? -14.670 -9.110 12.583 1.00 82.62 373 ASN A O 1
ATOM 3060 N N . ARG A 1 374 ? -16.577 -8.156 11.830 1.00 87.44 374 ARG A N 1
ATOM 3061 C CA . ARG A 1 374 ? -16.502 -8.686 10.468 1.00 87.44 374 ARG A CA 1
ATOM 3062 C C . ARG A 1 374 ? -15.571 -7.889 9.554 1.00 87.44 374 ARG A C 1
ATOM 3064 O O . ARG A 1 374 ? -14.985 -8.466 8.641 1.00 87.44 374 ARG A O 1
ATOM 3071 N N . PHE A 1 375 ? -15.405 -6.592 9.809 1.00 88.56 375 PHE A N 1
ATOM 3072 C CA . PHE A 1 375 ? -14.567 -5.692 9.016 1.00 88.56 375 PHE A CA 1
ATOM 3073 C C . PHE A 1 375 ? -13.597 -4.909 9.903 1.00 88.56 375 PHE A C 1
ATOM 3075 O O . PHE A 1 375 ? -13.890 -3.809 10.369 1.00 88.56 375 PHE A O 1
ATOM 3082 N N . LYS A 1 376 ? -12.393 -5.457 10.093 1.00 80.75 376 LYS A N 1
ATOM 3083 C CA . LYS A 1 376 ? -11.369 -4.884 10.985 1.00 80.75 376 LYS A CA 1
ATOM 3084 C C . LYS A 1 376 ? -10.859 -3.499 10.558 1.00 80.75 376 LYS A C 1
ATOM 3086 O O . LYS A 1 376 ? -10.325 -2.767 11.385 1.00 80.75 376 LYS A O 1
ATOM 3091 N N . ASN A 1 377 ? -11.024 -3.126 9.288 1.00 83.00 377 ASN A N 1
ATOM 3092 C CA . ASN A 1 377 ? -10.689 -1.799 8.767 1.00 83.00 377 ASN A CA 1
ATOM 3093 C C . ASN A 1 377 ? -11.757 -0.731 9.073 1.00 83.00 377 ASN A C 1
ATOM 3095 O O . ASN A 1 377 ? -11.456 0.460 8.979 1.00 83.00 377 ASN A O 1
ATOM 3099 N N . ILE A 1 378 ? -12.978 -1.123 9.461 1.00 90.38 378 ILE A N 1
ATOM 3100 C CA . ILE A 1 378 ? -14.008 -0.195 9.943 1.00 90.38 378 ILE A CA 1
ATOM 3101 C C . ILE A 1 378 ? -13.693 0.141 11.397 1.00 90.38 378 ILE A C 1
ATOM 3103 O O . ILE A 1 378 ? -13.879 -0.658 12.312 1.00 90.38 378 ILE A O 1
ATOM 3107 N N . LYS A 1 379 ? -13.197 1.355 11.620 1.00 83.75 379 LYS A N 1
ATOM 3108 C CA . LYS A 1 379 ? -12.795 1.820 12.945 1.00 83.75 379 LYS A CA 1
ATOM 3109 C C . LYS A 1 379 ? -13.992 2.310 13.750 1.00 83.75 379 LYS A C 1
ATOM 3111 O O . LYS A 1 379 ? -14.105 2.025 14.949 1.00 83.75 379 LYS A O 1
ATOM 3116 N N . ASN A 1 380 ? -14.895 3.028 13.086 1.00 87.06 380 ASN A N 1
ATOM 3117 C CA . ASN A 1 380 ? -16.139 3.469 13.685 1.00 87.06 380 ASN A CA 1
ATOM 3118 C C . ASN A 1 380 ? -17.312 3.422 12.712 1.00 87.06 380 ASN A C 1
ATOM 3120 O O . ASN A 1 380 ? -17.135 3.654 11.522 1.00 87.06 380 ASN A O 1
ATOM 3124 N N . ILE A 1 381 ? -18.497 3.164 13.253 1.00 93.38 381 ILE A N 1
ATOM 3125 C CA . ILE A 1 381 ? -19.768 3.422 12.589 1.00 93.38 381 ILE A CA 1
ATOM 3126 C C . ILE A 1 381 ? -20.625 4.223 13.567 1.00 93.38 381 ILE A C 1
ATOM 3128 O O . ILE A 1 381 ? -20.736 3.838 14.733 1.00 93.38 381 ILE A O 1
ATOM 3132 N N . SER A 1 382 ? -21.115 5.371 13.113 1.00 92.88 382 SER A N 1
ATOM 3133 C CA . SER A 1 382 ? -22.005 6.251 13.860 1.00 92.88 382 SER A CA 1
ATOM 3134 C C . SER A 1 382 ? -23.410 6.087 13.314 1.00 92.88 382 SER A C 1
ATOM 3136 O O . SER A 1 382 ? -23.601 6.130 12.100 1.00 92.88 382 SER A O 1
ATOM 3138 N N . PHE A 1 383 ? -24.371 5.912 14.211 1.00 95.12 383 PHE A N 1
ATOM 3139 C CA . PHE A 1 383 ? -25.768 5.747 13.848 1.00 95.12 383 PHE A CA 1
ATOM 3140 C C . PHE A 1 383 ? -26.556 6.985 14.247 1.00 95.12 383 PHE A C 1
ATOM 3142 O O . PHE A 1 383 ? -26.518 7.383 15.412 1.00 95.12 383 PHE A O 1
ATOM 3149 N N . HIS A 1 384 ? -27.268 7.580 13.296 1.00 95.19 384 HIS A N 1
ATOM 3150 C CA . HIS A 1 384 ? -28.407 8.424 13.618 1.00 95.19 384 HIS A CA 1
ATOM 3151 C C . HIS A 1 384 ? -29.616 7.500 13.791 1.00 95.19 384 HIS A C 1
ATOM 3153 O O . HIS A 1 384 ? -29.899 6.660 12.935 1.00 95.19 384 HIS A O 1
ATOM 3159 N N . MET A 1 385 ? -30.265 7.578 14.949 1.00 93.50 385 MET A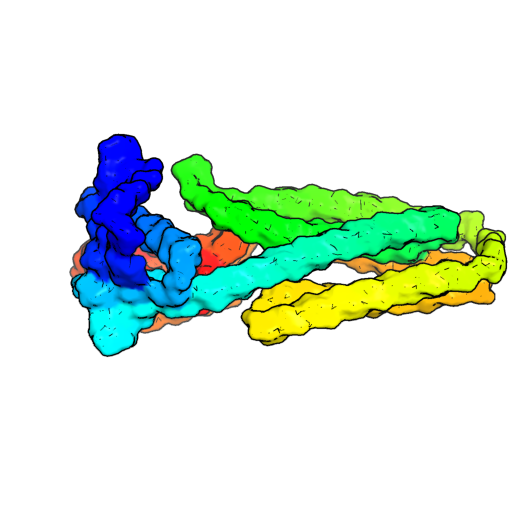 N 1
ATOM 3160 C CA . MET A 1 385 ? -31.393 6.714 15.285 1.00 93.50 385 MET A CA 1
ATOM 3161 C C . MET A 1 385 ? -32.682 7.471 15.019 1.00 93.50 385 MET A C 1
ATOM 3163 O O . MET A 1 385 ? -32.944 8.495 15.646 1.00 93.50 385 MET A O 1
ATOM 3167 N N . GLU A 1 386 ? -33.487 6.939 14.112 1.00 94.00 386 GLU A N 1
ATOM 3168 C CA . GLU A 1 386 ? -34.781 7.495 13.757 1.00 94.00 386 GLU A CA 1
ATOM 3169 C C . GLU A 1 386 ? -35.906 6.586 14.258 1.00 94.00 386 GLU A C 1
ATOM 3171 O O . GLU A 1 386 ? -35.822 5.359 14.126 1.00 94.00 386 GLU A O 1
ATOM 3176 N N . PRO A 1 387 ? -36.987 7.150 14.812 1.00 93.56 387 PRO A N 1
ATOM 3177 C CA . PRO A 1 387 ? -38.144 6.356 15.175 1.00 93.56 387 PRO A CA 1
ATOM 3178 C C . PRO A 1 387 ? -38.860 5.865 13.914 1.00 93.56 387 PRO A C 1
ATOM 3180 O O . PRO A 1 387 ? -39.085 6.619 12.964 1.00 93.56 387 PRO A O 1
ATOM 3183 N N . ILE A 1 388 ? -39.288 4.607 13.927 1.00 92.19 388 ILE A N 1
ATOM 3184 C CA . ILE A 1 388 ? -40.352 4.134 13.050 1.00 92.19 388 ILE A CA 1
ATOM 3185 C C . ILE A 1 388 ? -41.690 4.245 13.784 1.00 92.19 388 ILE A C 1
ATOM 3187 O O . ILE A 1 388 ? -41.820 3.854 14.946 1.00 92.19 388 ILE A O 1
ATOM 3191 N N . TYR A 1 389 ? -42.680 4.804 13.096 1.00 78.62 389 TYR A N 1
ATOM 3192 C CA . TYR A 1 389 ? -44.063 4.854 13.555 1.00 78.62 389 TYR A CA 1
ATOM 3193 C C . TYR A 1 389 ? -44.767 3.633 12.957 1.00 78.62 389 TYR A C 1
ATOM 3195 O O . TYR A 1 389 ? -45.164 3.670 11.793 1.00 78.62 389 TYR A O 1
ATOM 3203 N N . ILE A 1 390 ? -44.782 2.530 13.713 1.00 63.31 390 ILE A N 1
ATOM 3204 C CA . ILE A 1 390 ? -45.470 1.276 13.355 1.00 63.31 390 ILE A CA 1
ATOM 3205 C C . ILE A 1 390 ? -46.903 1.320 13.868 1.00 63.31 390 ILE A C 1
ATOM 3207 O O . ILE A 1 390 ? -47.093 1.827 15.000 1.00 63.31 390 ILE A O 1
#